Protein AF-K2MWM4-F1 (afdb_monomer_lite)

Organism: NCBI:txid85056

Foldseek 3Di:
DDDDPPDDPVLVVDPVSVVVVVVVVVVVVVVVVVVVVPPPPPVADVVRVVVDDVVVVVVVVVVVVVVVVVVVVVVVVVVVVVVVVVVVVVVVVVVVVVVVVVVVVVVVVVVVVVVVVVVVVVVVVVVVVVVVVVVVVVVVVVVVVVVVVVCVVVVVVVVPDDDDDDDDDDDVVVVVVVVVVVVVVVVVVVVVVVVVCVVVVVVVVVVVVVVVVVVVVVVVVVVVCVVDVDDDPDDDDDPDDDDDDDDDDDDDDDDDDDDDDDDDDDVPVVVVVVVVVVVVVVVVVVVVVVVVVVVVVVVVVVVVVVVVVVVVVVVVVVVVVVVVVVVVVVVVVVVVVVVVVVVVVVVVVVVVVVVVVVVVVVVVVVVVVVVVPPDDDDDDDDDDDDDDDDDDDDDDDDDDDDDDDDDDDDDDDDDDDPDDDPDPPDPPPPDDDDDDDDDDDDD

pLDDT: mean 72.72, std 24.4, range [26.72, 98.31]

Structure (mmCIF, N/CA/C/O backbone):
data_AF-K2MWM4-F1
#
_entry.id   AF-K2MWM4-F1
#
loop_
_atom_site.group_PDB
_atom_site.id
_atom_site.type_symbol
_atom_site.label_atom_id
_atom_site.label_alt_id
_atom_site.label_comp_id
_atom_site.label_asym_id
_atom_site.label_entity_id
_atom_site.label_seq_id
_atom_site.pdbx_PDB_ins_code
_atom_site.Cartn_x
_atom_site.Cartn_y
_atom_site.Cartn_z
_atom_site.occupancy
_atom_site.B_iso_or_equiv
_atom_site.auth_seq_id
_atom_site.auth_comp_id
_atom_site.auth_asym_id
_atom_site.auth_atom_id
_atom_site.pdbx_PDB_model_num
ATOM 1 N N . MET A 1 1 ? 30.649 10.705 -24.856 1.00 32.47 1 MET A N 1
ATOM 2 C CA . MET A 1 1 ? 29.416 11.390 -24.421 1.00 32.47 1 MET A CA 1
ATOM 3 C C . MET A 1 1 ? 29.800 12.470 -23.425 1.00 32.47 1 MET A C 1
ATOM 5 O O . MET A 1 1 ? 30.340 12.138 -22.380 1.00 32.47 1 MET A O 1
ATOM 9 N N . LEU A 1 2 ? 29.621 13.743 -23.781 1.00 37.88 2 LEU A N 1
ATOM 10 C CA . LEU A 1 2 ? 29.809 14.869 -22.864 1.00 37.88 2 LEU A CA 1
ATOM 11 C C . LEU A 1 2 ? 28.541 14.972 -22.007 1.00 37.88 2 LEU A C 1
ATOM 13 O O . LEU A 1 2 ? 27.479 15.295 -22.528 1.00 37.88 2 LEU A O 1
ATOM 17 N N . GLN A 1 3 ? 28.630 14.627 -20.721 1.00 41.56 3 GLN A N 1
ATOM 18 C CA . GLN A 1 3 ? 27.545 14.861 -19.767 1.00 41.56 3 GLN A CA 1
ATOM 19 C C . GLN A 1 3 ? 27.358 16.372 -19.609 1.00 41.56 3 GLN A C 1
ATOM 21 O O . GLN A 1 3 ? 28.237 17.061 -19.091 1.00 41.56 3 GLN A O 1
ATOM 26 N N . HIS A 1 4 ? 26.226 16.890 -20.076 1.00 49.00 4 HIS A N 1
ATOM 27 C CA . HIS A 1 4 ? 25.784 18.232 -19.726 1.00 49.00 4 HIS A CA 1
ATOM 28 C C . HIS A 1 4 ? 25.150 18.179 -18.332 1.00 49.00 4 HIS A C 1
ATOM 30 O O . HIS A 1 4 ? 24.222 17.391 -18.135 1.00 49.00 4 HIS A O 1
ATOM 36 N N . PRO A 1 5 ? 25.618 18.982 -17.361 1.00 56.03 5 PRO A N 1
ATOM 37 C CA . PRO A 1 5 ? 24.891 19.155 -16.113 1.00 56.03 5 PRO A CA 1
ATOM 38 C C . PRO A 1 5 ? 23.517 19.744 -16.451 1.00 56.03 5 PRO A C 1
ATOM 40 O O . PRO A 1 5 ? 23.435 20.794 -17.087 1.00 56.03 5 PRO A O 1
ATOM 43 N N . LEU A 1 6 ? 22.441 19.045 -16.086 1.00 54.03 6 LEU A N 1
ATOM 44 C CA . LEU A 1 6 ? 21.081 19.576 -16.161 1.00 54.03 6 LEU A CA 1
ATOM 45 C C . LEU A 1 6 ? 20.970 20.694 -15.122 1.00 54.03 6 LEU A C 1
ATOM 47 O O . LEU A 1 6 ? 20.983 20.430 -13.925 1.00 54.03 6 LEU A O 1
ATOM 51 N N . ILE A 1 7 ? 20.931 21.937 -15.596 1.00 56.88 7 ILE A N 1
ATOM 52 C CA . ILE A 1 7 ? 20.898 23.137 -14.758 1.00 56.88 7 ILE A CA 1
ATOM 53 C C . ILE A 1 7 ? 19.466 23.365 -14.277 1.00 56.88 7 ILE A C 1
ATOM 55 O O . ILE A 1 7 ? 18.536 23.422 -15.084 1.00 56.88 7 ILE A O 1
ATOM 59 N N . THR A 1 8 ? 19.293 23.553 -12.974 1.00 59.50 8 THR A N 1
ATOM 60 C CA . THR A 1 8 ? 18.023 23.965 -12.367 1.00 59.50 8 THR A CA 1
ATOM 61 C C . THR A 1 8 ? 18.096 25.419 -11.899 1.00 59.50 8 THR A C 1
ATOM 63 O O . THR A 1 8 ? 19.169 25.956 -11.640 1.00 59.50 8 THR A O 1
ATOM 66 N N . ALA A 1 9 ? 16.950 26.099 -11.781 1.00 57.78 9 ALA A N 1
ATOM 67 C CA . ALA A 1 9 ? 16.902 27.505 -11.358 1.00 57.78 9 ALA A CA 1
ATOM 68 C C . ALA A 1 9 ? 17.535 27.751 -9.967 1.00 57.78 9 ALA A C 1
ATOM 70 O O . ALA A 1 9 ? 17.987 28.860 -9.689 1.00 57.78 9 ALA A O 1
ATOM 71 N N . ALA A 1 10 ? 17.615 26.716 -9.122 1.00 61.50 10 ALA A N 1
ATOM 72 C CA . ALA A 1 10 ? 18.251 26.760 -7.807 1.00 61.50 10 ALA A CA 1
ATOM 73 C C . ALA A 1 10 ? 19.788 26.895 -7.873 1.00 61.50 10 ALA A C 1
ATOM 75 O O . ALA A 1 10 ? 20.391 27.477 -6.972 1.00 61.50 10 ALA A O 1
ATOM 76 N N . ASP A 1 11 ? 20.422 26.447 -8.962 1.00 57.59 11 ASP A N 1
ATOM 77 C CA . ASP A 1 11 ? 21.881 26.505 -9.143 1.00 57.59 11 ASP A CA 1
ATOM 78 C C . ASP A 1 11 ? 22.392 27.939 -9.395 1.00 57.59 11 ASP A C 1
ATOM 80 O O . ASP A 1 11 ? 23.582 28.224 -9.254 1.00 57.59 11 ASP A O 1
ATOM 84 N N . TYR A 1 12 ? 21.489 28.872 -9.726 1.00 59.69 12 TYR A N 1
ATOM 85 C CA . TYR A 1 12 ? 21.790 30.297 -9.913 1.00 59.69 12 TYR A CA 1
ATOM 86 C C . TYR A 1 12 ? 21.792 31.105 -8.606 1.00 59.69 12 TYR A C 1
ATOM 88 O O . TYR A 1 12 ? 22.164 32.280 -8.619 1.00 59.69 12 TYR A O 1
ATOM 96 N N . CYS A 1 13 ? 21.401 30.505 -7.476 1.00 63.28 13 CYS A N 1
ATOM 97 C CA . CYS A 1 13 ? 21.394 31.177 -6.175 1.00 63.28 13 CYS A CA 1
ATOM 98 C C . CYS A 1 13 ? 22.791 31.251 -5.531 1.00 63.28 13 CYS A C 1
ATOM 100 O O . CYS A 1 13 ? 23.049 32.164 -4.744 1.00 63.28 13 CYS A O 1
ATOM 102 N N . ASP A 1 14 ? 23.714 30.344 -5.879 1.00 73.31 14 ASP A N 1
ATOM 103 C CA . ASP A 1 14 ? 25.097 30.371 -5.390 1.00 73.31 14 ASP A CA 1
ATOM 104 C C . ASP A 1 14 ? 26.031 31.081 -6.385 1.00 73.31 14 ASP A C 1
ATOM 106 O O . ASP A 1 14 ? 26.360 30.588 -7.470 1.00 73.31 14 ASP A O 1
ATOM 110 N N . ARG A 1 15 ? 26.525 32.255 -5.975 1.00 74.88 15 ARG A N 1
ATOM 111 C CA . ARG A 1 15 ? 27.445 33.097 -6.752 1.00 74.88 15 ARG A CA 1
ATOM 112 C C . ARG A 1 15 ? 28.708 32.351 -7.195 1.00 74.88 15 ARG A C 1
ATOM 114 O O . ARG A 1 15 ? 29.241 32.658 -8.262 1.00 74.88 15 ARG A O 1
ATOM 121 N N . LYS A 1 16 ? 29.218 31.400 -6.403 1.00 76.56 16 LYS A N 1
ATOM 122 C CA . LYS A 1 16 ? 30.435 30.652 -6.760 1.00 76.56 16 LYS A CA 1
ATOM 123 C C . LYS A 1 16 ? 30.171 29.641 -7.873 1.00 76.56 16 LYS A C 1
ATOM 125 O O . LYS A 1 16 ? 31.004 29.513 -8.769 1.00 76.56 16 LYS A O 1
ATOM 130 N N . HIS A 1 17 ? 29.026 28.964 -7.838 1.00 70.44 17 HIS A N 1
ATOM 131 C CA . HIS A 1 17 ? 28.616 28.027 -8.887 1.00 70.44 17 HIS A CA 1
ATOM 132 C C . HIS A 1 17 ? 28.253 28.749 -10.185 1.00 70.44 17 HIS A C 1
ATOM 134 O O . HIS A 1 17 ? 28.667 28.323 -11.260 1.00 70.44 17 HIS A O 1
ATOM 140 N N . LEU A 1 18 ? 27.605 29.913 -10.097 1.00 77.00 18 LEU A N 1
ATOM 141 C CA . LEU A 1 18 ? 27.343 30.745 -11.269 1.00 77.00 18 LEU A CA 1
ATOM 142 C C . LEU A 1 18 ? 28.638 31.197 -11.968 1.00 77.00 18 LEU A C 1
ATOM 144 O O . LEU A 1 18 ? 28.757 31.099 -13.187 1.00 77.00 18 LEU A O 1
ATOM 148 N N . LEU A 1 19 ? 29.636 31.661 -11.209 1.00 79.06 19 LEU A N 1
ATOM 149 C CA . LEU A 1 19 ? 30.910 32.120 -11.774 1.00 79.06 19 LEU A CA 1
ATOM 150 C C . LEU A 1 19 ? 31.757 30.981 -12.359 1.00 79.06 19 LEU A C 1
ATOM 152 O O . LEU A 1 19 ? 32.390 31.173 -13.403 1.00 79.06 19 LEU A O 1
ATOM 156 N N . SER A 1 20 ? 31.768 29.803 -11.723 1.00 79.12 20 SER A N 1
ATOM 157 C CA . SER A 1 20 ? 32.458 28.628 -12.274 1.00 79.12 20 SER A CA 1
ATOM 158 C C . SER A 1 20 ? 31.802 28.174 -13.577 1.00 79.12 20 SER A C 1
ATOM 160 O O . SER A 1 20 ? 32.497 27.868 -14.546 1.00 79.12 20 SER A O 1
ATOM 162 N N . HIS A 1 21 ? 30.473 28.230 -13.639 1.00 78.00 21 HIS A N 1
ATOM 163 C CA . HIS A 1 21 ? 29.710 27.862 -14.818 1.00 78.00 21 HIS A CA 1
ATOM 164 C C . HIS A 1 21 ? 29.907 28.852 -15.974 1.00 78.00 21 HIS A C 1
ATOM 166 O O . HIS A 1 21 ? 30.184 28.428 -17.095 1.00 78.00 21 HIS A O 1
ATOM 172 N N . ILE A 1 22 ? 29.872 30.162 -15.709 1.00 80.88 22 ILE A N 1
ATOM 173 C CA . ILE A 1 22 ? 30.171 31.192 -16.720 1.00 80.88 22 ILE A CA 1
ATOM 174 C C . ILE A 1 22 ? 31.589 31.009 -17.274 1.00 80.88 22 ILE A C 1
ATOM 176 O O . ILE A 1 22 ? 31.790 31.094 -18.482 1.00 80.88 22 ILE A O 1
ATOM 180 N N . SER A 1 23 ? 32.559 30.702 -16.410 1.00 83.25 23 SER A N 1
ATOM 181 C CA . SER A 1 23 ? 33.954 30.478 -16.811 1.00 83.25 23 SER A CA 1
ATOM 182 C C . SER A 1 23 ? 34.134 29.183 -17.614 1.00 83.25 23 SER A C 1
ATOM 184 O O . SER A 1 23 ? 34.940 29.112 -18.541 1.00 83.25 23 SER A O 1
ATOM 186 N N . PHE A 1 24 ? 33.360 28.144 -17.299 1.00 83.00 24 PHE A N 1
ATOM 187 C CA . PHE A 1 24 ? 33.332 26.913 -18.082 1.00 83.00 24 PHE A CA 1
ATOM 188 C C . PHE A 1 24 ? 32.723 27.136 -19.471 1.00 83.00 24 PHE A C 1
ATOM 190 O O . PHE A 1 24 ? 33.293 26.687 -20.467 1.00 83.00 24 PHE A O 1
ATOM 197 N N . LEU A 1 25 ? 31.596 27.852 -19.549 1.00 84.19 25 LEU A N 1
ATOM 198 C CA . LEU A 1 25 ? 30.933 28.190 -20.808 1.00 84.19 25 LEU A CA 1
ATOM 199 C C . LEU A 1 25 ? 31.783 29.127 -21.669 1.00 84.19 25 LEU A C 1
ATOM 201 O O . LEU A 1 25 ? 31.882 28.906 -22.873 1.00 84.19 25 LEU A O 1
ATOM 205 N N . SER A 1 26 ? 32.455 30.116 -21.076 1.00 83.44 26 SER A N 1
ATOM 206 C CA . SER A 1 26 ? 33.374 30.986 -21.816 1.00 83.44 26 SER A CA 1
ATOM 207 C C . SER A 1 26 ? 34.567 30.200 -22.365 1.00 83.44 26 SER A C 1
ATOM 209 O O . SER A 1 26 ? 34.924 30.367 -23.528 1.00 83.44 26 SER A O 1
ATOM 211 N N . GLY A 1 27 ? 35.121 29.258 -21.593 1.00 86.00 27 GLY A N 1
ATOM 212 C CA . GLY A 1 27 ? 36.177 28.361 -22.066 1.00 86.00 27 GLY A CA 1
ATOM 213 C C . GLY A 1 27 ? 35.706 27.358 -23.129 1.00 86.00 27 GLY A C 1
ATOM 214 O O . GLY A 1 27 ? 36.482 26.953 -23.994 1.00 86.00 27 GLY A O 1
ATOM 215 N N . GLN A 1 28 ? 34.445 26.922 -23.092 1.00 82.44 28 GLN A N 1
ATOM 216 C CA . GLN A 1 28 ? 33.827 26.123 -24.162 1.00 82.44 28 GLN A CA 1
ATOM 217 C C . GLN A 1 28 ? 33.668 26.952 -25.442 1.00 82.44 28 GLN A C 1
ATOM 219 O O . GLN A 1 28 ? 34.086 26.501 -26.505 1.00 82.44 28 GLN A O 1
ATOM 224 N N . LEU A 1 29 ? 33.149 28.177 -25.328 1.00 83.19 29 LEU A N 1
ATOM 225 C CA . LEU A 1 29 ? 32.988 29.109 -26.445 1.00 83.19 29 LEU A CA 1
ATOM 226 C C . LEU A 1 29 ? 34.324 29.459 -27.092 1.00 83.19 29 LEU A C 1
ATOM 228 O O . LEU A 1 29 ? 34.442 29.368 -28.304 1.00 83.19 29 LEU A O 1
ATOM 232 N N . GLN A 1 30 ? 35.350 29.763 -26.300 1.00 83.69 30 GLN A N 1
ATOM 233 C CA . GLN A 1 30 ? 36.675 30.094 -26.820 1.00 83.69 30 GLN A CA 1
ATOM 234 C C . GLN A 1 30 ? 37.337 28.898 -27.526 1.00 83.69 30 GLN A C 1
ATOM 236 O O . GLN A 1 30 ? 38.026 29.062 -28.531 1.00 83.69 30 GLN A O 1
ATOM 241 N N . ARG A 1 31 ? 37.093 27.669 -27.046 1.00 81.00 31 ARG A N 1
ATOM 242 C CA . ARG A 1 31 ? 37.523 26.442 -27.736 1.00 81.00 31 ARG A CA 1
ATOM 243 C C . ARG A 1 31 ? 36.744 26.206 -29.027 1.00 81.00 31 ARG A C 1
ATOM 245 O O . ARG A 1 31 ? 37.353 25.834 -30.023 1.00 81.00 31 ARG A O 1
ATOM 252 N N . ALA A 1 32 ? 35.433 26.434 -29.027 1.00 77.62 32 ALA A N 1
ATOM 253 C CA . ALA A 1 32 ? 34.608 26.343 -30.227 1.00 77.62 32 ALA A CA 1
ATOM 254 C C . ALA A 1 32 ? 35.011 27.401 -31.268 1.00 77.62 32 ALA A C 1
ATOM 256 O O . ALA A 1 32 ? 35.114 27.091 -32.448 1.00 77.62 32 ALA A O 1
ATOM 257 N N . GLU A 1 33 ? 35.324 28.618 -30.830 1.00 79.94 33 GLU A N 1
ATOM 258 C CA . GLU A 1 33 ? 35.807 29.704 -31.679 1.00 79.94 33 GLU A CA 1
ATOM 259 C C . GLU A 1 33 ? 37.175 29.379 -32.288 1.00 79.94 33 GLU A C 1
ATOM 261 O O . GLU A 1 33 ? 37.355 29.535 -33.491 1.00 79.94 33 GLU A O 1
ATOM 266 N N . LEU A 1 34 ? 38.111 28.829 -31.507 1.00 79.00 34 LEU A N 1
ATOM 267 C CA . LEU A 1 34 ? 39.388 28.330 -32.030 1.00 79.00 34 LEU A CA 1
ATOM 268 C C . LEU A 1 34 ? 39.204 27.171 -33.017 1.00 79.00 34 LEU A C 1
ATOM 270 O O . LEU A 1 34 ? 39.919 27.097 -34.013 1.00 79.00 34 LEU A O 1
ATOM 274 N N . LEU A 1 35 ? 38.255 26.267 -32.772 1.00 73.44 35 LEU A N 1
ATOM 275 C CA . LEU A 1 35 ? 37.932 25.190 -33.712 1.00 73.44 35 LEU A CA 1
ATOM 276 C C . LEU A 1 35 ? 37.338 25.736 -35.016 1.00 73.44 35 LEU A C 1
ATOM 278 O O . LEU A 1 35 ? 37.680 25.239 -36.083 1.00 73.44 35 LEU A O 1
ATOM 282 N N . LEU A 1 36 ? 36.513 26.782 -34.945 1.00 70.81 36 LEU A N 1
ATOM 283 C CA . LEU A 1 36 ? 35.940 27.454 -36.114 1.00 70.81 36 LEU A CA 1
ATOM 284 C C . LEU A 1 36 ? 36.972 28.297 -36.877 1.00 70.81 36 LEU A C 1
ATOM 286 O O . LEU A 1 36 ? 36.934 28.330 -38.101 1.00 70.81 36 LEU A O 1
ATOM 290 N N . GLN A 1 37 ? 37.914 28.943 -36.185 1.00 71.44 37 GLN A N 1
ATOM 291 C CA . GLN A 1 37 ? 39.010 29.692 -36.811 1.00 71.44 37 GLN A CA 1
ATOM 292 C C . GLN A 1 37 ? 40.040 28.768 -37.480 1.00 71.44 37 GLN A C 1
ATOM 294 O O . GLN A 1 37 ? 40.608 29.128 -38.509 1.00 71.44 37 GLN A O 1
ATOM 299 N N . ASN A 1 38 ? 40.257 27.570 -36.925 1.00 63.03 38 ASN A N 1
ATOM 300 C CA . ASN A 1 38 ? 41.140 26.549 -37.498 1.00 63.03 38 ASN A CA 1
ATOM 301 C C . ASN A 1 38 ? 40.448 25.661 -38.548 1.00 63.03 38 ASN A C 1
ATOM 303 O O . ASN A 1 38 ? 41.125 24.928 -39.270 1.00 63.03 38 ASN A O 1
ATOM 307 N N . ALA A 1 39 ? 39.119 25.724 -38.667 1.00 58.16 39 ALA A N 1
ATOM 308 C CA . ALA A 1 39 ? 38.385 25.105 -39.760 1.00 58.16 39 ALA A CA 1
ATOM 309 C C . ALA A 1 39 ? 38.543 25.975 -41.017 1.00 58.16 39 ALA A C 1
ATOM 311 O O . ALA A 1 39 ? 37.806 26.934 -41.244 1.00 58.16 39 ALA A O 1
ATOM 312 N N . SER A 1 40 ? 39.541 25.656 -41.843 1.00 52.59 40 SER A N 1
ATOM 313 C CA . SER A 1 40 ? 39.706 26.244 -43.174 1.00 52.59 40 SER A CA 1
ATOM 314 C C . SER A 1 40 ? 38.389 26.190 -43.955 1.00 52.59 40 SER A C 1
ATOM 316 O O . SER A 1 40 ? 37.693 25.177 -43.937 1.00 52.59 40 SER A O 1
ATOM 318 N N . ARG A 1 41 ? 38.079 27.288 -44.655 1.00 56.84 41 ARG A N 1
ATOM 319 C CA . ARG A 1 41 ? 36.805 27.661 -45.309 1.00 56.84 41 ARG A CA 1
ATOM 320 C C . ARG A 1 41 ? 36.238 26.698 -46.372 1.00 56.84 41 ARG A C 1
ATOM 322 O O . ARG A 1 41 ? 35.308 27.060 -47.082 1.00 56.84 41 ARG A O 1
ATOM 329 N N . THR A 1 42 ? 36.757 25.487 -46.465 1.00 57.72 42 THR A N 1
ATOM 330 C CA . THR A 1 42 ? 36.296 24.388 -47.313 1.00 57.72 42 THR A CA 1
ATOM 331 C C . THR A 1 42 ? 36.384 23.118 -46.473 1.00 57.72 42 THR A C 1
ATOM 333 O O . THR A 1 42 ? 37.405 22.437 -46.466 1.00 57.72 42 THR A O 1
ATOM 336 N N . MET A 1 43 ? 35.325 22.819 -45.710 1.00 57.53 43 MET A N 1
ATOM 337 C CA . MET A 1 43 ? 35.217 21.571 -44.931 1.00 57.53 43 MET A CA 1
ATOM 338 C C . MET A 1 43 ? 34.998 20.328 -45.812 1.00 57.53 43 MET A C 1
ATOM 340 O O . MET A 1 43 ? 34.788 19.239 -45.290 1.00 57.53 43 MET A O 1
ATOM 344 N N . VAL A 1 44 ? 35.019 20.495 -47.134 1.00 61.22 44 VAL A N 1
ATOM 345 C CA . VAL A 1 44 ? 34.817 19.446 -48.128 1.00 61.22 44 VAL A CA 1
ATOM 346 C C . VAL A 1 44 ? 35.861 19.670 -49.215 1.00 61.22 44 VAL A C 1
ATOM 348 O O . VAL A 1 44 ? 35.976 20.781 -49.735 1.00 61.22 44 VAL A O 1
ATOM 351 N N . SER A 1 45 ? 36.667 18.653 -49.501 1.00 69.31 45 SER A N 1
ATOM 352 C CA . SER A 1 45 ? 37.632 18.697 -50.604 1.00 69.31 45 SER A CA 1
ATOM 353 C C . SER A 1 45 ? 36.902 18.739 -51.955 1.00 69.31 45 SER A C 1
ATOM 355 O O . SER A 1 45 ? 35.813 18.180 -52.086 1.00 69.31 45 SER A O 1
ATOM 357 N N . ASP A 1 46 ? 37.486 19.366 -52.981 1.00 64.88 46 ASP A N 1
ATOM 358 C CA . ASP A 1 46 ? 36.881 19.414 -54.327 1.00 64.88 46 ASP A CA 1
ATOM 359 C C . ASP A 1 46 ? 36.618 17.998 -54.894 1.00 64.88 46 ASP A C 1
ATOM 361 O O . ASP A 1 46 ? 35.637 17.777 -55.607 1.00 64.88 46 ASP A O 1
ATOM 365 N N . GLU A 1 47 ? 37.427 17.004 -54.500 1.00 67.69 47 GLU A N 1
ATOM 366 C CA . GLU A 1 47 ? 37.203 15.579 -54.782 1.00 67.69 47 GLU A CA 1
ATOM 367 C C . GLU A 1 47 ? 35.939 14.995 -54.120 1.00 67.69 47 GLU A C 1
ATOM 369 O O . GLU A 1 47 ? 35.280 14.134 -54.708 1.00 67.69 47 GLU A O 1
ATOM 374 N N . GLU A 1 48 ? 35.606 15.409 -52.895 1.00 65.44 48 GLU A N 1
ATOM 375 C CA . GLU A 1 48 ? 34.392 14.982 -52.183 1.00 65.44 48 GLU A CA 1
ATOM 376 C C . GLU A 1 48 ? 33.151 15.682 -52.743 1.00 65.44 48 GLU A C 1
ATOM 378 O O . GLU A 1 48 ? 32.100 15.053 -52.878 1.00 65.44 48 GLU A O 1
ATOM 383 N N . LEU A 1 49 ? 33.291 16.946 -53.156 1.00 67.12 49 LEU A N 1
ATOM 384 C CA . LEU A 1 49 ? 32.239 17.704 -53.833 1.00 67.12 49 LEU A CA 1
ATOM 385 C C . LEU A 1 49 ? 31.889 17.093 -55.201 1.00 67.12 49 LEU A C 1
ATOM 387 O O . LEU A 1 49 ? 30.719 17.017 -55.563 1.00 67.12 49 LEU A O 1
ATOM 391 N N . ALA A 1 50 ? 32.886 16.594 -55.940 1.00 69.88 50 ALA A N 1
ATOM 392 C CA . ALA A 1 50 ? 32.688 15.938 -57.236 1.00 69.88 50 ALA A CA 1
ATOM 393 C C . ALA A 1 50 ? 31.992 14.564 -57.141 1.00 69.88 50 ALA A C 1
ATOM 395 O O . ALA A 1 50 ? 31.448 14.079 -58.133 1.00 69.88 50 ALA A O 1
ATOM 396 N N . ARG A 1 51 ? 32.011 13.921 -55.965 1.00 73.31 51 ARG A N 1
ATOM 397 C CA . ARG A 1 51 ? 31.325 12.641 -55.691 1.00 73.31 51 ARG A CA 1
ATOM 398 C C . ARG A 1 51 ? 29.947 12.823 -55.052 1.00 73.31 51 ARG A C 1
ATOM 400 O O . ARG A 1 51 ? 29.236 11.836 -54.869 1.00 73.31 51 ARG A O 1
ATOM 407 N N . PHE A 1 52 ? 29.589 14.050 -54.682 1.00 79.25 52 PHE A N 1
ATOM 408 C CA . PHE A 1 52 ? 28.314 14.364 -54.059 1.00 79.25 52 PHE A CA 1
ATOM 409 C C . PHE A 1 52 ? 27.191 14.313 -55.099 1.00 79.25 52 PHE A C 1
ATOM 411 O O . PHE A 1 52 ? 27.140 15.129 -56.018 1.00 79.25 52 PHE A O 1
ATOM 418 N N . ASP A 1 53 ? 26.281 13.353 -54.942 1.00 86.25 53 ASP A N 1
ATOM 419 C CA . ASP A 1 53 ? 25.045 13.295 -55.717 1.00 86.25 53 ASP A CA 1
ATOM 420 C C . ASP A 1 53 ? 23.928 14.016 -54.937 1.00 86.25 53 ASP A C 1
ATOM 422 O O . ASP A 1 53 ? 23.458 13.498 -53.913 1.00 86.25 53 ASP A O 1
ATOM 426 N N . PRO A 1 54 ? 23.489 15.205 -55.389 1.00 85.75 54 PRO A N 1
ATOM 427 C CA . PRO A 1 54 ? 22.482 15.990 -54.687 1.00 85.75 54 PRO A CA 1
ATOM 428 C C . PRO A 1 54 ? 21.122 15.287 -54.623 1.00 85.75 54 PRO A C 1
ATOM 430 O O . PRO A 1 54 ? 20.388 15.496 -53.660 1.00 85.75 54 PRO A O 1
ATOM 433 N N . LEU A 1 55 ? 20.781 14.430 -55.593 1.00 89.00 55 LEU A N 1
ATOM 434 C CA . LEU A 1 55 ? 19.510 13.700 -55.584 1.00 89.00 55 LEU A CA 1
ATOM 435 C C . LEU A 1 55 ? 19.529 12.575 -54.549 1.00 89.00 55 LEU A C 1
ATOM 437 O O . LEU A 1 55 ? 18.543 12.358 -53.843 1.00 89.00 55 LEU A O 1
ATOM 441 N N . LEU A 1 56 ? 20.664 11.885 -54.419 1.00 90.12 56 LEU A N 1
ATOM 442 C CA . LEU A 1 56 ? 20.850 10.854 -53.401 1.00 90.12 56 LEU A CA 1
ATOM 443 C C . LEU A 1 56 ? 20.878 11.467 -51.994 1.00 90.12 56 LEU A C 1
ATOM 445 O O . LEU A 1 56 ? 20.221 10.951 -51.090 1.00 90.12 56 LEU A O 1
ATOM 449 N N . ALA A 1 57 ? 21.571 12.595 -51.815 1.00 88.81 57 ALA A N 1
ATOM 450 C CA . ALA A 1 57 ? 21.577 13.340 -50.558 1.00 88.81 57 ALA A CA 1
ATOM 451 C C . ALA A 1 57 ? 20.175 13.840 -50.178 1.00 88.81 57 ALA A C 1
ATOM 453 O O . ALA A 1 57 ? 19.760 13.645 -49.036 1.00 88.81 57 ALA A O 1
ATOM 454 N N . GLN A 1 58 ? 19.415 14.392 -51.131 1.00 90.94 58 GLN A N 1
ATOM 455 C CA . GLN A 1 58 ? 18.027 14.796 -50.901 1.00 90.94 58 GLN A CA 1
ATOM 456 C C . GLN A 1 58 ? 17.151 13.600 -50.508 1.00 90.94 58 GLN A C 1
ATOM 458 O O . GLN A 1 58 ? 16.425 13.671 -49.524 1.00 90.94 58 GLN A O 1
ATOM 463 N N . GLY A 1 59 ? 17.293 12.455 -51.184 1.00 92.88 59 GLY A N 1
ATOM 464 C CA . GLY A 1 59 ? 16.572 11.236 -50.812 1.00 92.88 59 GLY A CA 1
ATOM 465 C C . GLY A 1 59 ? 16.921 10.718 -49.409 1.00 92.88 59 GLY A C 1
ATOM 466 O O . GLY A 1 59 ? 16.070 10.135 -48.735 1.00 92.88 59 GLY A O 1
ATOM 467 N N . HIS A 1 60 ? 18.154 10.928 -48.935 1.00 92.38 60 HIS A N 1
ATOM 468 C CA . HIS A 1 60 ? 18.525 10.647 -47.546 1.00 92.38 60 HIS A CA 1
ATOM 469 C C . HIS A 1 60 ? 17.915 11.654 -46.565 1.00 92.38 60 HIS A C 1
ATOM 471 O O . HIS A 1 60 ? 17.461 11.233 -45.501 1.00 92.38 60 HIS A O 1
ATOM 477 N N . ILE A 1 61 ? 17.860 12.939 -46.921 1.00 92.94 61 ILE A N 1
ATOM 478 C CA . ILE A 1 61 ? 17.211 13.985 -46.119 1.00 92.94 61 ILE A CA 1
ATOM 479 C C . ILE A 1 61 ? 15.717 13.686 -45.971 1.00 92.94 61 ILE A C 1
ATOM 481 O O . ILE A 1 61 ? 15.249 13.580 -44.843 1.00 92.94 61 ILE A O 1
ATOM 485 N N . ASP A 1 62 ? 14.997 13.408 -47.059 1.00 94.12 62 ASP A N 1
ATOM 486 C CA . ASP A 1 62 ? 13.554 13.126 -47.023 1.00 94.12 62 ASP A CA 1
ATOM 487 C C . ASP A 1 62 ? 13.226 11.889 -46.158 1.00 94.12 62 ASP A C 1
ATOM 489 O O . ASP A 1 62 ? 12.229 11.844 -45.427 1.00 94.12 62 ASP A O 1
ATOM 493 N N . ARG A 1 63 ? 14.091 10.862 -46.196 1.00 95.69 63 ARG A N 1
ATOM 494 C CA . ARG A 1 63 ? 13.977 9.681 -45.319 1.00 95.69 63 ARG A CA 1
ATOM 495 C C . ARG A 1 63 ? 14.218 10.033 -43.856 1.00 95.69 63 ARG A C 1
ATOM 497 O O . ARG A 1 63 ? 13.495 9.532 -42.994 1.00 95.69 63 ARG A O 1
ATOM 504 N N . LEU A 1 64 ? 15.218 10.867 -43.571 1.00 96.38 64 LEU A N 1
ATOM 505 C CA . LEU A 1 64 ? 15.502 11.332 -42.215 1.00 96.38 64 LEU A CA 1
ATOM 506 C C . LEU A 1 64 ? 14.356 12.193 -41.682 1.00 96.38 64 LEU A C 1
ATOM 508 O O . LEU A 1 64 ? 13.913 11.949 -40.564 1.00 96.38 64 LEU A O 1
ATOM 512 N N . GLU A 1 65 ? 13.814 13.108 -42.480 1.00 96.62 65 GLU A N 1
ATOM 513 C CA . GLU A 1 65 ? 12.643 13.919 -42.133 1.00 96.62 65 GLU A CA 1
ATOM 514 C C . GLU A 1 65 ? 11.418 13.046 -41.842 1.00 96.62 65 GLU A C 1
ATOM 516 O O . GLU A 1 65 ? 10.759 13.224 -40.818 1.00 96.62 65 GLU A O 1
ATOM 521 N N . SER A 1 66 ? 11.170 12.029 -42.672 1.00 94.69 66 SER A N 1
ATOM 522 C CA . SER A 1 66 ? 10.096 11.055 -42.443 1.00 94.69 66 SER A CA 1
ATOM 523 C C . SER A 1 66 ? 10.300 10.271 -41.142 1.00 94.69 66 SER A C 1
ATOM 525 O O . SER A 1 66 ? 9.359 10.096 -40.367 1.00 94.69 66 SER A O 1
ATOM 527 N N . SER A 1 67 ? 11.530 9.822 -40.865 1.00 95.38 67 SER A N 1
ATOM 528 C CA . SER A 1 67 ? 11.857 9.122 -39.616 1.00 95.38 67 SER A CA 1
ATOM 529 C C . SER A 1 67 ? 11.737 10.035 -38.391 1.00 95.38 67 SER A C 1
ATOM 531 O O . SER A 1 67 ? 11.234 9.615 -37.352 1.00 95.38 67 SER A O 1
ATOM 533 N N . LEU A 1 68 ? 12.117 11.308 -38.524 1.00 96.88 68 LEU A N 1
ATOM 534 C CA . LEU A 1 68 ? 12.011 12.304 -37.467 1.00 96.88 68 LEU A CA 1
ATOM 535 C C . LEU A 1 68 ? 10.545 12.616 -37.158 1.00 96.88 68 LEU A C 1
ATOM 537 O O . LEU A 1 68 ? 10.181 12.686 -35.987 1.00 96.88 68 LEU A O 1
ATOM 541 N N . ALA A 1 69 ? 9.695 12.737 -38.181 1.00 95.00 69 ALA A N 1
ATOM 542 C CA . ALA A 1 69 ? 8.255 12.911 -38.013 1.00 95.00 69 ALA A CA 1
ATOM 543 C C . ALA A 1 69 ? 7.615 11.707 -37.302 1.00 95.00 69 ALA A C 1
ATOM 545 O O . ALA A 1 69 ? 6.807 11.887 -36.392 1.00 95.00 69 ALA A O 1
ATOM 546 N N . GLN A 1 70 ? 8.017 10.479 -37.652 1.00 93.50 70 GLN A N 1
ATOM 547 C CA . GLN A 1 70 ? 7.556 9.268 -36.961 1.00 93.50 70 GLN A CA 1
ATOM 548 C C . GLN A 1 70 ? 7.968 9.263 -35.483 1.00 93.50 70 GLN A C 1
ATOM 550 O O . GLN A 1 70 ? 7.136 9.006 -34.615 1.00 93.50 70 GLN A O 1
ATOM 555 N N . VAL A 1 71 ? 9.225 9.598 -35.180 1.00 94.38 71 VAL A N 1
ATOM 556 C CA . VAL A 1 71 ? 9.714 9.690 -33.796 1.00 94.38 71 VAL A CA 1
ATOM 557 C C . VAL A 1 71 ? 9.006 10.806 -33.024 1.00 94.38 71 VAL A C 1
ATOM 559 O O . VAL A 1 71 ? 8.673 10.618 -31.855 1.00 94.38 71 VAL A O 1
ATOM 562 N N . ALA A 1 72 ? 8.732 11.949 -33.657 1.00 92.75 72 ALA A N 1
ATOM 563 C CA . ALA A 1 72 ? 7.991 13.044 -33.038 1.00 92.75 72 ALA A CA 1
ATOM 564 C C . ALA A 1 72 ? 6.566 12.617 -32.647 1.00 92.75 72 ALA A C 1
ATOM 566 O O . ALA A 1 72 ? 6.161 12.841 -31.508 1.00 92.75 72 ALA A O 1
ATOM 567 N N . LEU A 1 73 ? 5.849 11.921 -33.538 1.00 95.06 73 LEU A N 1
ATOM 568 C CA . LEU A 1 73 ? 4.515 11.382 -33.250 1.00 95.06 73 LEU A CA 1
ATOM 569 C C . LEU A 1 73 ? 4.538 10.353 -32.113 1.00 95.06 73 LEU A C 1
ATOM 571 O O . LEU A 1 73 ? 3.703 10.412 -31.212 1.00 95.06 73 LEU A O 1
ATOM 575 N N . LEU A 1 74 ? 5.506 9.430 -32.115 1.00 94.50 74 LEU A N 1
ATOM 576 C CA . LEU A 1 74 ? 5.661 8.459 -31.026 1.00 94.50 74 LEU A CA 1
ATOM 577 C C . LEU A 1 74 ? 5.899 9.163 -29.687 1.00 94.50 74 LEU A C 1
ATOM 579 O O . LEU A 1 74 ? 5.256 8.831 -28.693 1.00 94.50 74 LEU A O 1
ATOM 583 N N . ARG A 1 75 ? 6.749 10.193 -29.677 1.00 94.06 75 ARG A N 1
ATOM 584 C CA . ARG A 1 75 ? 7.016 10.993 -28.481 1.00 94.06 75 ARG A CA 1
ATOM 585 C C . ARG A 1 75 ? 5.773 11.735 -27.989 1.00 94.06 75 ARG A C 1
ATOM 587 O O . ARG A 1 75 ? 5.560 11.822 -26.783 1.00 94.06 75 ARG A O 1
ATOM 594 N N . GLU A 1 76 ? 4.942 12.267 -28.881 1.00 95.00 76 GLU A N 1
ATOM 595 C CA . GLU A 1 76 ? 3.673 12.900 -28.499 1.00 95.00 76 GLU A CA 1
ATOM 596 C C . GLU A 1 76 ? 2.709 11.903 -27.847 1.00 95.00 76 GLU A C 1
ATOM 598 O O . GLU A 1 76 ? 2.120 12.211 -26.807 1.00 95.00 76 GLU A O 1
ATOM 603 N N . VAL A 1 77 ? 2.600 10.692 -28.402 1.00 94.88 77 VAL A N 1
ATOM 604 C CA . VAL A 1 77 ? 1.786 9.610 -27.829 1.00 94.88 77 VAL A CA 1
ATOM 605 C C . VAL A 1 77 ? 2.317 9.188 -26.457 1.00 94.88 77 VAL A C 1
ATOM 607 O O . VAL A 1 77 ? 1.536 9.046 -25.515 1.00 94.88 77 VAL A O 1
ATOM 610 N N . GLU A 1 78 ? 3.634 9.042 -26.306 1.00 91.56 78 GLU A N 1
ATOM 611 C CA . GLU A 1 78 ? 4.273 8.739 -25.021 1.00 91.56 78 GLU A CA 1
ATOM 612 C C . GLU A 1 78 ? 4.006 9.832 -23.981 1.00 91.56 78 GLU A C 1
ATOM 614 O O . GLU A 1 78 ? 3.620 9.526 -22.855 1.00 91.56 78 GLU A O 1
ATOM 619 N N . LEU A 1 79 ? 4.129 11.110 -24.353 1.00 94.06 79 LEU A N 1
ATOM 620 C CA . LEU A 1 79 ? 3.813 12.232 -23.464 1.00 94.06 79 LEU A CA 1
ATOM 621 C C . LEU A 1 79 ? 2.327 12.283 -23.090 1.00 94.06 79 LEU A C 1
ATOM 623 O O . LEU A 1 79 ? 1.993 12.682 -21.973 1.00 94.06 79 LEU A O 1
ATOM 627 N N . GLY A 1 80 ? 1.431 11.912 -24.005 1.00 93.31 80 GLY A N 1
ATOM 628 C CA . GLY A 1 80 ? 0.002 11.778 -23.722 1.00 93.31 80 GLY A CA 1
ATOM 629 C C . GLY A 1 80 ? -0.273 10.659 -22.718 1.00 93.31 80 GLY A C 1
ATOM 630 O O . GLY A 1 80 ? -0.974 10.868 -21.730 1.00 93.31 80 GLY A O 1
ATOM 631 N N . ARG A 1 81 ? 0.352 9.494 -22.916 1.00 93.00 81 ARG A N 1
ATOM 632 C CA . ARG A 1 81 ? 0.254 8.355 -21.998 1.00 93.00 81 ARG A CA 1
ATOM 633 C C . ARG A 1 81 ? 0.813 8.684 -20.612 1.00 93.00 81 ARG A C 1
ATOM 635 O O . ARG A 1 81 ? 0.178 8.339 -19.621 1.00 93.00 81 ARG A O 1
ATOM 642 N N . SER A 1 82 ? 1.968 9.344 -20.532 1.00 88.19 82 SER A N 1
ATOM 643 C CA . SER A 1 82 ? 2.569 9.744 -19.253 1.00 88.19 82 SER A CA 1
ATOM 644 C C . SER A 1 82 ? 1.658 10.694 -18.481 1.00 88.19 82 SER A C 1
ATOM 646 O O . SER A 1 82 ? 1.413 10.463 -17.302 1.00 88.19 82 SER A O 1
ATOM 648 N N . ARG A 1 83 ? 1.064 11.687 -19.157 1.00 96.06 83 ARG A N 1
ATOM 649 C CA . ARG A 1 83 ? 0.087 12.596 -18.537 1.00 96.06 83 ARG A CA 1
ATOM 650 C C . ARG A 1 83 ? -1.148 11.862 -18.013 1.00 96.06 83 ARG A C 1
ATOM 652 O O . ARG A 1 83 ? -1.532 12.072 -16.869 1.00 96.06 83 ARG A O 1
ATOM 659 N N . ALA A 1 84 ? -1.719 10.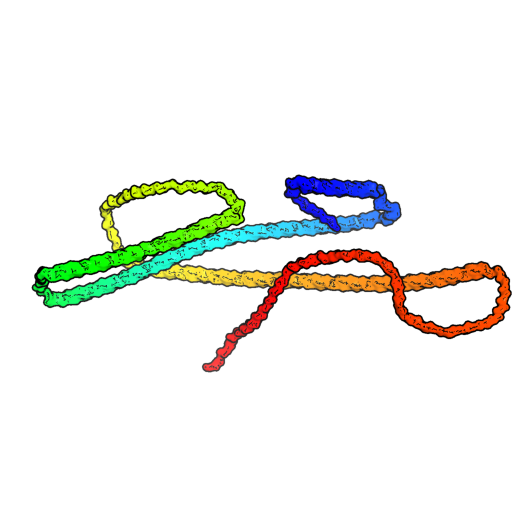949 -18.800 1.00 93.38 84 ALA A N 1
ATOM 660 C CA . ALA A 1 84 ? -2.869 10.154 -18.364 1.00 93.38 84 ALA A CA 1
ATOM 661 C C . ALA A 1 84 ? -2.549 9.281 -17.133 1.00 93.38 84 ALA A C 1
ATOM 663 O O . ALA A 1 84 ? -3.363 9.164 -16.219 1.00 93.38 84 ALA A O 1
ATOM 664 N N . LEU A 1 85 ? -1.349 8.691 -17.077 1.00 90.50 85 LEU A N 1
ATOM 665 C CA . LEU A 1 85 ? -0.900 7.920 -15.914 1.00 90.50 85 LEU A CA 1
ATOM 666 C C . LEU A 1 85 ? -0.670 8.805 -14.682 1.00 90.50 85 LEU A C 1
ATOM 668 O O . LEU A 1 85 ? -1.012 8.402 -13.573 1.00 90.50 85 LEU A O 1
ATOM 672 N N . GLU A 1 86 ? -0.117 10.006 -14.854 1.00 93.88 86 GLU A N 1
ATOM 673 C CA . GLU A 1 86 ? 0.047 10.973 -13.763 1.00 93.88 86 GLU A CA 1
ATOM 674 C C . GLU A 1 86 ? -1.304 11.416 -13.187 1.00 93.88 86 GLU A C 1
ATOM 676 O O . GLU A 1 86 ? -1.467 11.474 -11.966 1.00 93.88 86 GLU A O 1
ATOM 681 N N . GLU A 1 87 ? -2.293 11.676 -14.045 1.00 96.44 87 GLU A N 1
ATOM 682 C CA . GLU A 1 87 ? -3.666 11.977 -13.634 1.00 96.44 87 GLU A CA 1
ATOM 683 C C . GLU A 1 87 ? -4.287 10.814 -12.849 1.00 96.44 87 GLU A C 1
ATOM 685 O O . GLU A 1 87 ? -4.863 11.040 -11.783 1.00 96.44 87 GLU A O 1
ATOM 690 N N . GLU A 1 88 ? -4.112 9.572 -13.309 1.00 94.38 88 GLU A N 1
ATOM 691 C CA . GLU A 1 88 ? -4.584 8.377 -12.599 1.00 94.38 88 GLU A CA 1
ATOM 692 C C . GLU A 1 88 ? -3.956 8.249 -11.210 1.00 94.38 88 GLU A C 1
ATOM 694 O O . GLU A 1 88 ? -4.654 8.071 -10.212 1.00 94.38 88 GLU A O 1
ATOM 699 N N . VAL A 1 89 ? -2.632 8.400 -11.124 1.00 93.69 89 VAL A N 1
ATOM 700 C CA . VAL A 1 89 ? -1.902 8.349 -9.853 1.00 93.69 89 VAL A CA 1
ATOM 701 C C . VAL A 1 89 ? -2.403 9.433 -8.901 1.00 93.69 89 VAL A C 1
ATOM 703 O O . VAL A 1 89 ? -2.562 9.177 -7.707 1.00 93.69 89 VAL A O 1
ATOM 706 N N . ASN A 1 90 ? -2.681 10.634 -9.404 1.00 95.62 90 ASN A N 1
ATOM 707 C CA . ASN A 1 90 ? -3.225 11.711 -8.585 1.00 95.62 90 ASN A CA 1
ATOM 708 C C . ASN A 1 90 ? -4.652 11.408 -8.106 1.00 95.62 90 ASN A C 1
ATOM 710 O O . ASN A 1 90 ? -4.941 11.635 -6.931 1.00 95.62 90 ASN A O 1
ATOM 714 N N . ARG A 1 91 ? -5.516 10.828 -8.951 1.00 96.12 91 ARG A N 1
ATOM 715 C CA . ARG A 1 91 ? -6.856 10.379 -8.531 1.00 96.12 91 ARG A CA 1
ATOM 716 C C . ARG A 1 91 ? -6.778 9.311 -7.444 1.00 96.12 91 ARG A C 1
ATOM 718 O O . ARG A 1 91 ? -7.376 9.485 -6.385 1.00 96.12 91 ARG A O 1
ATOM 725 N N . LEU A 1 92 ? -5.962 8.278 -7.644 1.00 94.44 92 LEU A N 1
ATOM 726 C CA . LEU A 1 92 ? -5.765 7.209 -6.660 1.00 94.44 92 LEU A CA 1
ATOM 727 C C . LEU A 1 92 ? -5.183 7.728 -5.339 1.00 94.44 92 LEU A C 1
ATOM 729 O O . LEU A 1 92 ? -5.543 7.249 -4.265 1.00 94.44 92 LEU A O 1
ATOM 733 N N . ARG A 1 93 ? -4.302 8.736 -5.382 1.00 96.00 93 ARG A N 1
ATOM 734 C CA . ARG A 1 93 ? -3.794 9.398 -4.169 1.00 96.00 93 ARG A CA 1
ATOM 735 C C . ARG A 1 93 ? -4.905 10.101 -3.394 1.00 96.00 93 ARG A C 1
ATOM 737 O O . ARG A 1 93 ? -4.941 9.968 -2.174 1.00 96.00 93 ARG A O 1
ATOM 744 N N . LEU A 1 94 ? -5.800 10.815 -4.076 1.00 97.44 94 LEU A N 1
ATOM 745 C CA . LEU A 1 94 ? -6.940 11.479 -3.437 1.00 97.44 94 LEU A CA 1
ATOM 746 C C . LEU A 1 94 ? -7.924 10.464 -2.843 1.00 97.44 94 LEU A C 1
ATOM 748 O O . LEU A 1 94 ? -8.353 10.624 -1.703 1.00 97.44 94 LEU A O 1
ATOM 752 N N . GLU A 1 95 ? -8.223 9.385 -3.568 1.00 96.56 95 GLU A N 1
ATOM 753 C CA . GLU A 1 95 ? -9.061 8.291 -3.063 1.00 96.56 95 GLU A CA 1
ATOM 754 C C . GLU A 1 95 ? -8.442 7.629 -1.829 1.00 96.56 95 GLU A C 1
ATOM 756 O O . GLU A 1 95 ? -9.128 7.408 -0.831 1.00 96.56 95 GLU A O 1
ATOM 761 N N . ARG A 1 96 ? -7.126 7.381 -1.850 1.00 96.56 96 ARG A N 1
ATOM 762 C CA . ARG A 1 96 ? -6.392 6.864 -0.691 1.00 96.56 96 ARG A CA 1
ATOM 763 C C . ARG A 1 96 ? -6.510 7.796 0.513 1.00 96.56 96 ARG A C 1
ATOM 765 O O . ARG A 1 96 ? -6.724 7.303 1.614 1.00 96.56 96 ARG A O 1
ATOM 772 N N . ILE A 1 97 ? -6.366 9.108 0.324 1.00 96.38 97 ILE A N 1
ATOM 773 C CA . ILE A 1 97 ? -6.506 10.089 1.413 1.00 96.38 97 ILE A CA 1
ATOM 774 C C . ILE A 1 97 ? -7.923 10.036 1.994 1.00 96.38 97 ILE A C 1
ATOM 776 O O . ILE A 1 97 ? -8.074 9.883 3.201 1.00 96.38 97 ILE A O 1
ATOM 780 N N . SER A 1 98 ? -8.954 10.042 1.147 1.00 97.88 98 SER A N 1
ATOM 781 C CA . SER A 1 98 ? -10.348 9.947 1.599 1.00 97.88 98 SER A CA 1
ATOM 782 C C . SER A 1 98 ? -10.642 8.644 2.355 1.00 97.88 98 SER A C 1
ATOM 784 O O . SER A 1 98 ? -11.377 8.639 3.345 1.00 97.88 98 SER A O 1
ATOM 786 N N . LEU A 1 99 ? -10.056 7.524 1.919 1.00 97.06 99 LEU A N 1
ATOM 787 C CA . LEU A 1 99 ? -10.181 6.246 2.618 1.00 97.06 99 LEU A CA 1
ATOM 788 C C . LEU A 1 99 ? -9.491 6.265 3.983 1.00 97.06 99 LEU A C 1
ATOM 790 O O . LEU A 1 99 ? -10.062 5.733 4.930 1.00 97.06 99 LEU A O 1
ATOM 794 N N . ILE A 1 100 ? -8.315 6.888 4.096 1.00 98.06 100 ILE A N 1
ATOM 795 C CA . ILE A 1 100 ? -7.614 7.055 5.377 1.00 98.06 100 ILE A CA 1
ATOM 796 C C . ILE A 1 100 ? -8.480 7.863 6.344 1.00 98.06 100 ILE A C 1
ATOM 798 O O . ILE A 1 100 ? -8.782 7.376 7.425 1.00 98.06 100 ILE A O 1
ATOM 802 N N . GLU A 1 101 ? -8.987 9.022 5.919 1.00 97.62 101 GLU A N 1
ATOM 803 C CA . GLU A 1 101 ? -9.862 9.860 6.753 1.00 97.62 101 GLU A CA 1
ATOM 804 C C . GLU A 1 101 ? -11.109 9.099 7.230 1.00 97.62 101 GLU A C 1
ATOM 806 O O . GLU A 1 101 ? -11.558 9.241 8.370 1.00 97.62 101 GLU A O 1
ATOM 811 N N . ARG A 1 102 ? -11.677 8.250 6.367 1.00 97.88 102 ARG A N 1
ATOM 812 C CA . ARG A 1 102 ? -12.818 7.407 6.728 1.00 97.88 102 ARG A CA 1
ATOM 813 C C . ARG A 1 102 ? -12.447 6.322 7.739 1.00 97.88 102 ARG A C 1
ATOM 815 O O . ARG A 1 102 ? -13.271 6.030 8.605 1.00 97.88 102 ARG A O 1
ATOM 822 N N . VAL A 1 103 ? -11.274 5.705 7.608 1.00 98.12 103 VAL A N 1
ATOM 823 C CA . VAL A 1 103 ? -10.775 4.712 8.570 1.00 98.12 103 VAL A CA 1
ATOM 824 C C . VAL A 1 103 ? -10.538 5.380 9.920 1.00 98.12 103 VAL A C 1
ATOM 826 O O . VAL A 1 103 ? -11.112 4.926 10.904 1.00 98.12 103 VAL A O 1
ATOM 829 N N . ASP A 1 104 ? -9.863 6.527 9.952 1.00 97.50 104 ASP A N 1
ATOM 830 C CA . ASP A 1 104 ? -9.609 7.280 11.186 1.00 97.50 104 ASP A CA 1
ATOM 831 C C . ASP A 1 104 ? -10.921 7.671 11.898 1.00 97.50 104 ASP A C 1
ATOM 833 O O . ASP A 1 104 ? -11.051 7.577 13.125 1.00 97.50 104 ASP A O 1
ATOM 837 N N . ALA A 1 105 ? -11.948 8.057 11.131 1.00 97.62 105 ALA A N 1
ATOM 838 C CA . ALA A 1 105 ? -13.274 8.356 11.668 1.00 97.62 105 ALA A CA 1
ATOM 839 C C . ALA A 1 105 ? -14.000 7.113 12.216 1.00 97.62 105 ALA A C 1
ATOM 841 O O . ALA A 1 105 ? -14.787 7.226 13.161 1.00 97.62 105 ALA A O 1
ATOM 842 N N . LEU A 1 106 ? -13.786 5.937 11.620 1.00 97.31 106 LEU A N 1
ATOM 843 C CA . LEU A 1 106 ? -14.338 4.676 12.116 1.00 97.31 106 LEU A CA 1
ATOM 844 C C . LEU A 1 106 ? -13.607 4.202 13.372 1.00 97.31 106 LEU A C 1
ATOM 846 O O . LEU A 1 106 ? -14.279 3.799 14.317 1.00 97.31 106 LEU A O 1
ATOM 850 N N . ASP A 1 107 ? -12.285 4.323 13.417 1.00 98.12 107 ASP A N 1
ATOM 851 C CA . ASP A 1 107 ? -11.471 3.963 14.580 1.00 98.12 107 ASP A CA 1
ATOM 852 C C . ASP A 1 107 ? -11.807 4.853 15.779 1.00 98.12 107 ASP A C 1
ATOM 854 O O . ASP A 1 107 ? -12.014 4.361 16.887 1.00 98.12 107 ASP A O 1
ATOM 858 N N . SER A 1 108 ? -12.002 6.154 15.544 1.00 97.81 108 SER A N 1
ATOM 859 C CA . SER A 1 108 ? -12.474 7.084 16.577 1.00 97.81 108 SER A CA 1
ATOM 860 C C . SER A 1 108 ? -13.837 6.663 17.142 1.00 97.81 108 SER A C 1
ATOM 862 O O . SER A 1 108 ? -14.029 6.644 18.355 1.00 97.81 108 SER A O 1
ATOM 864 N N . LYS A 1 109 ? -14.782 6.268 16.276 1.00 98.31 109 LYS A N 1
ATOM 865 C CA . LYS A 1 109 ? -16.104 5.767 16.701 1.00 98.31 109 LYS A CA 1
ATOM 866 C C . LYS A 1 109 ? -16.024 4.417 17.410 1.00 98.31 109 LYS A C 1
ATOM 868 O O . LYS A 1 109 ? -16.818 4.146 18.306 1.00 98.31 109 LYS A O 1
ATOM 873 N N . MET A 1 110 ? -15.103 3.553 16.998 1.00 98.06 110 MET A N 1
ATOM 874 C CA . MET A 1 110 ? -14.871 2.274 17.660 1.00 98.06 110 MET A CA 1
ATOM 875 C C . MET A 1 110 ? -14.361 2.509 19.080 1.00 98.06 110 MET A C 1
ATOM 877 O O . MET A 1 110 ? -14.935 1.968 20.019 1.00 98.06 110 MET A O 1
ATOM 881 N N . ALA A 1 111 ? -13.382 3.399 19.250 1.00 97.44 111 ALA A N 1
ATOM 882 C CA . ALA A 1 111 ? -12.851 3.765 20.557 1.00 97.44 111 ALA A CA 1
ATOM 883 C C . ALA A 1 111 ? -13.929 4.353 21.487 1.00 97.44 111 ALA A C 1
ATOM 885 O O . ALA A 1 111 ? -13.984 3.988 22.663 1.00 97.44 111 ALA A O 1
ATOM 886 N N . THR A 1 112 ? -14.826 5.210 20.977 1.00 98.12 112 THR A N 1
ATOM 887 C CA . THR A 1 112 ? -15.941 5.738 21.786 1.00 98.12 112 THR A CA 1
ATOM 888 C C . THR A 1 112 ? -16.912 4.637 22.197 1.00 98.12 112 THR A C 1
ATOM 890 O O . THR A 1 112 ? -17.267 4.547 23.368 1.00 98.12 112 THR A O 1
ATOM 893 N N . LEU A 1 113 ? -17.295 3.754 21.268 1.00 97.94 113 LEU A N 1
ATOM 894 C CA . LEU A 1 113 ? -18.201 2.643 21.568 1.00 97.94 113 LEU A CA 1
ATOM 895 C C . LEU A 1 113 ? -17.579 1.636 22.543 1.00 97.94 113 LEU A C 1
ATOM 897 O O . LEU A 1 113 ? -18.280 1.082 23.384 1.00 97.94 113 LEU A O 1
ATOM 901 N N . GLU A 1 114 ? -16.272 1.396 22.466 1.00 98.25 114 GLU A N 1
ATOM 902 C CA . GLU A 1 114 ? -15.561 0.557 23.432 1.00 98.25 114 GLU A CA 1
ATOM 903 C C . GLU A 1 114 ? -15.521 1.186 24.826 1.00 98.25 114 GLU A C 1
ATOM 905 O O . GLU A 1 114 ? -15.685 0.475 25.820 1.00 98.25 114 GLU A O 1
ATOM 910 N N . ALA A 1 115 ? -15.318 2.503 24.917 1.00 98.00 115 ALA A N 1
ATOM 911 C CA . ALA A 1 115 ? -15.363 3.225 26.183 1.00 98.00 115 ALA A CA 1
ATOM 912 C C . ALA A 1 115 ? -16.768 3.174 26.807 1.00 98.00 115 ALA A C 1
ATOM 914 O O . ALA A 1 115 ? -16.899 2.843 27.986 1.00 98.00 115 ALA A O 1
ATOM 915 N N . GLU A 1 116 ? -17.812 3.411 26.008 1.00 98.19 116 GLU A N 1
ATOM 916 C CA . GLU A 1 116 ? -19.211 3.287 26.435 1.00 98.19 116 GLU A CA 1
ATOM 917 C C . GLU A 1 116 ? -19.538 1.859 26.882 1.00 98.19 116 GLU A C 1
ATOM 919 O O . GLU A 1 116 ? -20.132 1.660 27.940 1.00 98.19 116 GLU A O 1
ATOM 924 N N . ASN A 1 117 ? -19.103 0.843 26.133 1.00 97.50 117 ASN A N 1
ATOM 925 C CA . ASN A 1 117 ? -19.330 -0.552 26.500 1.00 97.50 117 ASN A CA 1
ATOM 926 C C . ASN A 1 117 ? -18.655 -0.886 27.839 1.00 97.50 117 ASN A C 1
ATOM 928 O O . ASN A 1 117 ? -19.312 -1.413 28.732 1.00 97.50 117 ASN A O 1
ATOM 932 N N . LYS A 1 118 ? -17.393 -0.477 28.037 1.00 97.94 118 LYS A N 1
ATOM 933 C CA . LYS A 1 118 ? -16.689 -0.626 29.324 1.00 97.94 118 LYS A CA 1
ATOM 934 C C . LYS A 1 118 ? -17.427 0.073 30.469 1.00 97.94 118 LYS A C 1
ATOM 936 O O . LYS A 1 118 ? -17.544 -0.482 31.562 1.00 97.94 118 LYS A O 1
ATOM 941 N N . GLN A 1 119 ? -17.944 1.276 30.231 1.00 98.25 119 GLN A N 1
ATOM 942 C CA . GLN A 1 119 ? -18.728 2.006 31.224 1.00 98.25 119 GLN A CA 1
ATOM 943 C C . GLN A 1 119 ? -20.009 1.246 31.589 1.00 98.25 119 GLN A C 1
ATOM 945 O O . GLN A 1 119 ? -20.300 1.074 32.773 1.00 98.25 119 GLN A O 1
ATOM 950 N N . MET A 1 120 ? -20.738 0.736 30.595 1.00 97.75 120 MET A N 1
ATOM 951 C CA . MET A 1 120 ? -21.966 -0.032 30.806 1.00 97.75 120 MET A CA 1
ATOM 952 C C . MET A 1 120 ? -21.703 -1.374 31.491 1.00 97.75 120 MET A C 1
ATOM 954 O O . MET A 1 120 ? -22.462 -1.757 32.379 1.00 97.75 120 MET A O 1
ATOM 958 N N . THR A 1 121 ? -20.616 -2.073 31.155 1.00 98.12 121 THR A N 1
ATOM 959 C CA . THR A 1 121 ? -20.234 -3.312 31.848 1.00 98.12 121 THR A CA 1
ATOM 960 C C . THR A 1 121 ? -19.868 -3.052 33.303 1.00 98.12 121 THR A C 1
ATOM 962 O O . THR A 1 121 ? -20.268 -3.817 34.179 1.00 98.12 121 THR A O 1
ATOM 965 N N . ASN A 1 122 ? -19.171 -1.947 33.585 1.00 98.00 122 ASN A N 1
ATOM 966 C CA . ASN A 1 122 ? -18.831 -1.563 34.953 1.00 98.00 122 ASN A CA 1
ATOM 967 C C . ASN A 1 122 ? -20.090 -1.192 35.745 1.00 98.00 122 ASN A C 1
ATOM 969 O O . ASN A 1 122 ? -20.282 -1.692 36.853 1.00 98.00 122 ASN A O 1
ATOM 973 N N . ALA A 1 123 ? -20.988 -0.393 35.161 1.00 98.00 123 ALA A N 1
ATOM 974 C CA . ALA A 1 123 ? -22.267 -0.047 35.776 1.00 98.00 123 ALA A CA 1
ATOM 975 C C . ALA A 1 123 ? -23.121 -1.294 36.059 1.00 98.00 123 ALA A C 1
ATOM 977 O O . ALA A 1 123 ? -23.665 -1.429 37.154 1.00 98.00 123 ALA A O 1
ATOM 978 N N . LEU A 1 124 ? -23.173 -2.242 35.117 1.00 98.00 124 LEU A N 1
ATOM 979 C CA . LEU A 1 124 ? -23.857 -3.520 35.303 1.00 98.00 124 LEU A CA 1
ATOM 980 C C . LEU A 1 124 ? -23.241 -4.326 36.452 1.00 98.00 124 LEU A C 1
ATOM 982 O O . LEU A 1 124 ? -23.976 -4.824 37.300 1.00 98.00 124 LEU A O 1
ATOM 986 N N . SER A 1 125 ? -21.910 -4.425 36.516 1.00 98.12 125 SER A N 1
ATOM 987 C CA . SER A 1 125 ? -21.226 -5.137 37.603 1.00 98.12 125 SER A CA 1
ATOM 988 C C . SER A 1 125 ? -21.494 -4.499 38.972 1.00 98.12 125 SER A C 1
ATOM 990 O O . SER A 1 125 ? -21.768 -5.205 39.940 1.00 98.12 125 SER A O 1
ATOM 992 N N . SER A 1 126 ? -21.517 -3.163 39.049 1.00 97.62 126 SER A N 1
ATOM 993 C CA . SER A 1 126 ? -21.837 -2.436 40.279 1.00 97.62 126 SER A CA 1
ATOM 994 C C . SER A 1 126 ? -23.290 -2.650 40.702 1.00 97.62 126 SER A C 1
ATOM 996 O O . SER A 1 126 ? -23.551 -2.862 41.883 1.00 97.62 126 SER A O 1
ATOM 998 N N . ALA A 1 127 ? -24.231 -2.631 39.755 1.00 97.12 127 ALA A N 1
ATOM 999 C CA . ALA A 1 127 ? -25.637 -2.906 40.032 1.00 97.12 127 ALA A CA 1
ATOM 1000 C C . ALA A 1 127 ? -25.850 -4.354 40.505 1.00 97.12 127 ALA A C 1
ATOM 1002 O O . ALA A 1 127 ? -26.626 -4.592 41.425 1.00 97.12 127 ALA A O 1
ATOM 1003 N N . GLN A 1 128 ? -25.134 -5.322 39.924 1.00 97.75 128 GLN A N 1
ATOM 1004 C CA . GLN A 1 128 ? -25.176 -6.720 40.364 1.00 97.75 128 GLN A CA 1
ATOM 1005 C C . GLN A 1 128 ? -24.667 -6.886 41.800 1.00 97.75 128 GLN A C 1
ATOM 1007 O O . GLN A 1 128 ? -25.309 -7.575 42.589 1.00 97.75 128 GLN A O 1
ATOM 1012 N N . LEU A 1 129 ? -23.558 -6.231 42.159 1.00 98.00 129 LEU A N 1
ATOM 1013 C CA . LEU A 1 129 ? -23.037 -6.261 43.529 1.00 98.00 129 LEU A CA 1
ATOM 1014 C C . LEU A 1 129 ? -24.022 -5.654 44.536 1.00 98.00 129 LEU A C 1
ATOM 1016 O O . LEU A 1 129 ? -24.203 -6.214 45.615 1.00 98.00 129 LEU A O 1
ATOM 1020 N N . GLU A 1 130 ? -24.699 -4.560 44.178 1.00 97.94 130 GLU A N 1
ATOM 1021 C CA . GLU A 1 130 ? -25.712 -3.951 45.047 1.00 97.94 130 GLU A CA 1
ATOM 1022 C C . GLU A 1 130 ? -26.942 -4.856 45.209 1.00 97.94 130 GLU A C 1
ATOM 1024 O O . GLU A 1 130 ? -27.449 -5.015 46.315 1.00 97.94 130 GLU A O 1
ATOM 1029 N N . VAL A 1 131 ? -27.389 -5.529 44.143 1.00 98.00 131 VAL A N 1
ATOM 1030 C CA . VAL A 1 131 ? -28.477 -6.517 44.237 1.00 98.00 131 VAL A CA 1
ATOM 1031 C C . VAL A 1 131 ? -28.099 -7.673 45.166 1.00 98.00 131 VAL A C 1
ATOM 1033 O O . VAL A 1 131 ? -28.914 -8.075 45.995 1.00 98.00 131 VAL A O 1
ATOM 1036 N N . GLU A 1 132 ? -26.877 -8.202 45.073 1.00 97.88 132 GLU A N 1
ATOM 1037 C CA . GLU A 1 132 ? -26.412 -9.257 45.983 1.00 97.88 132 GLU A CA 1
ATOM 1038 C C . GLU A 1 132 ? -26.326 -8.769 47.435 1.00 97.88 132 GLU A C 1
ATOM 1040 O O . GLU A 1 132 ? -26.743 -9.478 48.354 1.00 97.88 132 GLU A O 1
ATOM 1045 N N . ARG A 1 133 ? -25.870 -7.532 47.658 1.00 98.06 133 ARG A N 1
ATOM 1046 C CA . ARG A 1 133 ? -25.886 -6.906 48.984 1.00 98.06 133 ARG A CA 1
ATOM 1047 C C . ARG A 1 133 ? -27.309 -6.810 49.540 1.00 98.06 133 ARG A C 1
ATOM 1049 O O . ARG A 1 133 ? -27.545 -7.238 50.670 1.00 98.06 133 ARG A O 1
ATOM 1056 N N . LEU A 1 134 ? -28.252 -6.293 48.753 1.00 97.44 134 LEU A N 1
ATOM 1057 C CA . LEU A 1 134 ? -29.651 -6.154 49.161 1.00 97.44 134 LEU A CA 1
ATOM 1058 C C . LEU A 1 134 ? -30.295 -7.515 49.456 1.00 97.44 134 LEU A C 1
ATOM 1060 O O . LEU A 1 134 ? -31.027 -7.637 50.433 1.00 97.44 134 LEU A O 1
ATOM 1064 N N . ARG A 1 135 ? -29.967 -8.565 48.691 1.00 97.69 135 ARG A N 1
ATOM 1065 C CA . ARG A 1 135 ? -30.402 -9.945 48.982 1.00 97.69 135 ARG A CA 1
ATOM 1066 C C . ARG A 1 135 ? -29.866 -10.450 50.320 1.00 97.69 135 ARG A C 1
ATOM 1068 O O . ARG A 1 135 ? -30.601 -11.070 51.087 1.00 97.69 135 ARG A O 1
ATOM 1075 N N . LEU A 1 136 ? -28.597 -10.190 50.637 1.00 97.69 136 LEU A N 1
ATOM 1076 C CA . LEU A 1 136 ? -28.030 -10.559 51.938 1.00 97.69 136 LEU A CA 1
ATOM 1077 C C . LEU A 1 136 ? -28.724 -9.810 53.084 1.00 97.69 136 LEU A C 1
ATOM 1079 O O . LEU A 1 136 ? -29.075 -10.428 54.092 1.00 97.69 136 LEU A O 1
ATOM 1083 N N . GLU A 1 137 ? -28.976 -8.511 52.920 1.00 97.38 137 GLU A N 1
ATOM 1084 C CA . GLU A 1 137 ? -29.726 -7.708 53.892 1.00 97.38 137 GLU A CA 1
ATOM 1085 C C . GLU A 1 137 ? -31.167 -8.222 54.060 1.00 97.38 137 GLU A C 1
ATOM 1087 O O . GLU A 1 137 ? -31.615 -8.406 55.194 1.00 97.38 137 GLU A O 1
ATOM 1092 N N . GLU A 1 138 ? -31.857 -8.568 52.969 1.00 97.19 138 GLU A N 1
ATOM 1093 C CA . GLU A 1 138 ? -33.186 -9.187 52.991 1.00 97.19 138 GLU A CA 1
ATOM 1094 C C . GLU A 1 138 ? -33.175 -10.505 53.776 1.00 97.19 138 GLU A C 1
ATOM 1096 O O . GLU A 1 138 ? -33.981 -10.682 54.690 1.00 97.19 138 GLU A O 1
ATOM 1101 N N . THR A 1 139 ? -32.228 -11.414 53.507 1.00 97.00 139 THR A N 1
ATOM 1102 C CA . THR A 1 139 ? -32.135 -12.676 54.265 1.00 97.00 139 THR A CA 1
ATOM 1103 C C . THR A 1 139 ? -31.827 -12.451 55.748 1.00 97.00 139 THR A C 1
ATOM 1105 O O . THR A 1 139 ? -32.328 -13.188 56.600 1.00 97.00 139 THR A O 1
ATOM 1108 N N . SER A 1 140 ? -31.034 -11.430 56.082 1.00 97.44 140 SER A N 1
ATOM 1109 C CA . SER A 1 140 ? -30.732 -11.044 57.464 1.00 97.44 140 SER A CA 1
ATOM 1110 C C . SER A 1 140 ? -31.976 -10.518 58.184 1.00 97.44 140 SER A C 1
ATOM 1112 O O . SER A 1 140 ? -32.295 -10.966 59.290 1.00 97.44 140 SER A O 1
ATOM 1114 N N . LEU A 1 141 ? -32.727 -9.619 57.540 1.00 96.31 141 LEU A N 1
ATOM 1115 C CA . LEU A 1 141 ? -33.994 -9.099 58.054 1.00 96.31 141 LEU A CA 1
ATOM 1116 C C . LEU A 1 141 ? -35.042 -10.204 58.189 1.00 96.31 141 LEU A C 1
ATOM 1118 O O . LEU A 1 141 ? -35.715 -10.269 59.216 1.00 96.31 141 LEU A O 1
ATOM 1122 N N . HIS A 1 142 ? -35.127 -11.112 57.217 1.00 97.19 142 HIS A N 1
ATOM 1123 C CA . HIS A 1 142 ? -36.021 -12.262 57.274 1.00 97.19 142 HIS A CA 1
ATOM 1124 C C . HIS A 1 142 ? -35.704 -13.158 58.477 1.00 97.19 142 HIS A C 1
ATOM 1126 O O . HIS A 1 142 ? -36.601 -13.462 59.256 1.00 97.19 142 HIS A O 1
ATOM 1132 N N . ARG A 1 143 ? -34.424 -13.492 58.718 1.00 96.50 143 ARG A N 1
ATOM 1133 C CA . ARG A 1 143 ? -34.010 -14.243 59.921 1.00 96.50 143 ARG A CA 1
ATOM 1134 C C . ARG A 1 143 ? -34.390 -13.520 61.212 1.00 96.50 143 ARG A C 1
ATOM 1136 O O . ARG A 1 143 ? -34.850 -14.163 62.151 1.00 96.50 143 ARG A O 1
ATOM 1143 N N . ARG A 1 144 ? -34.204 -12.195 61.277 1.00 96.00 144 ARG A N 1
ATOM 1144 C CA . ARG A 1 144 ? -34.600 -11.386 62.444 1.00 96.00 144 ARG A CA 1
ATOM 1145 C C . ARG A 1 144 ? -36.109 -11.425 62.674 1.00 96.00 144 ARG A C 1
ATOM 1147 O O . ARG A 1 144 ? -36.516 -11.580 63.819 1.00 96.00 144 ARG A O 1
ATOM 1154 N N . LEU A 1 145 ? -36.911 -11.310 61.615 1.00 95.44 145 LEU A N 1
ATOM 1155 C CA . LEU A 1 145 ? -38.367 -11.453 61.681 1.00 95.44 145 LEU A CA 1
ATOM 1156 C C . LEU A 1 145 ? -38.757 -12.836 62.205 1.00 95.44 145 LEU A C 1
ATOM 1158 O O . LEU A 1 145 ? -39.500 -12.907 63.171 1.00 95.44 145 LEU A O 1
ATOM 1162 N N . THR A 1 146 ? -38.162 -13.914 61.685 1.00 94.81 146 THR A N 1
ATOM 1163 C CA . THR A 1 146 ? -38.431 -15.274 62.181 1.00 94.81 146 THR A CA 1
ATOM 1164 C C . THR A 1 146 ? -38.112 -15.427 63.671 1.00 94.81 146 THR A C 1
ATOM 1166 O O . THR A 1 146 ? -38.868 -16.065 64.396 1.00 94.81 146 THR A O 1
ATOM 1169 N N . VAL A 1 147 ? -37.012 -14.837 64.156 1.00 92.44 147 VAL A N 1
ATOM 1170 C CA . VAL A 1 147 ? -36.678 -14.844 65.593 1.00 92.44 147 VAL A CA 1
ATOM 1171 C C . VAL A 1 147 ? -37.696 -14.042 66.404 1.00 92.44 147 VAL A C 1
ATOM 1173 O O . VAL A 1 147 ? -38.059 -14.463 67.496 1.00 92.44 147 VAL A O 1
ATOM 1176 N N . ILE A 1 148 ? -38.171 -12.902 65.894 1.00 89.50 148 ILE A N 1
ATOM 1177 C CA . ILE A 1 148 ? -39.220 -12.111 66.553 1.00 89.50 148 ILE A CA 1
ATOM 1178 C C . ILE A 1 148 ? -40.527 -12.904 66.618 1.00 89.50 148 ILE A C 1
ATOM 1180 O O . ILE A 1 148 ? -41.132 -12.943 67.685 1.00 89.50 148 ILE A O 1
ATOM 1184 N N . ASP A 1 149 ? -40.926 -13.565 65.533 1.00 90.38 149 ASP A N 1
ATOM 1185 C CA . ASP A 1 149 ? -42.128 -14.402 65.492 1.00 90.38 149 ASP A CA 1
ATOM 1186 C C . ASP A 1 149 ? -42.019 -15.552 66.509 1.00 90.38 149 ASP A C 1
ATOM 1188 O O . ASP A 1 149 ? -42.912 -15.735 67.335 1.00 90.38 149 ASP A O 1
ATOM 1192 N N . GLN A 1 150 ? -40.873 -16.244 66.559 1.00 87.94 150 GLN A N 1
ATOM 1193 C CA . GLN A 1 150 ? -40.593 -17.275 67.570 1.00 87.94 150 GLN A CA 1
ATOM 1194 C C . GLN A 1 150 ? -40.633 -16.721 69.000 1.00 87.94 150 GLN A C 1
ATOM 1196 O O . GLN A 1 150 ? -41.188 -17.350 69.897 1.00 87.94 150 GLN A O 1
ATOM 1201 N N . LEU A 1 151 ? -40.070 -15.531 69.234 1.00 83.44 151 LEU A N 1
ATOM 1202 C CA . LEU A 1 151 ? -40.116 -14.865 70.537 1.00 83.44 151 LEU A CA 1
ATOM 1203 C C . LEU A 1 151 ? -41.525 -14.401 70.913 1.00 83.44 151 LEU A C 1
ATOM 1205 O O . LEU A 1 151 ? -41.815 -14.317 72.102 1.00 83.44 151 LEU A O 1
ATOM 1209 N N . GLN A 1 152 ? -42.394 -14.080 69.954 1.00 83.25 152 GLN A N 1
ATOM 1210 C CA . GLN A 1 152 ? -43.799 -13.768 70.221 1.00 83.25 152 GLN A CA 1
ATOM 1211 C C . GLN A 1 152 ? -44.583 -15.030 70.586 1.00 83.25 152 GLN A C 1
ATOM 1213 O O . GLN A 1 152 ? -45.308 -15.012 71.582 1.00 83.25 152 GLN A O 1
ATOM 1218 N N . GLU A 1 153 ? -44.379 -16.130 69.855 1.00 81.94 153 GLU A N 1
ATOM 1219 C CA . GLU A 1 153 ? -44.943 -17.446 70.186 1.00 81.94 153 GLU A CA 1
ATOM 1220 C C . GLU A 1 153 ? -44.484 -17.919 71.579 1.00 81.94 153 GLU A C 1
ATOM 1222 O O . GLU A 1 153 ? -45.292 -18.352 72.405 1.00 81.94 153 GLU A O 1
ATOM 1227 N N . ASP A 1 154 ? -43.195 -17.753 71.890 1.00 74.62 154 ASP A N 1
ATOM 1228 C CA . ASP A 1 154 ? -42.611 -18.068 73.196 1.00 74.62 154 ASP A CA 1
ATOM 1229 C C . ASP A 1 154 ? -42.930 -17.023 74.280 1.00 74.62 154 ASP A C 1
ATOM 1231 O O . ASP A 1 154 ? -42.865 -17.321 75.476 1.00 74.62 154 ASP A O 1
ATOM 1235 N N . GLY A 1 155 ? -43.272 -15.796 73.886 1.00 62.62 155 GLY A N 1
ATOM 1236 C CA . GLY A 1 155 ? -43.477 -14.626 74.743 1.00 62.62 155 GLY A CA 1
ATOM 1237 C C . GLY A 1 155 ? -44.678 -14.758 75.673 1.00 62.62 155 GLY A C 1
ATOM 1238 O O . GLY A 1 155 ? -44.685 -14.174 76.760 1.00 62.62 155 GLY A O 1
ATOM 1239 N N . HIS A 1 156 ? -45.627 -15.633 75.339 1.00 59.78 156 HIS A N 1
ATOM 1240 C CA . HIS A 1 156 ? -46.671 -16.078 76.262 1.00 59.78 156 HIS A CA 1
ATOM 1241 C C . HIS A 1 156 ? -46.107 -16.711 77.551 1.00 59.78 156 HIS A C 1
ATOM 1243 O O . HIS A 1 156 ? -46.796 -16.737 78.569 1.00 59.78 156 HIS A O 1
ATOM 1249 N N . ARG A 1 157 ? -44.847 -17.179 77.554 1.00 57.50 157 ARG A N 1
ATOM 1250 C CA . ARG A 1 157 ? -44.157 -17.720 78.742 1.00 57.50 157 ARG A CA 1
ATOM 1251 C C . ARG A 1 157 ? -43.486 -16.658 79.622 1.00 57.50 157 ARG A C 1
ATOM 1253 O O . ARG A 1 157 ? -43.142 -16.967 80.759 1.00 57.50 157 ARG A O 1
ATOM 1260 N N . TYR A 1 158 ? -43.311 -15.426 79.133 1.00 56.41 158 TYR A N 1
ATOM 1261 C CA . TYR A 1 158 ? -42.633 -14.328 79.847 1.00 56.41 158 TYR A CA 1
ATOM 1262 C C . TYR A 1 158 ? -43.524 -13.098 80.091 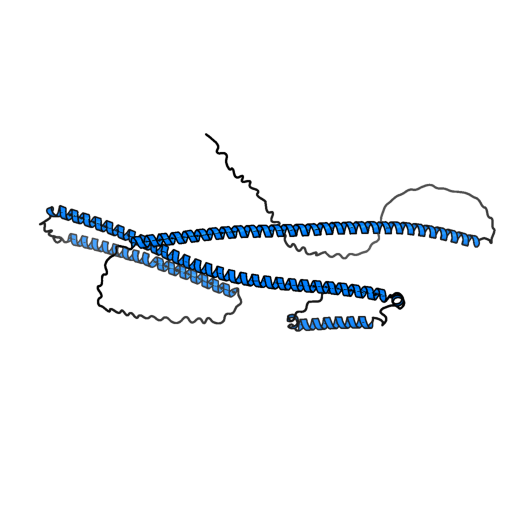1.00 56.41 158 TYR A C 1
ATOM 1264 O O . TYR A 1 158 ? -43.074 -12.093 80.647 1.00 56.41 158 TYR A O 1
ATOM 1272 N N . GLN A 1 159 ? -44.799 -13.172 79.709 1.00 52.47 159 GLN A N 1
ATOM 1273 C CA . GLN A 1 159 ? -45.785 -12.115 79.898 1.00 52.47 159 GLN A CA 1
ATOM 1274 C C . GLN A 1 159 ? -46.031 -11.883 81.407 1.00 52.47 159 GLN A C 1
ATOM 1276 O O . GLN A 1 159 ? -46.747 -12.642 82.054 1.00 52.47 159 GLN A O 1
ATOM 1281 N N . GLY A 1 160 ? -45.388 -10.853 81.980 1.00 58.91 160 GLY A N 1
ATOM 1282 C CA . GLY A 1 160 ? -45.498 -10.470 83.400 1.00 58.91 160 GLY A CA 1
ATOM 1283 C C . GLY A 1 160 ? -44.192 -10.447 84.217 1.00 58.91 160 GLY A C 1
ATOM 1284 O O . GLY A 1 160 ? -44.242 -10.139 85.408 1.00 58.91 160 GLY A O 1
ATOM 1285 N N . LEU A 1 161 ? -43.025 -10.744 83.629 1.00 56.31 161 LEU A N 1
ATOM 1286 C CA . LEU A 1 161 ? -41.733 -10.713 84.336 1.00 56.31 161 LEU A CA 1
ATOM 1287 C C . LEU A 1 161 ? -41.057 -9.329 84.265 1.00 56.31 161 LEU A C 1
ATOM 1289 O O . LEU A 1 161 ? -40.542 -8.927 83.226 1.00 56.31 161 LEU A O 1
ATOM 1293 N N . ASN A 1 162 ? -41.003 -8.620 85.398 1.00 47.09 162 ASN A N 1
ATOM 1294 C CA . ASN A 1 162 ? -40.199 -7.403 85.565 1.00 47.09 162 ASN A CA 1
ATOM 1295 C C . ASN A 1 162 ? -38.735 -7.765 85.865 1.00 47.09 162 ASN A C 1
ATOM 1297 O O . ASN A 1 162 ? -38.429 -8.297 86.934 1.00 47.09 162 ASN A O 1
ATOM 1301 N N . VAL A 1 163 ? -37.816 -7.436 84.953 1.00 59.22 163 VAL A N 1
ATOM 1302 C CA . VAL A 1 163 ? -36.368 -7.558 85.185 1.00 59.22 163 VAL A CA 1
ATOM 1303 C C . VAL A 1 163 ? -35.903 -6.385 86.050 1.00 59.22 163 VAL A C 1
ATOM 1305 O O . VAL A 1 163 ? -35.824 -5.247 85.594 1.00 59.22 163 VAL A O 1
ATOM 1308 N N . ILE A 1 164 ? -35.596 -6.659 87.318 1.00 49.44 164 ILE A N 1
ATOM 1309 C CA . ILE A 1 164 ? -34.995 -5.684 88.234 1.00 49.44 164 ILE A CA 1
ATOM 1310 C C . ILE A 1 164 ? -33.481 -5.698 88.006 1.00 49.44 164 ILE A C 1
ATOM 1312 O O . ILE A 1 164 ? -32.793 -6.633 88.413 1.00 49.44 164 ILE A O 1
ATOM 1316 N N . VAL A 1 165 ? -32.951 -4.655 87.366 1.00 50.53 165 VAL A N 1
ATOM 1317 C CA . VAL A 1 165 ? -31.502 -4.423 87.290 1.00 50.53 165 VAL A CA 1
ATOM 1318 C C . VAL A 1 165 ? -31.022 -3.982 88.673 1.00 50.53 165 VAL A C 1
ATOM 1320 O O . VAL A 1 165 ? -31.278 -2.858 89.105 1.00 50.53 165 VAL A O 1
ATOM 1323 N N . ALA A 1 166 ? -30.360 -4.881 89.402 1.00 48.41 166 ALA A N 1
ATOM 1324 C CA . ALA A 1 166 ? -29.747 -4.550 90.682 1.00 48.41 166 ALA A CA 1
ATOM 1325 C C . ALA A 1 166 ? -28.455 -3.730 90.458 1.00 48.41 166 ALA A C 1
ATOM 1327 O O . ALA A 1 166 ? -27.615 -4.142 89.655 1.00 48.41 166 ALA A O 1
ATOM 1328 N N . PRO A 1 167 ? -28.248 -2.599 91.163 1.00 48.12 167 PRO A N 1
ATOM 1329 C CA . PRO A 1 167 ? -27.000 -1.841 91.085 1.00 48.12 167 PRO A CA 1
ATOM 1330 C C . PRO A 1 167 ? -25.833 -2.651 91.683 1.00 48.12 167 PRO A C 1
ATOM 1332 O O . PRO A 1 167 ? -26.041 -3.315 92.706 1.00 48.12 167 PRO A O 1
ATOM 1335 N N . PRO A 1 168 ? -24.606 -2.585 91.127 1.00 51.47 168 PRO A N 1
ATOM 1336 C CA . PRO A 1 168 ? -23.492 -3.398 91.604 1.00 51.47 168 PRO A CA 1
ATOM 1337 C C . PRO A 1 168 ? -23.104 -2.997 93.030 1.00 51.47 168 PRO A C 1
ATOM 1339 O O . PRO A 1 168 ? -22.802 -1.832 93.303 1.00 51.47 168 PRO A O 1
ATOM 1342 N N . ARG A 1 169 ? -23.107 -3.970 93.944 1.00 48.47 169 ARG A N 1
ATOM 1343 C CA . ARG A 1 169 ? -22.540 -3.819 95.285 1.00 48.47 169 ARG A CA 1
ATOM 1344 C C . ARG A 1 169 ? -21.049 -4.171 95.246 1.00 48.47 169 ARG A C 1
ATOM 1346 O O . ARG A 1 169 ? -20.670 -5.182 94.674 1.00 48.47 169 ARG A O 1
ATOM 1353 N N . GLU A 1 170 ? -20.275 -3.339 95.944 1.00 53.50 170 GLU A N 1
ATOM 1354 C CA . GLU A 1 170 ? -18.888 -3.517 96.413 1.00 53.50 170 GLU A CA 1
ATOM 1355 C C . GLU A 1 170 ? -17.731 -2.899 95.603 1.00 53.50 170 GLU A C 1
ATOM 1357 O O . GLU A 1 170 ? -17.657 -2.921 94.376 1.00 53.50 170 GLU A O 1
ATOM 1362 N N . ALA A 1 171 ? -16.801 -2.307 96.364 1.00 55.19 171 ALA A N 1
ATOM 1363 C CA . ALA A 1 171 ? -15.684 -1.477 95.915 1.00 55.19 171 ALA A CA 1
ATOM 1364 C C . ALA A 1 171 ? -14.603 -2.238 95.122 1.00 55.19 171 ALA A C 1
ATOM 1366 O O . ALA A 1 171 ? -13.867 -1.610 94.363 1.00 55.19 171 ALA A O 1
ATOM 1367 N N . ASN A 1 172 ? -14.550 -3.570 95.224 1.00 53.62 172 ASN A N 1
ATOM 1368 C CA . ASN A 1 172 ? -13.607 -4.399 94.464 1.00 53.62 172 ASN A CA 1
ATOM 1369 C C . ASN A 1 172 ? -13.995 -4.493 92.975 1.00 53.62 172 ASN A C 1
ATOM 1371 O O . ASN A 1 172 ? -13.124 -4.434 92.110 1.00 53.62 172 ASN A O 1
ATOM 1375 N N . GLY A 1 173 ? -15.298 -4.500 92.662 1.00 54.91 173 GLY A N 1
ATOM 1376 C CA . GLY A 1 173 ? -15.790 -4.491 91.280 1.00 54.91 173 GLY A CA 1
ATOM 1377 C C . GLY A 1 173 ? -15.570 -3.155 90.565 1.00 54.91 173 GLY A C 1
ATOM 1378 O O . GLY A 1 173 ? -15.401 -3.130 89.351 1.00 54.91 173 GLY A O 1
ATOM 1379 N N . ARG A 1 174 ? -15.491 -2.031 91.298 1.00 55.25 174 ARG A N 1
ATOM 1380 C CA . ARG A 1 174 ? -15.092 -0.738 90.708 1.00 55.25 174 ARG A CA 1
ATOM 1381 C C . ARG A 1 174 ? -13.641 -0.749 90.241 1.00 55.25 174 ARG A C 1
ATOM 1383 O O . ARG A 1 174 ? -13.362 -0.145 89.218 1.00 55.25 174 ARG A O 1
ATOM 1390 N N . GLN A 1 175 ? -12.748 -1.427 90.958 1.00 58.44 175 GLN A N 1
ATOM 1391 C CA . GLN A 1 175 ? -11.323 -1.453 90.631 1.00 58.44 175 GLN A CA 1
ATOM 1392 C C . GLN A 1 175 ? -11.009 -2.404 89.464 1.00 58.44 175 GLN A C 1
ATOM 1394 O O . GLN A 1 175 ? -10.126 -2.124 88.657 1.00 58.44 175 GLN A O 1
ATOM 1399 N N . GLU A 1 176 ? -11.755 -3.504 89.341 1.00 60.75 176 GLU A N 1
ATOM 1400 C CA . GLU A 1 176 ? -11.738 -4.362 88.148 1.00 60.75 176 GLU A CA 1
ATOM 1401 C C . GLU A 1 176 ? -12.399 -3.673 86.949 1.00 60.75 176 GLU A C 1
ATOM 1403 O O . GLU A 1 176 ? -11.849 -3.714 85.854 1.00 60.75 176 GLU A O 1
ATOM 1408 N N . CYS A 1 177 ? -13.500 -2.944 87.164 1.00 62.62 177 CYS A N 1
ATOM 1409 C CA . CYS A 1 177 ? -14.150 -2.147 86.123 1.00 62.62 177 CYS A CA 1
ATOM 1410 C C . CYS A 1 177 ? -13.225 -1.038 85.595 1.00 62.62 177 CYS A C 1
ATOM 1412 O O . CYS A 1 177 ? -13.082 -0.902 84.384 1.00 62.62 177 CYS A O 1
ATOM 1414 N N . THR A 1 178 ? -12.507 -0.313 86.462 1.00 71.00 178 THR A N 1
ATOM 1415 C CA . THR A 1 178 ? -11.527 0.696 86.019 1.00 71.00 178 THR A CA 1
ATOM 1416 C C . THR A 1 178 ? -10.352 0.074 85.272 1.00 71.00 178 THR A C 1
ATOM 1418 O O . THR A 1 178 ? -9.964 0.603 84.243 1.00 71.00 178 THR A O 1
ATOM 1421 N N . LYS A 1 179 ? -9.832 -1.083 85.711 1.00 75.94 179 LYS A N 1
ATOM 1422 C CA . LYS A 1 179 ? -8.764 -1.790 84.978 1.00 75.94 179 LYS A CA 1
ATOM 1423 C C . LYS A 1 179 ? -9.236 -2.281 83.611 1.00 75.94 179 LYS A C 1
ATOM 1425 O O . LYS A 1 179 ? -8.528 -2.106 82.630 1.00 75.94 179 LYS A O 1
ATOM 1430 N N . SER A 1 180 ? -10.445 -2.838 83.541 1.00 75.75 180 SER A N 1
ATOM 1431 C CA . SER A 1 180 ? -11.042 -3.266 82.274 1.00 75.75 180 SER A CA 1
ATOM 1432 C C . SER A 1 180 ? -11.325 -2.085 81.345 1.00 75.75 180 SER A C 1
ATOM 1434 O O . SER A 1 180 ? -11.193 -2.224 80.136 1.00 75.75 180 SER A O 1
ATOM 1436 N N . MET A 1 181 ? -11.658 -0.913 81.899 1.00 79.56 181 MET A N 1
ATOM 1437 C CA . MET A 1 181 ? -11.842 0.322 81.141 1.00 79.56 181 MET A CA 1
ATOM 1438 C C . MET A 1 181 ? -10.504 0.853 80.612 1.00 79.56 181 MET A C 1
ATOM 1440 O O . MET A 1 181 ? -10.431 1.219 79.444 1.00 79.56 181 MET A O 1
ATOM 1444 N N . ASP A 1 182 ? -9.449 0.834 81.430 1.00 83.00 182 ASP A N 1
ATOM 1445 C CA . ASP A 1 182 ? -8.096 1.233 81.026 1.00 83.00 182 ASP A CA 1
ATOM 1446 C C . ASP A 1 182 ? -7.533 0.292 79.941 1.00 83.00 182 ASP A C 1
ATOM 1448 O O . ASP A 1 182 ? -6.922 0.750 78.974 1.00 83.00 182 ASP A O 1
ATOM 1452 N N . GLU A 1 183 ? -7.782 -1.019 80.046 1.00 85.50 183 GLU A N 1
ATOM 1453 C CA . GLU A 1 183 ? -7.425 -2.012 79.021 1.00 85.50 183 GLU A CA 1
ATOM 1454 C C . GLU A 1 183 ? -8.201 -1.797 77.715 1.00 85.50 183 GLU A C 1
ATOM 1456 O O . GLU A 1 183 ? -7.603 -1.811 76.637 1.00 85.50 183 GLU A O 1
ATOM 1461 N N . LEU A 1 184 ? -9.509 -1.525 77.792 1.00 86.44 184 LEU A N 1
ATOM 1462 C CA . LEU A 1 184 ? -10.329 -1.195 76.621 1.00 86.44 184 LEU A CA 1
ATOM 1463 C C . LEU A 1 184 ? -9.872 0.104 75.957 1.00 86.44 184 LEU A C 1
ATOM 1465 O O . LEU A 1 184 ? -9.799 0.178 74.733 1.00 86.44 184 LEU A O 1
ATOM 1469 N N . GLN A 1 185 ? -9.513 1.111 76.750 1.00 92.06 185 GLN A N 1
ATOM 1470 C CA . GLN A 1 185 ? -9.020 2.391 76.253 1.00 92.06 185 GLN A CA 1
ATOM 1471 C C . GLN A 1 185 ? -7.641 2.254 75.591 1.00 92.06 185 GLN A C 1
ATOM 1473 O O . GLN A 1 185 ? -7.387 2.879 74.557 1.00 92.06 185 GLN A O 1
ATOM 1478 N N . MET A 1 186 ? -6.764 1.401 76.131 1.00 91.75 186 MET A N 1
ATOM 1479 C CA . MET A 1 186 ? -5.499 1.025 75.490 1.00 91.75 186 MET A CA 1
ATOM 1480 C C . MET A 1 186 ? -5.740 0.287 74.163 1.00 91.75 186 MET A C 1
ATOM 1482 O O . MET A 1 186 ? -5.090 0.564 73.155 1.00 91.75 186 MET A O 1
ATOM 1486 N N . GLN A 1 187 ? -6.705 -0.632 74.129 1.00 90.19 187 GLN A N 1
ATOM 1487 C CA . GLN A 1 187 ? -7.032 -1.388 72.922 1.00 90.19 187 GLN A CA 1
ATOM 1488 C C . GLN A 1 187 ? -7.658 -0.496 71.840 1.00 90.19 187 GLN A C 1
ATOM 1490 O O . GLN A 1 187 ? -7.312 -0.615 70.665 1.00 90.19 187 GLN A O 1
ATOM 1495 N N . GLU A 1 188 ? -8.509 0.452 72.231 1.00 91.69 188 GLU A N 1
ATOM 1496 C CA . GLU A 1 188 ? -9.070 1.462 71.335 1.00 91.69 188 GLU A CA 1
ATOM 1497 C C . GLU A 1 188 ? -7.978 2.381 70.770 1.00 91.69 188 GLU A C 1
ATOM 1499 O O . GLU A 1 188 ? -7.959 2.660 69.571 1.00 91.69 188 GLU A O 1
ATOM 1504 N N . THR A 1 189 ? -7.033 2.834 71.600 1.00 91.50 189 THR A N 1
ATOM 1505 C CA . THR A 1 189 ? -5.922 3.677 71.125 1.00 91.50 189 THR A CA 1
ATOM 1506 C C . THR A 1 189 ? -5.017 2.932 70.149 1.00 91.50 189 THR A C 1
ATOM 1508 O O . THR A 1 189 ? -4.646 3.504 69.123 1.00 91.50 189 THR A O 1
ATOM 1511 N N . LEU A 1 190 ? -4.730 1.651 70.391 1.00 93.44 190 LEU A N 1
ATOM 1512 C CA . LEU A 1 190 ? -3.994 0.810 69.443 1.00 93.44 190 LEU A CA 1
ATOM 1513 C C . LEU A 1 190 ? -4.748 0.632 68.117 1.00 93.44 190 LEU A C 1
ATOM 1515 O O . LEU A 1 190 ? -4.142 0.756 67.054 1.00 93.44 190 LEU A O 1
ATOM 1519 N N . GLN A 1 191 ? -6.064 0.406 68.157 1.00 92.19 191 GLN A N 1
ATOM 1520 C CA . GLN A 1 191 ? -6.884 0.291 66.946 1.00 92.19 191 GLN A CA 1
ATOM 1521 C C . GLN A 1 191 ? -6.964 1.608 66.167 1.00 92.19 191 GLN A C 1
ATOM 1523 O O . GLN A 1 191 ? -6.855 1.595 64.943 1.00 92.19 191 GLN A O 1
ATOM 1528 N N . ARG A 1 192 ? -7.083 2.753 66.853 1.00 93.06 192 ARG A N 1
ATOM 1529 C CA . ARG A 1 192 ? -7.046 4.079 66.215 1.00 93.06 192 ARG A CA 1
ATOM 1530 C C . ARG A 1 192 ? -5.706 4.346 65.531 1.00 93.06 192 ARG A C 1
ATOM 1532 O O . ARG A 1 192 ? -5.697 4.875 64.425 1.00 93.06 192 ARG A O 1
ATOM 1539 N N . ILE A 1 193 ? -4.587 3.973 66.158 1.00 91.06 193 ILE A N 1
ATOM 1540 C CA . ILE A 1 193 ? -3.253 4.110 65.551 1.00 91.06 193 ILE A CA 1
ATOM 1541 C C . ILE A 1 193 ? -3.116 3.179 64.343 1.00 91.06 193 ILE A C 1
ATOM 1543 O O . ILE A 1 193 ? -2.651 3.629 63.302 1.00 91.06 193 ILE A O 1
ATOM 1547 N N . SER A 1 194 ? -3.560 1.923 64.447 1.00 93.25 194 SER A N 1
ATOM 1548 C CA . SER A 1 194 ? -3.552 0.982 63.318 1.00 93.25 194 SER A CA 1
ATOM 1549 C C . SER A 1 194 ? -4.351 1.522 62.135 1.00 93.25 194 SER A C 1
ATOM 1551 O O . SER A 1 194 ? -3.837 1.569 61.025 1.00 93.25 194 SER A O 1
ATOM 1553 N N . LEU A 1 195 ? -5.567 2.018 62.384 1.00 92.06 195 LEU A N 1
ATOM 1554 C CA . LEU A 1 195 ? -6.419 2.595 61.349 1.00 92.06 195 LEU A CA 1
ATOM 1555 C C . LEU A 1 195 ? -5.782 3.833 60.703 1.00 92.06 195 LEU A C 1
ATOM 1557 O O . LEU A 1 195 ? -5.847 3.992 59.489 1.00 92.06 195 LEU A O 1
ATOM 1561 N N . LEU A 1 196 ? -5.148 4.705 61.495 1.00 91.56 196 LEU A N 1
ATOM 1562 C CA . LEU A 1 196 ? -4.427 5.866 60.967 1.00 91.56 196 LEU A CA 1
ATOM 1563 C C . LEU A 1 196 ? -3.247 5.453 60.084 1.00 91.56 196 LEU A C 1
ATOM 1565 O O . LEU A 1 196 ? -3.022 6.083 59.056 1.00 91.56 196 LEU A O 1
ATOM 1569 N N . VAL A 1 197 ? -2.507 4.408 60.460 1.00 91.75 197 VAL A N 1
ATOM 1570 C CA . VAL A 1 197 ? -1.427 3.862 59.628 1.00 91.75 197 VAL A CA 1
ATOM 1571 C C . VAL A 1 197 ? -2.006 3.304 58.328 1.00 91.75 197 VAL A C 1
ATOM 1573 O O . VAL A 1 197 ? -1.560 3.712 57.261 1.00 91.75 197 VAL A O 1
ATOM 1576 N N . ASP A 1 198 ? -3.042 2.470 58.390 1.00 89.69 198 ASP A N 1
ATOM 1577 C CA . ASP A 1 198 ? -3.658 1.874 57.198 1.00 89.69 198 ASP A CA 1
ATOM 1578 C C . ASP A 1 198 ? -4.212 2.945 56.240 1.00 89.69 198 ASP A C 1
ATOM 1580 O O . ASP A 1 198 ? -4.011 2.863 55.031 1.00 89.69 198 ASP A O 1
ATOM 1584 N N . MET A 1 199 ? -4.838 4.000 56.774 1.00 87.31 199 MET A N 1
ATOM 1585 C CA . MET A 1 199 ? -5.375 5.102 55.969 1.00 87.31 199 MET A CA 1
ATOM 1586 C C . MET A 1 199 ? -4.302 6.022 55.376 1.00 87.31 199 MET A C 1
ATOM 1588 O O . MET A 1 199 ? -4.528 6.601 54.316 1.00 87.31 199 MET A O 1
ATOM 1592 N N . LEU A 1 200 ? -3.171 6.227 56.060 1.00 87.56 200 LEU A N 1
ATOM 1593 C CA . LEU A 1 200 ? -2.152 7.200 55.643 1.00 87.56 200 LEU A CA 1
ATOM 1594 C C . LEU A 1 200 ? -1.014 6.578 54.832 1.00 87.56 200 LEU A C 1
ATOM 1596 O O . LEU A 1 200 ? -0.387 7.286 54.044 1.00 87.56 200 LEU A O 1
ATOM 1600 N N . MET A 1 201 ? -0.746 5.280 54.984 1.00 90.94 201 MET A N 1
ATOM 1601 C CA . MET A 1 201 ? 0.373 4.627 54.302 1.00 90.94 201 MET A CA 1
ATOM 1602 C C . MET A 1 201 ? 0.199 4.592 52.784 1.00 90.94 201 MET A C 1
ATOM 1604 O O . MET A 1 201 ? 1.137 4.924 52.064 1.00 90.94 201 MET A O 1
ATOM 1608 N N . GLU A 1 202 ? -0.990 4.252 52.287 1.00 86.25 202 GLU A N 1
ATOM 1609 C CA . GLU A 1 202 ? -1.244 4.193 50.845 1.00 86.25 202 GLU A CA 1
ATOM 1610 C C . GLU A 1 202 ? -1.126 5.578 50.169 1.00 86.25 202 GLU A C 1
ATOM 1612 O O . GLU A 1 202 ? -0.353 5.697 49.214 1.00 86.25 202 GLU A O 1
ATOM 1617 N N . PRO A 1 203 ? -1.737 6.665 50.687 1.00 89.12 203 PRO A N 1
ATOM 1618 C CA . PRO A 1 203 ? -1.507 8.015 50.167 1.00 89.12 203 PRO A CA 1
ATOM 1619 C C . PRO A 1 203 ? -0.040 8.463 50.200 1.00 89.12 203 PRO A C 1
ATOM 1621 O O . PRO A 1 203 ? 0.415 9.123 49.265 1.00 89.12 203 PRO A O 1
ATOM 1624 N N . ILE A 1 204 ? 0.716 8.111 51.248 1.00 88.75 204 ILE A N 1
ATOM 1625 C CA . ILE A 1 204 ? 2.148 8.439 51.350 1.00 88.75 204 ILE A CA 1
ATOM 1626 C C . ILE A 1 204 ? 2.951 7.696 50.275 1.00 88.75 204 ILE A C 1
ATOM 1628 O O . ILE A 1 204 ? 3.794 8.310 49.620 1.00 88.75 204 ILE A O 1
ATOM 1632 N N . CYS A 1 205 ? 2.681 6.405 50.060 1.00 87.56 205 CYS A N 1
ATOM 1633 C CA . CYS A 1 205 ? 3.321 5.616 49.008 1.00 87.56 205 CYS A CA 1
ATOM 1634 C C . CYS A 1 205 ? 2.992 6.161 47.612 1.00 87.56 205 CYS A C 1
ATOM 1636 O O . CYS A 1 205 ? 3.905 6.375 46.820 1.00 87.56 205 CYS A O 1
ATOM 1638 N N . ILE A 1 206 ? 1.725 6.492 47.344 1.00 88.56 206 ILE A N 1
ATOM 1639 C CA . ILE A 1 206 ? 1.299 7.089 46.069 1.00 88.56 206 ILE A CA 1
ATOM 1640 C C . ILE A 1 206 ? 1.999 8.434 45.830 1.00 88.56 206 ILE A C 1
ATOM 1642 O O . ILE A 1 206 ? 2.492 8.690 44.732 1.00 88.56 206 ILE A O 1
ATOM 1646 N N . ALA A 1 207 ? 2.079 9.297 46.848 1.00 88.19 207 ALA A N 1
ATOM 1647 C CA . ALA A 1 207 ? 2.765 10.583 46.737 1.00 88.19 207 ALA A CA 1
ATOM 1648 C C . ALA A 1 207 ? 4.275 10.417 46.497 1.00 88.19 207 ALA A C 1
ATOM 1650 O O . ALA A 1 207 ? 4.866 11.173 45.722 1.00 88.19 207 ALA A O 1
ATOM 1651 N N . PHE A 1 208 ? 4.898 9.422 47.134 1.00 92.44 208 PHE A N 1
ATOM 1652 C CA . PHE A 1 208 ? 6.304 9.094 46.920 1.00 92.44 208 PHE A CA 1
ATOM 1653 C C . PHE A 1 208 ? 6.553 8.591 45.493 1.00 92.44 208 PHE A C 1
ATOM 1655 O O . PHE A 1 208 ? 7.432 9.120 44.813 1.00 92.44 208 PHE A O 1
ATOM 1662 N N . ASP A 1 209 ? 5.742 7.650 45.007 1.00 91.19 209 ASP A N 1
ATOM 1663 C CA . ASP A 1 209 ? 5.851 7.104 43.651 1.00 91.19 209 ASP A CA 1
ATOM 1664 C C . ASP A 1 209 ? 5.625 8.187 42.591 1.00 91.19 209 ASP A C 1
ATOM 1666 O O . ASP A 1 209 ? 6.414 8.311 41.653 1.00 91.19 209 ASP A O 1
ATOM 1670 N N . ALA A 1 210 ? 4.618 9.046 42.774 1.00 88.69 210 ALA A N 1
ATOM 1671 C CA . ALA A 1 210 ? 4.386 10.197 41.904 1.00 88.69 210 ALA A CA 1
ATOM 1672 C C . ALA A 1 210 ? 5.583 11.165 41.898 1.00 88.69 210 ALA A C 1
ATOM 1674 O O . ALA A 1 210 ? 5.981 11.656 40.840 1.00 88.69 210 ALA A O 1
ATOM 1675 N N . GLY A 1 211 ? 6.199 11.405 43.061 1.00 88.69 211 GLY A N 1
ATOM 1676 C CA . GLY A 1 211 ? 7.417 12.206 43.180 1.00 88.69 211 GLY A CA 1
ATOM 1677 C C . GLY A 1 211 ? 8.610 11.589 42.443 1.00 88.69 211 GLY A C 1
ATOM 1678 O O . GLY A 1 211 ? 9.327 12.299 41.736 1.00 88.69 211 GLY A O 1
ATOM 1679 N N . VAL A 1 212 ? 8.805 10.271 42.550 1.00 88.75 212 VAL A N 1
ATOM 1680 C CA . VAL A 1 212 ? 9.851 9.540 41.815 1.00 88.75 212 VAL A CA 1
ATOM 1681 C C . VAL A 1 212 ? 9.613 9.632 40.308 1.00 88.75 212 VAL A C 1
ATOM 1683 O O . VAL A 1 212 ? 10.534 9.996 39.575 1.00 88.75 212 VAL A O 1
ATOM 1686 N N . VAL A 1 213 ? 8.384 9.385 39.843 1.00 89.00 213 VAL A N 1
ATOM 1687 C CA . VAL A 1 213 ? 8.010 9.506 38.425 1.00 89.00 213 VAL A CA 1
ATOM 1688 C C . VAL A 1 213 ? 8.298 10.918 37.917 1.00 89.00 213 VAL A C 1
ATOM 1690 O O . VAL A 1 213 ? 9.017 11.072 36.931 1.00 89.00 213 VAL A O 1
ATOM 1693 N N . TRP A 1 214 ? 7.867 11.952 38.640 1.00 89.00 214 TRP A N 1
ATOM 1694 C CA . TRP A 1 214 ? 8.113 13.345 38.267 1.00 89.00 214 TRP A CA 1
ATOM 1695 C C . TRP A 1 214 ? 9.610 13.694 38.191 1.00 89.00 214 TRP A C 1
ATOM 1697 O O . TRP A 1 214 ? 10.062 14.361 37.254 1.00 89.00 214 TRP A O 1
ATOM 1707 N N . ILE A 1 215 ? 10.427 13.212 39.132 1.00 85.62 215 ILE A N 1
ATOM 1708 C CA . ILE A 1 215 ? 11.885 13.402 39.088 1.00 85.62 215 ILE A CA 1
ATOM 1709 C C . ILE A 1 215 ? 12.479 12.714 37.853 1.00 85.62 215 ILE A C 1
ATOM 1711 O O . ILE A 1 215 ? 13.301 13.310 37.155 1.00 85.62 215 ILE A O 1
ATOM 1715 N N . THR A 1 216 ? 12.065 11.483 37.553 1.00 83.75 216 THR A N 1
ATOM 1716 C CA . THR A 1 216 ? 12.580 10.750 36.386 1.00 83.75 216 THR A CA 1
ATOM 1717 C C . THR A 1 216 ? 12.157 11.386 35.062 1.00 83.75 216 THR A C 1
ATOM 1719 O O . THR A 1 216 ? 12.987 11.547 34.169 1.00 83.75 216 THR A O 1
ATOM 1722 N N . GLU A 1 217 ? 10.910 11.842 34.953 1.00 82.06 217 GLU A N 1
ATOM 1723 C CA . GLU A 1 217 ? 10.375 12.507 33.766 1.00 82.06 217 GLU A CA 1
ATOM 1724 C C . GLU A 1 217 ? 11.054 13.864 33.539 1.00 82.06 217 GLU A C 1
ATOM 1726 O O . GLU A 1 217 ? 11.511 14.164 32.436 1.00 82.06 217 GLU A O 1
ATOM 1731 N N . THR A 1 218 ? 11.248 14.662 34.594 1.00 79.88 218 THR A N 1
ATOM 1732 C CA . THR A 1 218 ? 11.977 15.937 34.485 1.00 79.88 218 THR A CA 1
ATOM 1733 C C . THR A 1 218 ? 13.463 15.748 34.163 1.00 79.88 218 THR A C 1
ATOM 1735 O O . THR A 1 218 ? 14.051 16.590 33.479 1.00 79.88 218 THR A O 1
ATOM 1738 N N . GLN A 1 219 ? 14.100 14.663 34.614 1.00 79.75 219 GLN A N 1
ATOM 1739 C CA . GLN A 1 219 ? 15.460 14.310 34.191 1.00 79.75 219 GLN A CA 1
ATOM 1740 C C . GLN A 1 219 ? 15.506 13.887 32.719 1.00 79.75 219 GLN A C 1
ATOM 1742 O O . GLN A 1 219 ? 16.408 14.315 31.998 1.00 79.75 219 GLN A O 1
ATOM 1747 N N . LEU A 1 220 ? 14.519 13.121 32.248 1.00 74.62 220 LEU A N 1
ATOM 1748 C CA . LEU A 1 220 ? 14.411 12.700 30.851 1.00 74.62 220 LEU A CA 1
ATOM 1749 C C . LEU A 1 220 ? 14.155 13.896 29.925 1.00 74.62 220 LEU A C 1
ATOM 1751 O O . LEU A 1 220 ? 14.819 14.028 28.897 1.00 74.62 220 LEU A O 1
ATOM 1755 N N . HIS A 1 221 ? 13.299 14.837 30.332 1.00 75.06 221 HIS A N 1
ATOM 1756 C CA . HIS A 1 221 ? 13.121 16.104 29.624 1.00 75.06 221 HIS A CA 1
ATOM 1757 C C . HIS A 1 221 ? 14.417 16.923 29.571 1.00 75.06 221 HIS A C 1
ATOM 1759 O O . HIS A 1 221 ? 14.794 17.387 28.493 1.00 75.06 221 HIS A O 1
ATOM 1765 N N . ARG A 1 222 ? 15.167 17.040 30.678 1.00 73.94 222 ARG A N 1
ATOM 1766 C CA . ARG A 1 222 ? 16.482 17.715 30.676 1.00 73.94 222 ARG A CA 1
ATOM 1767 C C . ARG A 1 222 ? 17.506 17.027 29.766 1.00 73.94 222 ARG A C 1
ATOM 1769 O O . ARG A 1 222 ? 18.232 17.719 29.059 1.00 73.94 222 ARG A O 1
ATOM 1776 N N . ALA A 1 223 ? 17.550 15.695 29.748 1.00 67.00 223 ALA A N 1
ATOM 1777 C CA . ALA A 1 223 ? 18.439 14.934 28.870 1.00 67.00 223 ALA A CA 1
ATOM 1778 C C . ALA A 1 223 ? 18.035 15.059 27.387 1.00 67.00 223 ALA A C 1
ATOM 1780 O O . ALA A 1 223 ? 18.894 15.212 26.521 1.00 67.00 223 ALA A O 1
ATOM 1781 N N . SER A 1 224 ? 16.733 15.073 27.086 1.00 59.66 224 SER A N 1
ATOM 1782 C CA . SER A 1 224 ? 16.218 15.261 25.722 1.00 59.66 224 SER A CA 1
ATOM 1783 C C . SER A 1 224 ? 16.537 16.653 25.153 1.00 59.66 224 SER A C 1
ATOM 1785 O O . SER A 1 224 ? 16.906 16.768 23.984 1.00 59.66 224 SER A O 1
ATOM 1787 N N . LEU A 1 225 ? 16.516 17.691 26.000 1.00 57.81 225 LEU A N 1
ATOM 1788 C CA . LEU A 1 225 ? 16.920 19.060 25.657 1.00 57.81 225 LEU A CA 1
ATOM 1789 C C . LEU A 1 225 ? 18.439 19.221 25.461 1.00 57.81 225 LEU A C 1
ATOM 1791 O O . LEU A 1 225 ? 18.864 20.191 24.846 1.00 57.81 225 LEU A O 1
ATOM 1795 N N . GLN A 1 226 ? 19.271 18.292 25.947 1.00 54.84 226 GLN A N 1
ATOM 1796 C CA . GLN A 1 226 ? 20.716 18.282 25.661 1.00 54.84 226 GLN A CA 1
ATOM 1797 C C . GLN A 1 226 ? 21.065 17.617 24.319 1.00 54.84 226 GLN A C 1
ATOM 1799 O O . GLN A 1 226 ? 22.126 17.897 23.766 1.00 54.84 226 GLN A O 1
ATOM 1804 N N . ILE A 1 227 ? 20.196 16.753 23.781 1.00 53.56 227 ILE A N 1
ATOM 1805 C CA . ILE A 1 227 ? 20.420 16.054 22.500 1.00 53.56 227 ILE A CA 1
ATOM 1806 C C . ILE A 1 227 ? 19.980 16.920 21.309 1.00 53.56 227 ILE A C 1
ATOM 1808 O O . ILE A 1 227 ? 20.535 16.815 20.215 1.00 53.56 227 ILE A O 1
ATOM 1812 N N . GLN A 1 228 ? 19.021 17.821 21.517 1.00 44.97 228 GLN A N 1
ATOM 1813 C CA . GLN A 1 228 ? 18.628 18.826 20.537 1.00 44.97 228 GLN A CA 1
ATOM 1814 C C . GLN A 1 228 ? 19.178 20.181 20.984 1.00 44.97 228 GLN A C 1
ATOM 1816 O O . GLN A 1 228 ? 18.665 20.765 21.929 1.00 44.97 228 GLN A O 1
ATOM 1821 N N . ASN A 1 229 ? 20.209 20.694 20.303 1.00 45.09 229 ASN A N 1
ATOM 1822 C CA . ASN A 1 229 ? 20.705 22.070 20.458 1.00 45.09 229 ASN A CA 1
ATOM 1823 C C . ASN A 1 229 ? 19.639 23.094 20.009 1.00 45.09 229 ASN A C 1
ATOM 1825 O O . ASN A 1 229 ? 19.804 23.785 19.005 1.00 45.09 229 ASN A O 1
ATOM 1829 N N . ALA A 1 230 ? 18.529 23.169 20.733 1.00 39.62 230 ALA A N 1
ATOM 1830 C CA . ALA A 1 230 ? 17.443 24.104 20.527 1.00 39.62 230 ALA A CA 1
ATOM 1831 C C . ALA A 1 230 ? 17.286 24.921 21.808 1.00 39.62 230 ALA A C 1
ATOM 1833 O O . ALA A 1 230 ? 16.638 24.522 22.774 1.00 39.62 230 ALA A O 1
ATOM 1834 N N . THR A 1 231 ? 17.920 26.088 21.814 1.00 41.12 231 THR A N 1
ATOM 1835 C CA . THR A 1 231 ? 17.678 27.138 22.795 1.00 41.12 231 THR A CA 1
ATOM 1836 C C . THR A 1 231 ? 16.221 27.582 22.652 1.00 41.12 231 THR A C 1
ATOM 1838 O O . THR A 1 231 ? 15.889 28.315 21.724 1.00 41.12 231 THR A O 1
ATOM 1841 N N . VAL A 1 232 ? 15.342 27.130 23.547 1.00 41.53 232 VAL A N 1
ATOM 1842 C CA . VAL A 1 232 ? 14.002 27.708 23.715 1.00 41.53 232 VAL A CA 1
ATOM 1843 C C . VAL A 1 232 ? 14.116 28.814 24.768 1.00 41.53 232 VAL A C 1
ATOM 1845 O O . VAL A 1 232 ? 14.386 28.510 25.932 1.00 41.53 232 VAL A O 1
ATOM 1848 N N . PRO A 1 233 ? 13.967 30.101 24.406 1.00 49.00 233 PRO A N 1
ATOM 1849 C CA . PRO A 1 233 ? 13.941 31.184 25.374 1.00 49.00 233 PRO A CA 1
ATOM 1850 C C . PRO A 1 233 ? 12.554 31.241 26.014 1.00 49.00 233 PRO A C 1
ATOM 1852 O O . PRO A 1 233 ? 11.556 31.387 25.313 1.00 49.00 233 PRO A O 1
ATOM 1855 N N . GLY A 1 234 ? 12.510 31.193 27.343 1.00 45.00 234 GLY A N 1
ATOM 1856 C CA . GLY A 1 234 ? 11.325 31.586 28.102 1.00 45.00 234 GLY A CA 1
ATOM 1857 C C . GLY A 1 234 ? 10.736 30.485 28.970 1.00 45.00 234 GLY A C 1
ATOM 1858 O O . GLY A 1 234 ? 9.630 30.038 28.719 1.00 45.00 234 GLY A O 1
ATOM 1859 N N . TYR A 1 235 ? 11.436 30.125 30.044 1.00 36.56 235 TYR A N 1
ATOM 1860 C CA . TYR A 1 235 ? 10.767 29.813 31.304 1.00 36.56 235 TYR A CA 1
ATOM 1861 C C . TYR A 1 235 ? 11.523 30.529 32.418 1.00 36.56 235 TYR A C 1
ATOM 1863 O O . TYR A 1 235 ? 12.608 30.126 32.836 1.00 36.56 235 TYR A O 1
ATOM 1871 N N . SER A 1 236 ? 10.966 31.667 32.828 1.00 35.03 236 SER A N 1
ATOM 1872 C CA . SER A 1 236 ? 11.323 32.354 34.059 1.00 35.03 236 SER A CA 1
ATOM 1873 C C . SER A 1 236 ? 10.925 31.462 35.231 1.00 35.03 236 SER A C 1
ATOM 1875 O O . SER A 1 236 ? 9.743 31.201 35.451 1.00 35.03 236 SER A O 1
ATOM 1877 N N . ASN A 1 237 ? 11.924 30.989 35.971 1.00 44.41 237 ASN A N 1
ATOM 1878 C CA . ASN A 1 237 ? 11.736 30.510 37.331 1.00 44.41 237 ASN A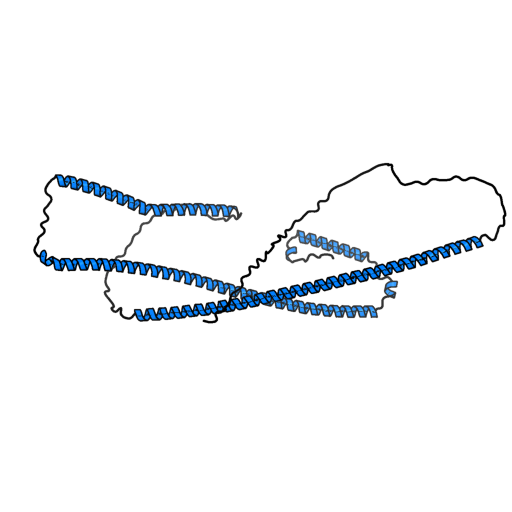 CA 1
ATOM 1879 C C . ASN A 1 237 ? 11.275 31.693 38.184 1.00 44.41 237 ASN A C 1
ATOM 1881 O O . ASN A 1 237 ? 12.105 32.518 38.543 1.00 44.41 237 ASN A O 1
ATOM 1885 N N . ASP A 1 238 ? 9.993 31.740 38.528 1.00 33.09 238 ASP A N 1
ATOM 1886 C CA . ASP A 1 238 ? 9.528 32.471 39.703 1.00 33.09 238 ASP A CA 1
ATOM 1887 C C . ASP A 1 238 ? 8.627 31.549 40.521 1.00 33.09 238 ASP A C 1
ATOM 1889 O O . ASP A 1 238 ? 7.414 31.449 40.349 1.00 33.09 238 ASP A O 1
ATOM 1893 N N . ALA A 1 239 ? 9.285 30.818 41.415 1.00 43.72 239 ALA A N 1
ATOM 1894 C CA . ALA A 1 239 ? 8.658 30.192 42.557 1.00 43.72 239 ALA A CA 1
ATOM 1895 C C . ALA A 1 239 ? 8.482 31.261 43.640 1.00 43.72 239 ALA A C 1
ATOM 1897 O O . ALA A 1 239 ? 9.409 31.493 44.402 1.00 43.72 239 ALA A O 1
ATOM 1898 N N . PHE A 1 240 ? 7.315 31.901 43.719 1.00 39.09 240 PHE A N 1
ATOM 1899 C CA . PHE A 1 240 ? 6.852 32.607 44.921 1.00 39.09 240 PHE A CA 1
ATOM 1900 C C . PHE A 1 240 ? 5.332 32.788 44.854 1.00 39.09 240 PHE A C 1
ATOM 1902 O O . PHE A 1 240 ? 4.830 33.468 43.966 1.00 39.09 240 PHE A O 1
ATOM 1909 N N . GLY A 1 241 ? 4.595 32.204 45.805 1.00 33.34 241 GLY A N 1
ATOM 1910 C CA . GLY A 1 241 ? 3.165 32.495 45.953 1.00 33.34 241 GLY A CA 1
ATOM 1911 C C . GLY A 1 241 ? 2.324 31.408 46.614 1.00 33.34 241 GLY A C 1
ATOM 1912 O O . GLY A 1 241 ? 1.370 30.927 46.018 1.00 33.34 241 GLY A O 1
ATOM 1913 N N . LEU A 1 242 ? 2.645 31.043 47.857 1.00 40.69 242 LEU A N 1
ATOM 1914 C CA . LEU A 1 242 ? 1.653 30.497 48.790 1.00 40.69 242 LEU A CA 1
ATOM 1915 C C . LEU A 1 242 ? 0.505 31.505 48.949 1.00 40.69 242 LEU A C 1
ATOM 1917 O O . LEU A 1 242 ? 0.780 32.621 49.384 1.00 40.69 242 LEU A O 1
ATOM 1921 N N . GLN A 1 243 ? -0.750 31.103 48.715 1.00 33.09 243 GLN A N 1
ATOM 1922 C CA . GLN A 1 243 ? -1.903 31.686 49.413 1.00 33.09 243 GLN A CA 1
ATOM 1923 C C . GLN A 1 243 ? -2.980 30.641 49.725 1.00 33.09 243 GLN A C 1
ATOM 1925 O O . GLN A 1 243 ? -3.590 30.024 48.859 1.00 33.09 243 GLN A O 1
ATOM 1930 N N . THR A 1 244 ? -3.183 30.493 51.027 1.00 38.12 244 THR A N 1
ATOM 1931 C CA . THR A 1 244 ? -4.305 29.899 51.744 1.00 38.12 244 THR A CA 1
ATOM 1932 C C . THR A 1 244 ? -5.554 30.789 51.675 1.00 38.12 244 THR A C 1
ATOM 1934 O O . THR A 1 244 ? -5.465 31.975 51.982 1.00 38.12 244 THR A O 1
ATOM 1937 N N . SER A 1 245 ? -6.717 30.208 51.384 1.00 32.72 245 SER A N 1
ATOM 1938 C CA . SER A 1 245 ? -8.067 30.655 51.798 1.00 32.72 245 SER A CA 1
ATOM 1939 C C . SER A 1 245 ? -8.966 29.412 51.656 1.00 32.72 245 SER A C 1
ATOM 1941 O O . SER A 1 245 ? -8.907 28.752 50.628 1.00 32.72 245 SER A O 1
ATOM 1943 N N . VAL A 1 246 ? -9.607 28.821 52.672 1.00 40.03 246 VAL A N 1
ATOM 1944 C CA . VAL A 1 246 ? -10.562 29.323 53.677 1.00 40.03 246 VAL A CA 1
ATOM 1945 C C . VAL A 1 246 ? -11.617 30.224 53.057 1.00 40.03 246 VAL A C 1
ATOM 1947 O O . VAL A 1 246 ? -11.496 31.438 53.127 1.00 40.03 246 VAL A O 1
ATOM 1950 N N . GLU A 1 247 ? -12.674 29.609 52.527 1.00 36.88 247 GLU A N 1
ATOM 1951 C CA . GLU A 1 247 ? -14.029 30.144 52.657 1.00 36.88 247 GLU A CA 1
ATOM 1952 C C . GLU A 1 247 ? -15.045 29.009 52.481 1.00 36.88 247 GLU A C 1
ATOM 1954 O O . GLU A 1 247 ? -15.141 28.379 51.429 1.00 36.88 247 GLU A O 1
ATOM 1959 N N . GLY A 1 248 ? -15.757 28.695 53.562 1.00 33.97 248 GLY A N 1
ATOM 1960 C CA . GLY A 1 248 ? -16.982 27.917 53.480 1.00 33.97 248 GLY A CA 1
ATOM 1961 C C . GLY A 1 248 ? -18.127 28.819 53.042 1.00 33.97 248 GLY A C 1
ATOM 1962 O O . GLY A 1 248 ? -18.083 30.016 53.289 1.00 33.97 248 GLY A O 1
ATOM 1963 N N . ASN A 1 249 ? -19.160 28.231 52.445 1.00 33.47 249 ASN A N 1
ATOM 1964 C CA . ASN A 1 249 ? -20.542 28.662 52.629 1.00 33.47 249 ASN A CA 1
ATOM 1965 C C . ASN A 1 249 ? -21.485 27.538 52.188 1.00 33.47 249 ASN A C 1
ATOM 1967 O O . ASN A 1 249 ? -21.476 27.095 51.042 1.00 33.47 249 ASN A O 1
ATOM 1971 N N . TYR A 1 250 ? -22.296 27.090 53.145 1.00 39.56 250 TYR A N 1
ATOM 1972 C CA . TYR A 1 250 ? -23.562 26.402 52.909 1.00 39.56 250 TYR A CA 1
ATOM 1973 C C . TYR A 1 250 ? -24.507 27.300 52.090 1.00 39.56 250 TYR A C 1
ATOM 1975 O O . TYR A 1 250 ? -24.371 28.526 52.105 1.00 39.56 250 TYR A O 1
ATOM 1983 N N . PRO A 1 251 ? -25.569 26.713 51.522 1.00 48.97 251 PRO A N 1
ATOM 1984 C CA . PRO A 1 251 ? -26.876 27.201 51.940 1.00 48.97 251 PRO A CA 1
ATOM 1985 C C . PRO A 1 251 ? -27.812 26.056 52.329 1.00 48.97 251 PRO A C 1
ATOM 1987 O O . PRO A 1 251 ? -28.020 25.092 51.598 1.00 48.97 251 PRO A O 1
ATOM 1990 N N . HIS A 1 252 ? -28.388 26.209 53.516 1.00 37.66 252 HIS A N 1
ATOM 1991 C CA . HIS A 1 252 ? -29.617 25.556 53.934 1.00 37.66 252 HIS A CA 1
ATOM 1992 C C . HIS A 1 252 ? -30.785 26.361 53.341 1.00 37.66 252 HIS A C 1
ATOM 1994 O O . HIS A 1 252 ? -30.809 27.585 53.474 1.00 37.66 252 HIS A O 1
ATOM 2000 N N . GLY A 1 253 ? -31.727 25.684 52.693 1.00 35.53 253 GLY A N 1
ATOM 2001 C CA . GLY A 1 253 ? -32.955 26.256 52.149 1.00 35.53 253 GLY A CA 1
ATOM 2002 C C . GLY A 1 253 ? -33.977 25.138 51.993 1.00 35.53 253 GLY A C 1
ATOM 2003 O O . GLY A 1 253 ? -33.797 24.249 51.172 1.00 35.53 253 GLY A O 1
ATOM 2004 N N . ASP A 1 254 ? -34.957 25.178 52.878 1.00 36.00 254 ASP A N 1
ATOM 2005 C CA . ASP A 1 254 ? -35.936 24.164 53.253 1.00 36.00 254 ASP A CA 1
ATOM 2006 C C . ASP A 1 254 ? -37.187 24.172 52.338 1.00 36.00 254 ASP A C 1
ATOM 2008 O O . ASP A 1 254 ? -37.415 25.144 51.614 1.00 36.00 254 ASP A O 1
ATOM 2012 N N . VAL A 1 255 ? -38.029 23.144 52.519 1.00 40.78 255 VAL A N 1
ATOM 2013 C CA . VAL A 1 255 ? -39.485 23.059 52.245 1.00 40.78 255 VAL A CA 1
ATOM 2014 C C . VAL A 1 255 ? -39.985 22.384 50.941 1.00 40.78 255 VAL A C 1
ATOM 2016 O O . VAL A 1 255 ? -39.918 22.945 49.851 1.00 40.78 255 VAL A O 1
ATOM 2019 N N . ASP A 1 256 ? -40.581 21.200 51.168 1.00 38.91 256 ASP A N 1
ATOM 2020 C CA . ASP A 1 256 ? -41.724 20.503 50.534 1.00 38.91 256 ASP A CA 1
ATOM 2021 C C . ASP A 1 256 ? -41.800 20.275 49.011 1.00 38.91 256 ASP A C 1
ATOM 2023 O O . ASP A 1 256 ? -42.046 21.203 48.247 1.00 38.91 256 ASP A O 1
ATOM 2027 N N . ASP A 1 257 ? -41.813 18.994 48.601 1.00 34.25 257 ASP A N 1
ATOM 2028 C CA . ASP A 1 257 ? -42.882 18.471 47.725 1.00 34.25 257 ASP A CA 1
ATOM 2029 C C . ASP A 1 257 ? -43.001 16.933 47.835 1.00 34.25 257 ASP A C 1
ATOM 2031 O O . ASP A 1 257 ? -42.213 16.165 47.274 1.00 34.25 257 ASP A O 1
ATOM 2035 N N . ASP A 1 258 ? -44.003 16.486 48.594 1.00 45.94 258 ASP A N 1
ATOM 2036 C CA . ASP A 1 258 ? -44.520 15.120 48.583 1.00 45.94 258 ASP A CA 1
ATOM 2037 C C . ASP A 1 258 ? -45.346 14.908 47.305 1.00 45.94 258 ASP A C 1
ATOM 2039 O O . ASP A 1 258 ? -46.511 15.298 47.221 1.00 45.94 258 ASP A O 1
ATOM 2043 N N . THR A 1 259 ? -44.799 14.196 46.320 1.00 42.25 259 THR A N 1
ATOM 2044 C CA . THR A 1 259 ? -45.630 13.495 45.328 1.00 42.25 259 THR A CA 1
ATOM 2045 C C . THR A 1 259 ? -45.016 12.156 44.927 1.00 42.25 259 THR A C 1
ATOM 2047 O O . THR A 1 259 ? -44.290 12.009 43.945 1.00 42.25 259 THR A O 1
ATOM 2050 N N . LEU A 1 260 ? -45.371 11.124 45.694 1.00 44.25 260 LEU A N 1
ATOM 2051 C CA . LEU A 1 260 ? -45.268 9.731 45.269 1.00 44.25 260 LEU A CA 1
ATOM 2052 C C . LEU A 1 260 ? -46.168 9.495 44.046 1.00 44.25 260 LEU A C 1
ATOM 2054 O O . LEU A 1 260 ? -47.383 9.684 44.113 1.00 44.25 260 LEU A O 1
ATOM 2058 N N . SER A 1 261 ? -45.581 9.014 42.949 1.00 36.06 261 SER A N 1
ATOM 2059 C CA . SER A 1 261 ? -46.319 8.412 41.831 1.00 36.06 261 SER A CA 1
ATOM 2060 C C . SER A 1 261 ? -46.215 6.881 41.902 1.00 36.06 261 SER A C 1
ATOM 2062 O O . SER A 1 261 ? -45.104 6.361 42.034 1.00 36.06 261 SER A O 1
ATOM 2064 N N . PRO A 1 262 ? -47.335 6.139 41.826 1.00 51.88 262 PRO A N 1
ATOM 2065 C CA . PRO A 1 262 ? -47.355 4.685 41.951 1.00 51.88 262 PRO A CA 1
ATOM 2066 C C . PRO A 1 262 ? -47.242 3.969 40.592 1.00 51.88 262 PRO A C 1
ATOM 2068 O O . PRO A 1 262 ? -47.476 4.556 39.540 1.00 51.88 262 PRO A O 1
ATOM 2071 N N . ALA A 1 263 ? -47.008 2.653 40.668 1.00 37.75 263 ALA A N 1
ATOM 2072 C CA . ALA A 1 263 ? -47.186 1.634 39.622 1.00 37.75 263 ALA A CA 1
ATOM 2073 C C . ALA A 1 263 ? -45.988 1.328 38.697 1.00 37.75 263 ALA A C 1
ATOM 2075 O O . ALA A 1 263 ? -46.010 1.513 37.482 1.00 37.75 263 ALA A O 1
ATOM 2076 N N . VAL A 1 264 ? -44.993 0.661 39.285 1.00 46.88 264 VAL A N 1
ATOM 2077 C CA . VAL A 1 264 ? -44.296 -0.462 38.640 1.00 46.88 264 VAL A CA 1
ATOM 2078 C C . VAL A 1 264 ? -45.320 -1.586 38.470 1.00 46.88 264 VAL A C 1
ATOM 2080 O O . VAL A 1 264 ? -45.810 -2.059 39.484 1.00 46.88 264 VAL A O 1
ATOM 2083 N N . MET A 1 265 ? -45.686 -1.958 37.235 1.00 46.28 265 MET A N 1
ATOM 2084 C CA . MET A 1 265 ? -46.279 -3.261 36.835 1.00 46.28 265 MET A CA 1
ATOM 2085 C C . MET A 1 265 ? -46.507 -3.290 35.304 1.00 46.28 265 MET A C 1
ATOM 2087 O O . MET A 1 265 ? -47.628 -3.392 34.812 1.00 46.28 265 MET A O 1
ATOM 2091 N N . GLY A 1 266 ? -45.423 -3.161 34.528 1.00 47.66 266 GLY A N 1
ATOM 2092 C CA . GLY A 1 266 ? -45.486 -3.255 33.056 1.00 47.66 266 GLY A CA 1
ATOM 2093 C C . GLY A 1 266 ? -44.158 -3.164 32.290 1.00 47.66 266 GLY A C 1
ATOM 2094 O O . GLY A 1 266 ? -44.153 -3.294 31.069 1.00 47.66 266 GLY A O 1
ATOM 2095 N N . VAL A 1 267 ? -43.026 -2.952 32.970 1.00 52.56 267 VAL A N 1
ATOM 2096 C CA . VAL A 1 267 ? -41.750 -2.592 32.318 1.00 52.56 267 VAL A CA 1
ATOM 2097 C C . VAL A 1 267 ? -40.916 -3.812 31.888 1.00 52.56 267 VAL A C 1
ATOM 2099 O O . VAL A 1 267 ? -40.131 -3.712 30.947 1.00 52.56 267 VAL A O 1
ATOM 2102 N N . GLU A 1 268 ? -41.126 -4.990 32.482 1.00 50.53 268 GLU A N 1
ATOM 2103 C CA . GLU A 1 268 ? -40.307 -6.181 32.188 1.00 50.53 268 GLU A CA 1
ATOM 2104 C C . GLU A 1 268 ? -40.547 -6.767 30.784 1.00 50.53 268 GLU A C 1
ATOM 2106 O O . GLU A 1 268 ? -39.611 -7.227 30.134 1.00 50.53 268 GLU A O 1
ATOM 2111 N N . ALA A 1 269 ? -41.771 -6.682 30.251 1.00 50.94 269 ALA A N 1
ATOM 2112 C CA . ALA A 1 269 ? -42.064 -7.170 28.899 1.00 50.94 269 ALA A CA 1
ATOM 2113 C C . ALA A 1 269 ? -41.513 -6.244 27.794 1.00 50.94 269 ALA A C 1
ATOM 2115 O O . ALA A 1 269 ? -41.189 -6.706 26.698 1.00 50.94 269 ALA A O 1
ATOM 2116 N N . PHE A 1 270 ? -41.384 -4.941 28.076 1.00 55.59 270 PHE A N 1
ATOM 2117 C CA . PHE A 1 270 ? -40.835 -3.962 27.132 1.00 55.59 270 PHE A CA 1
ATOM 2118 C C . PHE A 1 270 ? -39.303 -4.017 27.068 1.00 55.59 270 PHE A C 1
ATOM 2120 O O . PHE A 1 270 ? -38.747 -3.953 25.970 1.00 55.59 270 PHE A O 1
ATOM 2127 N N . SER A 1 271 ? -38.620 -4.210 28.202 1.00 66.88 271 SER A N 1
ATOM 2128 C CA . SER A 1 271 ? -37.154 -4.312 28.244 1.00 66.88 271 SER A CA 1
ATOM 2129 C C . SER A 1 271 ? -36.641 -5.596 27.584 1.00 66.88 271 SER A C 1
ATOM 2131 O O . SER A 1 271 ? -35.666 -5.565 26.829 1.00 66.88 271 SER A O 1
ATOM 2133 N N . GLU A 1 272 ? -37.335 -6.721 27.773 1.00 73.94 272 GLU A N 1
ATOM 2134 C CA . GLU A 1 272 ? -36.952 -7.992 27.156 1.00 73.94 272 GLU A CA 1
ATOM 2135 C C . GLU A 1 272 ? -37.176 -7.984 25.632 1.00 73.94 272 GLU A C 1
ATOM 2137 O O . GLU A 1 272 ? -36.358 -8.496 24.861 1.00 73.94 272 GLU A O 1
ATOM 2142 N N . ALA A 1 273 ? -38.258 -7.351 25.164 1.00 77.12 273 ALA A N 1
ATOM 2143 C CA . ALA A 1 273 ? -38.519 -7.168 23.737 1.00 77.12 273 ALA A CA 1
ATOM 2144 C C . ALA A 1 273 ? -37.476 -6.254 23.067 1.00 77.12 273 ALA A C 1
ATOM 2146 O O . ALA A 1 273 ? -37.049 -6.523 21.939 1.00 77.12 273 ALA A O 1
ATOM 2147 N N . GLN A 1 274 ? -37.029 -5.211 23.769 1.00 83.31 274 GLN A N 1
ATOM 2148 C CA . GLN A 1 274 ? -35.999 -4.289 23.298 1.00 83.31 274 GLN A CA 1
ATOM 2149 C C . GLN A 1 274 ? -34.627 -4.972 23.197 1.00 83.31 274 GLN A C 1
ATOM 2151 O O . GLN A 1 274 ? -34.011 -4.934 22.132 1.00 83.31 274 GLN A O 1
ATOM 2156 N N . LEU A 1 275 ? -34.215 -5.721 24.226 1.00 80.88 275 LEU A N 1
ATOM 2157 C CA . LEU A 1 275 ? -32.979 -6.516 24.213 1.00 80.88 275 LEU A CA 1
ATOM 2158 C C . LEU A 1 275 ? -32.978 -7.580 23.105 1.00 80.88 275 LEU A C 1
ATOM 2160 O O . LEU A 1 275 ? -31.973 -7.783 22.422 1.00 80.88 275 LEU A O 1
ATOM 2164 N N . ARG A 1 276 ? -34.116 -8.245 22.860 1.00 85.06 276 ARG A N 1
ATOM 2165 C CA . ARG A 1 276 ? -34.245 -9.211 21.753 1.00 85.06 276 ARG A CA 1
ATOM 2166 C C . ARG A 1 276 ? -34.117 -8.546 20.382 1.00 85.06 276 ARG A C 1
ATOM 2168 O O . ARG A 1 276 ? -33.581 -9.168 19.462 1.00 85.06 276 ARG A O 1
ATOM 2175 N N . ASN A 1 277 ? -34.589 -7.312 20.226 1.00 89.31 277 ASN A N 1
ATOM 2176 C CA . ASN A 1 277 ? -34.416 -6.551 18.990 1.00 89.31 277 ASN A CA 1
ATOM 2177 C C . ASN A 1 277 ? -32.970 -6.079 18.808 1.00 89.31 277 ASN A C 1
ATOM 2179 O O . ASN A 1 277 ? -32.420 -6.248 17.721 1.00 89.31 277 ASN A O 1
ATOM 2183 N N . GLU A 1 278 ? -32.319 -5.584 19.857 1.00 90.12 278 GLU A N 1
ATOM 2184 C CA . GLU A 1 278 ? -30.903 -5.201 19.812 1.00 90.12 278 GLU A CA 1
ATOM 2185 C C . GLU A 1 278 ? -30.000 -6.391 19.487 1.00 90.12 278 GLU A C 1
ATOM 2187 O O . GLU A 1 278 ? -29.116 -6.290 18.639 1.00 90.12 278 GLU A O 1
ATOM 2192 N N . LEU A 1 279 ? -30.283 -7.561 20.061 1.00 89.31 279 LEU A N 1
ATOM 2193 C CA . LEU A 1 279 ? -29.545 -8.787 19.783 1.00 89.31 279 LEU A CA 1
ATOM 2194 C C . LEU A 1 279 ? -29.764 -9.293 18.346 1.00 89.31 279 LEU A C 1
ATOM 2196 O O . LEU A 1 279 ? -28.833 -9.805 17.723 1.00 89.31 279 LEU A O 1
ATOM 2200 N N . LYS A 1 280 ? -30.964 -9.111 17.774 1.00 92.50 280 LYS A N 1
ATOM 2201 C CA . LYS A 1 280 ? -31.209 -9.360 16.341 1.00 92.50 280 LYS A CA 1
ATOM 2202 C C . LYS A 1 280 ? -30.415 -8.398 15.459 1.00 92.50 280 LYS A C 1
ATOM 2204 O O . LYS A 1 280 ? -29.803 -8.841 14.492 1.00 92.50 280 LYS A O 1
ATOM 2209 N N . VAL A 1 281 ? -30.385 -7.111 15.803 1.00 93.50 281 VAL A N 1
ATOM 2210 C CA . VAL A 1 281 ? -29.611 -6.100 15.070 1.00 93.50 281 VAL A CA 1
ATOM 2211 C C . VAL A 1 281 ? -28.111 -6.386 15.165 1.00 93.50 281 VAL A C 1
ATOM 2213 O O . VAL A 1 281 ? -27.417 -6.313 14.155 1.00 93.50 281 VAL A O 1
ATOM 2216 N N . ALA A 1 282 ? -27.603 -6.769 16.338 1.00 90.38 282 ALA A N 1
ATOM 2217 C CA . ALA A 1 282 ? -26.206 -7.148 16.530 1.00 90.38 282 ALA A CA 1
ATOM 2218 C C . ALA A 1 282 ? -25.835 -8.394 15.711 1.00 90.38 282 ALA A C 1
ATOM 2220 O O . ALA A 1 282 ? -24.828 -8.382 15.009 1.00 90.38 282 ALA A O 1
ATOM 2221 N N . ARG A 1 283 ? -26.682 -9.434 15.715 1.00 92.94 283 ARG A N 1
ATOM 2222 C CA . ARG A 1 283 ? -26.490 -10.628 14.871 1.00 92.94 283 ARG A CA 1
ATOM 2223 C C . ARG A 1 283 ? -26.465 -10.287 13.386 1.00 92.94 283 ARG A C 1
ATOM 2225 O O . ARG A 1 283 ? -25.617 -10.802 12.663 1.00 92.94 283 ARG A O 1
ATOM 2232 N N . GLU A 1 284 ? -27.350 -9.403 12.937 1.00 92.81 284 GLU A N 1
ATOM 2233 C CA . GLU A 1 284 ? -27.370 -8.973 11.541 1.00 92.81 284 GLU A CA 1
ATOM 2234 C C . GLU A 1 284 ? -26.120 -8.156 11.183 1.00 92.81 284 GLU A C 1
ATOM 2236 O O . GLU A 1 284 ? -25.529 -8.369 10.127 1.00 92.81 284 GLU A O 1
ATOM 2241 N N . ARG A 1 285 ? -25.637 -7.292 12.087 1.00 91.31 285 ARG A N 1
ATOM 2242 C CA . ARG A 1 285 ? -24.356 -6.583 11.913 1.00 91.31 285 ARG A CA 1
ATOM 2243 C C . ARG A 1 285 ? -23.176 -7.550 11.823 1.00 91.31 285 ARG A C 1
ATOM 2245 O O . ARG A 1 285 ? -22.332 -7.371 10.949 1.00 91.31 285 ARG A O 1
ATOM 2252 N N . CYS A 1 286 ? -23.133 -8.586 12.663 1.00 90.44 286 CYS A N 1
ATOM 2253 C CA . CYS A 1 286 ? -22.116 -9.637 12.576 1.00 90.44 286 CYS A CA 1
ATOM 2254 C C . CYS A 1 286 ? -22.186 -10.374 11.233 1.00 90.44 286 CYS A C 1
ATOM 2256 O O . CYS A 1 286 ? -21.161 -10.530 10.578 1.00 90.44 286 CYS A O 1
ATOM 2258 N N . ARG A 1 287 ? -23.390 -10.737 10.773 1.00 95.38 287 ARG A N 1
ATOM 2259 C CA . ARG A 1 287 ? -23.592 -11.391 9.472 1.00 95.38 287 ARG A CA 1
ATOM 2260 C C . ARG A 1 287 ? -23.082 -10.532 8.313 1.00 95.38 287 ARG A C 1
ATOM 2262 O O . ARG A 1 287 ? -22.402 -11.030 7.421 1.00 95.38 287 ARG A O 1
ATOM 2269 N N . VAL A 1 288 ? -23.375 -9.232 8.332 1.00 93.50 288 VAL A N 1
ATOM 2270 C CA . VAL A 1 288 ? -22.888 -8.284 7.317 1.00 93.50 288 VAL A CA 1
ATOM 2271 C C . VAL A 1 288 ? -21.365 -8.139 7.383 1.00 93.50 288 VAL A C 1
ATOM 2273 O O . VAL A 1 288 ? -20.711 -8.119 6.342 1.00 93.50 288 VAL A O 1
ATOM 2276 N N . ALA A 1 289 ? -20.780 -8.082 8.581 1.00 90.56 289 ALA A N 1
ATOM 2277 C CA . ALA A 1 289 ? -19.330 -8.023 8.752 1.00 90.56 289 ALA A CA 1
ATOM 2278 C C . ALA A 1 289 ? -18.634 -9.295 8.234 1.00 90.56 289 ALA A C 1
ATOM 2280 O O . ALA A 1 289 ? -17.599 -9.206 7.575 1.00 90.56 289 ALA A O 1
ATOM 2281 N N . GLU A 1 290 ? -19.219 -10.474 8.456 1.00 89.56 290 GLU A N 1
ATOM 2282 C CA . GLU A 1 290 ? -18.722 -11.740 7.910 1.00 89.56 290 GLU A CA 1
ATOM 2283 C C . GLU A 1 290 ? -18.773 -11.761 6.380 1.00 89.56 290 GLU A C 1
ATOM 2285 O O . GLU A 1 290 ? -17.775 -12.109 5.748 1.00 89.56 290 GLU A O 1
ATOM 2290 N N . GLN A 1 291 ? -19.874 -11.296 5.780 1.00 94.31 291 GLN A N 1
ATOM 2291 C CA . GLN A 1 291 ? -19.990 -11.156 4.324 1.00 94.31 291 GLN A CA 1
ATOM 2292 C C . GLN A 1 291 ? -18.960 -10.173 3.754 1.00 94.31 291 GLN A C 1
ATOM 2294 O O . GLN A 1 291 ? -18.373 -10.426 2.701 1.00 94.31 291 GLN A O 1
ATOM 2299 N N . GLN A 1 292 ? -18.701 -9.058 4.443 1.00 87.00 292 GLN A N 1
ATOM 2300 C CA . GLN A 1 292 ? -17.664 -8.110 4.032 1.00 87.00 292 GLN A CA 1
ATOM 2301 C C . GLN A 1 292 ? -16.265 -8.714 4.144 1.00 87.00 292 GLN A C 1
ATOM 2303 O O . GLN A 1 292 ? -15.468 -8.568 3.218 1.00 87.00 292 GLN A O 1
ATOM 2308 N N . ARG A 1 293 ? -15.975 -9.444 5.225 1.00 91.62 293 ARG A N 1
ATOM 2309 C CA . ARG A 1 293 ? -14.710 -10.168 5.394 1.00 91.62 293 ARG A CA 1
ATOM 2310 C C . ARG A 1 293 ? -14.498 -11.182 4.273 1.00 91.62 293 ARG A C 1
ATOM 2312 O O . ARG A 1 293 ? -13.400 -11.271 3.730 1.00 91.62 293 ARG A O 1
ATOM 2319 N N . GLU A 1 294 ? -15.536 -11.926 3.911 1.00 92.94 294 GLU A N 1
ATOM 2320 C CA . GLU A 1 294 ? -15.475 -12.928 2.847 1.00 92.94 294 GLU A CA 1
ATOM 2321 C C . GLU A 1 294 ? -15.270 -12.280 1.474 1.00 92.94 294 GLU A C 1
ATOM 2323 O O . GLU A 1 294 ? -14.395 -12.698 0.718 1.00 92.94 294 GLU A O 1
ATOM 2328 N N . ARG A 1 295 ? -15.953 -11.160 1.207 1.00 94.88 295 ARG A N 1
ATOM 2329 C CA . ARG A 1 295 ? -15.710 -10.340 0.015 1.00 94.88 295 ARG A CA 1
ATOM 2330 C C . ARG A 1 295 ? -14.267 -9.833 -0.054 1.00 94.88 295 ARG A C 1
ATOM 2332 O O . ARG A 1 295 ? -13.647 -9.932 -1.108 1.00 94.88 295 ARG A O 1
ATOM 2339 N N . MET A 1 296 ? -13.723 -9.299 1.043 1.00 88.00 296 MET A N 1
ATOM 2340 C CA . MET A 1 296 ? -12.328 -8.840 1.073 1.00 88.00 296 MET A CA 1
ATOM 2341 C C . MET A 1 296 ? -11.347 -9.991 0.855 1.00 88.00 296 MET A C 1
ATOM 2343 O O . MET A 1 296 ? -10.353 -9.813 0.160 1.00 88.00 296 MET A O 1
ATOM 2347 N N . LYS A 1 297 ? -11.632 -11.177 1.402 1.00 90.00 297 LYS A N 1
ATOM 2348 C CA . LYS A 1 297 ? -10.818 -12.375 1.183 1.00 90.00 297 LYS A CA 1
ATOM 2349 C C . LYS A 1 297 ? -10.781 -12.765 -0.297 1.00 90.00 297 LYS A C 1
ATOM 2351 O O . LYS A 1 297 ? -9.700 -13.049 -0.803 1.00 90.00 297 LYS A O 1
ATOM 2356 N N . CYS A 1 298 ? -11.921 -12.737 -0.992 1.00 91.88 298 CYS A N 1
ATOM 2357 C CA . CYS A 1 298 ? -11.971 -12.987 -2.435 1.00 91.88 298 CYS A CA 1
ATOM 2358 C C . CYS A 1 298 ? -11.171 -11.941 -3.223 1.00 91.88 298 CYS A C 1
ATOM 2360 O O . CYS A 1 298 ? -10.333 -12.316 -4.036 1.00 91.88 298 CYS A O 1
ATOM 2362 N N . LEU A 1 299 ? -11.355 -10.649 -2.930 1.00 90.94 299 LEU A N 1
ATOM 2363 C CA . LEU A 1 299 ? -10.611 -9.573 -3.599 1.00 90.94 299 LEU A CA 1
ATOM 2364 C C . LEU A 1 299 ? -9.097 -9.692 -3.383 1.00 90.94 299 LEU A C 1
ATOM 2366 O O . LEU A 1 299 ? -8.319 -9.498 -4.310 1.00 90.94 299 LEU A O 1
ATOM 2370 N N . LEU A 1 300 ? -8.669 -10.055 -2.172 1.00 93.12 300 LEU A N 1
ATOM 2371 C CA . LEU A 1 300 ? -7.258 -10.278 -1.870 1.00 93.12 300 LEU A CA 1
ATOM 2372 C C . LEU A 1 300 ? -6.690 -11.466 -2.660 1.00 93.12 300 LEU A C 1
ATOM 2374 O O . LEU A 1 300 ? -5.580 -11.378 -3.173 1.00 93.12 300 LEU A O 1
ATOM 2378 N N . GLN A 1 301 ? -7.448 -12.556 -2.795 1.00 92.00 301 GLN A N 1
ATOM 2379 C CA . GLN A 1 301 ? -7.043 -13.699 -3.619 1.00 92.00 301 GLN A CA 1
ATOM 2380 C C . GLN A 1 301 ? -6.955 -13.337 -5.107 1.00 92.00 301 GLN A C 1
ATOM 2382 O O . GLN A 1 301 ? -6.037 -13.788 -5.790 1.00 92.00 301 GLN A O 1
ATOM 2387 N N . GLU A 1 302 ? -7.878 -12.518 -5.610 1.00 92.50 302 GLU A N 1
ATOM 2388 C CA . GLU A 1 302 ? -7.856 -12.026 -6.991 1.00 92.50 302 GLU A CA 1
ATOM 2389 C C . GLU A 1 302 ? -6.647 -11.123 -7.254 1.00 92.50 302 GLU A C 1
ATOM 2391 O O . GLU A 1 302 ? -5.941 -11.326 -8.241 1.00 92.50 302 GLU A O 1
ATOM 2396 N N . GLU A 1 303 ? -6.349 -10.182 -6.356 1.00 86.12 303 GLU A N 1
ATOM 2397 C CA . GLU A 1 303 ? -5.171 -9.313 -6.473 1.00 86.12 303 GLU A CA 1
ATOM 2398 C C . GLU A 1 303 ? -3.860 -10.094 -6.310 1.00 86.12 303 GLU A C 1
ATOM 2400 O O . GLU A 1 303 ? -2.902 -9.875 -7.056 1.00 86.12 303 GLU A O 1
ATOM 2405 N N . GLN A 1 304 ? -3.815 -11.083 -5.414 1.00 89.19 304 GLN A N 1
ATOM 2406 C CA . GLN A 1 304 ? -2.674 -11.992 -5.328 1.00 89.19 304 GLN A CA 1
ATOM 2407 C C . GLN A 1 304 ? -2.478 -12.747 -6.649 1.00 89.19 304 GLN A C 1
ATOM 2409 O O . GLN A 1 304 ? -1.380 -12.760 -7.1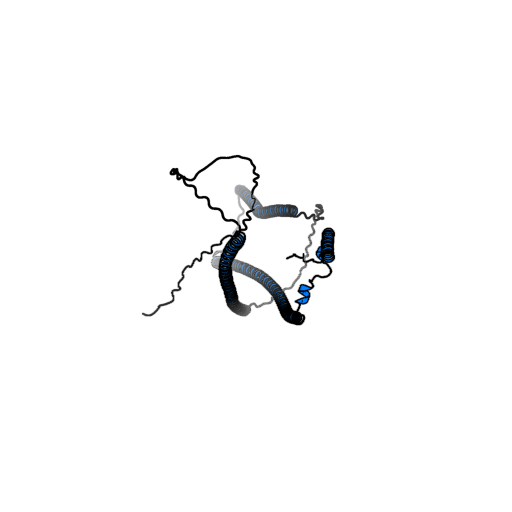99 1.00 89.19 304 GLN A O 1
ATOM 2414 N N . LYS A 1 305 ? -3.543 -13.310 -7.221 1.00 92.25 305 LYS A N 1
ATOM 2415 C CA . LYS A 1 305 ? -3.455 -14.003 -8.509 1.00 92.25 305 LYS A CA 1
ATOM 2416 C C . LYS A 1 305 ? -3.001 -13.065 -9.631 1.00 92.25 305 LYS A C 1
ATOM 2418 O O . LYS A 1 305 ? -2.151 -13.433 -10.435 1.00 92.25 305 LYS A O 1
ATOM 2423 N N . ARG A 1 306 ? -3.514 -11.834 -9.660 1.00 91.88 306 ARG A N 1
ATOM 2424 C CA . ARG A 1 306 ? -3.134 -10.808 -10.640 1.00 91.88 306 ARG A CA 1
ATOM 2425 C C . ARG A 1 306 ? -1.653 -10.449 -10.553 1.00 91.88 306 ARG A C 1
ATOM 2427 O O . ARG A 1 306 ? -0.991 -10.320 -11.579 1.00 91.88 306 ARG A O 1
ATOM 2434 N N . THR A 1 307 ? -1.133 -10.294 -9.338 1.00 86.88 307 THR A N 1
ATOM 2435 C CA . THR A 1 307 ? 0.288 -9.996 -9.117 1.00 86.88 307 THR A CA 1
ATOM 2436 C C . THR A 1 307 ? 1.181 -11.179 -9.479 1.00 86.88 307 THR A C 1
ATOM 2438 O O . THR A 1 307 ? 2.214 -10.978 -10.114 1.00 86.88 307 THR A O 1
ATOM 2441 N N . GLU A 1 308 ? 0.764 -12.408 -9.169 1.00 93.25 308 GLU A N 1
ATOM 2442 C CA . GLU A 1 308 ? 1.454 -13.627 -9.599 1.00 93.25 308 GLU A CA 1
ATOM 2443 C C . GLU A 1 308 ? 1.482 -13.766 -11.126 1.00 93.25 308 GLU A C 1
ATOM 2445 O O . GLU A 1 308 ? 2.521 -14.103 -11.693 1.00 93.25 308 GLU A O 1
ATOM 2450 N N . ASP A 1 309 ? 0.370 -13.491 -11.807 1.00 92.88 309 ASP A N 1
ATOM 2451 C CA . ASP A 1 309 ? 0.290 -13.576 -13.266 1.00 92.88 309 ASP A CA 1
ATOM 2452 C C . ASP A 1 309 ? 1.131 -12.478 -13.938 1.00 92.88 309 ASP A C 1
ATOM 2454 O O . ASP A 1 309 ? 1.909 -12.778 -14.843 1.00 92.88 309 ASP A O 1
ATOM 2458 N N . MET A 1 310 ? 1.111 -11.247 -13.416 1.00 91.38 310 MET A N 1
ATOM 2459 C CA . MET A 1 310 ? 2.008 -10.176 -13.867 1.00 91.38 310 MET A CA 1
ATOM 2460 C C . MET A 1 310 ? 3.488 -10.538 -13.655 1.00 91.38 310 MET A C 1
ATOM 2462 O O . MET A 1 310 ? 4.317 -10.290 -14.530 1.00 91.38 310 MET A O 1
ATOM 2466 N N . ALA A 1 311 ? 3.840 -11.151 -12.522 1.00 89.06 311 ALA A N 1
ATOM 2467 C CA . ALA A 1 311 ? 5.207 -11.597 -12.265 1.00 89.06 311 ALA A CA 1
ATOM 2468 C C . ALA A 1 311 ? 5.642 -12.704 -13.242 1.00 89.06 311 ALA A C 1
ATOM 2470 O O . ALA A 1 311 ? 6.774 -12.684 -13.731 1.00 89.06 311 ALA A O 1
ATOM 2471 N N . LYS A 1 312 ? 4.746 -13.643 -13.581 1.00 94.38 312 LYS A N 1
ATOM 2472 C CA . LYS A 1 312 ? 5.004 -14.667 -14.608 1.00 94.38 312 LYS A CA 1
ATOM 2473 C C . LYS A 1 312 ? 5.205 -14.043 -15.987 1.00 94.38 312 LYS A C 1
ATOM 2475 O O . LYS A 1 312 ? 6.134 -14.440 -16.684 1.00 94.38 312 LYS A O 1
ATOM 2480 N N . GLU A 1 313 ? 4.383 -13.069 -16.374 1.00 94.75 313 GLU A N 1
ATOM 2481 C CA . GLU A 1 313 ? 4.535 -12.352 -17.647 1.00 94.75 313 GLU A CA 1
ATOM 2482 C C . GLU A 1 313 ? 5.874 -11.611 -17.717 1.00 94.75 313 GLU A C 1
ATOM 2484 O O . GLU A 1 313 ? 6.599 -11.739 -18.703 1.00 94.75 313 GLU A O 1
ATOM 2489 N N . GLN A 1 314 ? 6.253 -10.896 -16.653 1.00 90.12 314 GLN A N 1
ATOM 2490 C CA . GLN A 1 314 ? 7.547 -10.211 -16.573 1.00 90.12 314 GLN A CA 1
ATOM 2491 C C . GLN A 1 314 ? 8.721 -11.192 -16.656 1.00 90.12 314 GLN A C 1
ATOM 2493 O O . GLN A 1 314 ? 9.702 -10.929 -17.353 1.00 90.12 314 GLN A O 1
ATOM 2498 N N . TYR A 1 315 ? 8.615 -12.346 -15.993 1.00 93.69 315 TYR A N 1
ATOM 2499 C CA . TYR A 1 315 ? 9.620 -13.400 -16.084 1.00 93.69 315 TYR A CA 1
ATOM 2500 C C . TYR A 1 315 ? 9.742 -13.951 -17.512 1.00 93.69 315 TYR A C 1
ATOM 2502 O O . TYR A 1 315 ? 10.851 -14.088 -18.025 1.00 93.69 315 TYR A O 1
ATOM 2510 N N . GLN A 1 316 ? 8.617 -14.208 -18.185 1.00 96.00 316 GLN A N 1
ATOM 2511 C CA . GLN A 1 316 ? 8.604 -14.675 -19.574 1.00 96.00 316 GLN A CA 1
ATOM 2512 C C . GLN A 1 316 ? 9.208 -13.643 -20.532 1.00 96.00 316 GLN A C 1
ATOM 2514 O O . GLN A 1 316 ? 10.005 -14.008 -21.393 1.00 96.00 316 GLN A O 1
ATOM 2519 N N . GLN A 1 317 ? 8.887 -12.357 -20.366 1.00 93.94 317 GLN A N 1
ATOM 2520 C CA . GLN A 1 317 ? 9.490 -11.279 -21.155 1.00 93.94 317 GLN A CA 1
ATOM 2521 C C . GLN A 1 317 ? 11.006 -11.220 -20.949 1.00 93.94 317 GLN A C 1
ATOM 2523 O O . GLN A 1 317 ? 11.761 -11.128 -21.917 1.00 93.94 317 GLN A O 1
ATOM 2528 N N . LEU A 1 318 ? 11.470 -11.329 -19.701 1.00 95.56 318 LEU A N 1
ATOM 2529 C CA . LEU A 1 318 ? 12.898 -11.336 -19.394 1.00 95.56 318 LEU A CA 1
ATOM 2530 C C . LEU A 1 318 ? 13.606 -12.550 -20.008 1.00 95.56 318 LEU A C 1
ATOM 2532 O O . LEU A 1 318 ? 14.704 -12.414 -20.548 1.00 95.56 318 LEU A O 1
ATOM 2536 N N . GLN A 1 319 ? 12.970 -13.722 -19.966 1.00 95.75 319 GLN A N 1
ATOM 2537 C CA . GLN A 1 319 ? 13.492 -14.929 -20.594 1.00 95.75 319 GLN A CA 1
ATOM 2538 C C . GLN A 1 319 ? 13.593 -14.772 -22.119 1.00 95.75 319 GLN A C 1
ATOM 2540 O O . GLN A 1 319 ? 14.637 -15.084 -22.686 1.00 95.75 319 GLN A O 1
ATOM 2545 N N . GLN A 1 320 ? 12.572 -14.212 -22.775 1.00 95.62 320 GLN A N 1
ATOM 2546 C CA . GLN A 1 320 ? 12.601 -13.942 -24.218 1.00 95.62 320 GLN A CA 1
ATOM 2547 C C . GLN A 1 320 ? 13.727 -12.974 -24.600 1.00 95.62 320 GLN A C 1
ATOM 2549 O O . GLN A 1 320 ? 14.450 -13.224 -25.562 1.00 95.62 320 GLN A O 1
ATOM 2554 N N . VAL A 1 321 ? 13.921 -11.894 -23.834 1.00 95.69 321 VAL A N 1
ATOM 2555 C CA . VAL A 1 321 ? 15.024 -10.943 -24.061 1.00 95.69 321 VAL A CA 1
ATOM 2556 C C . VAL A 1 321 ? 16.381 -11.622 -23.868 1.00 95.69 321 VAL A C 1
ATOM 2558 O O . VAL A 1 321 ? 17.309 -11.388 -24.642 1.00 95.69 321 VAL A O 1
ATOM 2561 N N . HIS A 1 322 ? 16.511 -12.486 -22.860 1.00 95.19 322 HIS A N 1
ATOM 2562 C CA . HIS A 1 322 ? 17.735 -13.251 -22.644 1.00 95.19 322 HIS A CA 1
ATOM 2563 C C . HIS A 1 322 ? 18.031 -14.196 -23.816 1.00 95.19 322 HIS A C 1
ATOM 2565 O O . HIS A 1 322 ? 19.151 -14.204 -24.323 1.00 95.19 322 HIS A O 1
ATOM 2571 N N . GLU A 1 323 ? 17.035 -14.950 -24.280 1.00 96.38 323 GLU A N 1
ATOM 2572 C CA . GLU A 1 323 ? 17.161 -15.849 -25.431 1.00 96.38 323 GLU A CA 1
ATOM 2573 C C . GLU A 1 323 ? 17.534 -15.076 -26.704 1.00 96.38 323 GLU A C 1
ATOM 2575 O O . GLU A 1 323 ? 18.474 -15.461 -27.400 1.00 96.38 323 GLU A O 1
ATOM 2580 N N . GLN A 1 324 ? 16.891 -13.933 -26.966 1.00 96.38 324 GLN A N 1
ATOM 2581 C CA . GLN A 1 324 ? 17.243 -13.043 -28.078 1.00 96.38 324 GLN A CA 1
ATOM 2582 C C . GLN A 1 324 ? 18.693 -12.558 -27.987 1.00 96.38 324 GLN A C 1
ATOM 2584 O O . GLN A 1 324 ? 19.438 -12.682 -28.955 1.00 96.38 324 GLN A O 1
ATOM 2589 N N . MET A 1 325 ? 19.136 -12.090 -26.818 1.00 96.31 325 MET A N 1
ATOM 2590 C CA . MET A 1 325 ? 20.519 -11.650 -26.609 1.00 96.31 325 MET A CA 1
ATOM 2591 C C . MET A 1 325 ? 21.522 -12.789 -26.838 1.00 96.31 325 MET A C 1
ATOM 2593 O O . MET A 1 325 ? 22.590 -12.579 -27.418 1.00 96.31 325 MET A O 1
ATOM 2597 N N . VAL A 1 326 ? 21.202 -14.006 -26.390 1.00 97.38 326 VAL A N 1
ATOM 2598 C CA . VAL A 1 326 ? 22.042 -15.188 -26.623 1.00 97.38 326 VAL A CA 1
ATOM 2599 C C . VAL A 1 326 ? 22.115 -15.507 -28.116 1.00 97.38 326 VAL A C 1
ATOM 2601 O O . VAL A 1 326 ? 23.216 -15.736 -28.622 1.00 97.38 326 VAL A O 1
ATOM 2604 N N . HIS A 1 327 ? 20.990 -15.462 -28.832 1.00 97.25 327 HIS A N 1
ATOM 2605 C CA . HIS A 1 327 ? 20.948 -15.668 -30.279 1.00 97.25 327 HIS A CA 1
ATOM 2606 C C . HIS A 1 327 ? 21.727 -14.595 -31.047 1.00 97.25 327 HIS A C 1
ATOM 2608 O O . HIS A 1 327 ? 22.532 -14.931 -31.915 1.00 97.25 327 HIS A O 1
ATOM 2614 N N . GLU A 1 328 ? 21.569 -13.317 -30.702 1.00 96.44 328 GLU A N 1
ATOM 2615 C CA . GLU A 1 328 ? 22.325 -12.217 -31.310 1.00 96.44 328 GLU A CA 1
ATOM 2616 C C . GLU A 1 328 ? 23.825 -12.362 -31.056 1.00 96.44 328 GLU A C 1
ATOM 2618 O O . GLU A 1 328 ? 24.633 -12.246 -31.979 1.00 96.44 328 GLU A O 1
ATOM 2623 N N . ARG A 1 329 ? 24.219 -12.693 -29.820 1.00 95.44 329 ARG A N 1
ATOM 2624 C CA . ARG A 1 329 ? 25.621 -12.938 -29.471 1.00 95.44 329 ARG A CA 1
ATOM 2625 C C . ARG A 1 329 ? 26.203 -14.107 -30.265 1.00 95.44 329 ARG A C 1
ATOM 2627 O O . ARG A 1 329 ? 27.336 -14.004 -30.736 1.00 95.44 329 ARG A O 1
ATOM 2634 N N . GLN A 1 330 ? 25.461 -15.206 -30.406 1.00 95.94 330 GLN A N 1
ATOM 2635 C CA . GLN A 1 330 ? 25.872 -16.350 -31.224 1.00 95.94 330 GLN A CA 1
ATOM 2636 C C . GLN A 1 330 ? 26.031 -15.943 -32.690 1.00 95.94 330 GLN A C 1
ATOM 2638 O O . GLN A 1 330 ? 27.079 -16.197 -33.277 1.00 95.94 330 GLN A O 1
ATOM 2643 N N . HIS A 1 331 ? 25.057 -15.225 -33.248 1.00 96.19 331 HIS A N 1
ATOM 2644 C CA . HIS A 1 331 ? 25.106 -14.744 -34.624 1.00 96.19 331 HIS A CA 1
ATOM 2645 C C . HIS A 1 331 ? 26.304 -13.813 -34.879 1.00 96.19 331 HIS A C 1
ATOM 2647 O O . HIS A 1 331 ? 27.017 -13.975 -35.870 1.00 96.19 331 HIS A O 1
ATOM 2653 N N . ILE A 1 332 ? 26.572 -12.862 -33.976 1.00 96.06 332 ILE A N 1
ATOM 2654 C CA . ILE A 1 332 ? 27.738 -11.968 -34.064 1.00 96.06 332 ILE A CA 1
ATOM 2655 C C . ILE A 1 332 ? 29.032 -12.780 -34.022 1.00 96.06 332 ILE A C 1
ATOM 2657 O O . ILE A 1 332 ? 29.923 -12.560 -34.840 1.00 96.06 332 ILE A O 1
ATOM 2661 N N . MET A 1 333 ? 29.138 -13.734 -33.096 1.00 95.69 333 MET A N 1
ATOM 2662 C CA . MET A 1 333 ? 30.314 -14.590 -32.974 1.00 95.69 333 MET A CA 1
ATOM 2663 C C . MET A 1 333 ? 30.543 -15.418 -34.244 1.00 95.69 333 MET A C 1
ATOM 2665 O O . MET A 1 333 ? 31.662 -15.454 -34.748 1.00 95.69 333 MET A O 1
ATOM 2669 N N . GLU A 1 334 ? 29.498 -16.023 -34.808 1.00 96.56 334 GLU A N 1
ATOM 2670 C CA . GLU A 1 334 ? 29.589 -16.749 -36.078 1.00 96.56 334 GLU A CA 1
ATOM 2671 C C . GLU A 1 334 ? 29.990 -15.838 -37.241 1.00 96.56 334 GLU A C 1
ATOM 2673 O O . GLU A 1 334 ? 30.836 -16.211 -38.054 1.00 96.56 334 GLU A O 1
ATOM 2678 N N . SER A 1 335 ? 29.417 -14.634 -37.321 1.00 97.12 335 SER A N 1
ATOM 2679 C CA . SER A 1 335 ? 29.769 -13.647 -38.343 1.00 97.12 335 SER A CA 1
ATOM 2680 C C . SER A 1 335 ? 31.239 -13.239 -38.242 1.00 97.12 335 SER A C 1
ATOM 2682 O O . SER A 1 335 ? 31.938 -13.207 -39.254 1.00 97.12 335 SER A O 1
ATOM 2684 N N . LEU A 1 336 ? 31.729 -12.982 -37.025 1.00 96.44 336 LEU A N 1
ATOM 2685 C CA . LEU A 1 336 ? 33.131 -12.651 -36.773 1.00 96.44 336 LEU A CA 1
ATOM 2686 C C . LEU A 1 336 ? 34.060 -13.809 -37.144 1.00 96.44 336 LEU A C 1
ATOM 2688 O O . LEU A 1 336 ? 35.089 -13.578 -37.773 1.00 96.44 336 LEU A O 1
ATOM 2692 N N . VAL A 1 337 ? 33.703 -15.052 -36.806 1.00 96.50 337 VAL A N 1
ATOM 2693 C CA . VAL A 1 337 ? 34.482 -16.238 -37.201 1.00 96.50 337 VAL A CA 1
ATOM 2694 C C . VAL A 1 337 ? 34.576 -16.331 -38.724 1.00 96.50 337 VAL A C 1
ATOM 2696 O O . VAL A 1 337 ? 35.680 -16.462 -39.251 1.00 96.50 337 VAL A O 1
ATOM 2699 N N . ARG A 1 338 ? 33.457 -16.174 -39.445 1.00 96.06 338 ARG A N 1
ATOM 2700 C CA . ARG A 1 338 ? 33.453 -16.187 -40.919 1.00 96.06 338 ARG A CA 1
ATOM 2701 C C . ARG A 1 338 ? 34.323 -15.072 -41.505 1.00 96.06 338 ARG A C 1
ATOM 2703 O O . ARG A 1 338 ? 35.091 -15.331 -42.431 1.00 96.06 338 ARG A O 1
ATOM 2710 N N . GLU A 1 339 ? 34.240 -13.858 -40.959 1.00 96.88 339 GLU A N 1
ATOM 2711 C CA . GLU A 1 339 ? 35.047 -12.718 -41.414 1.00 96.88 339 GLU A CA 1
ATOM 2712 C C . GLU A 1 339 ? 36.547 -12.953 -41.171 1.00 96.88 339 GLU A C 1
ATOM 2714 O O . GLU A 1 339 ? 37.371 -12.701 -42.053 1.00 96.88 339 GLU A O 1
ATOM 2719 N N . VAL A 1 340 ? 36.921 -13.480 -40.000 1.00 97.56 340 VAL A N 1
ATOM 2720 C CA . VAL A 1 340 ? 38.314 -13.827 -39.682 1.00 97.56 340 VAL A CA 1
ATOM 2721 C C . VAL A 1 340 ? 38.821 -14.926 -40.613 1.00 97.56 340 VAL A C 1
ATOM 2723 O O . VAL A 1 340 ? 39.908 -14.787 -41.173 1.00 97.56 340 VAL A O 1
ATOM 2726 N N . GLU A 1 341 ? 38.041 -15.980 -40.852 1.00 96.81 341 GLU A N 1
ATOM 2727 C CA . GLU A 1 341 ? 38.397 -17.044 -41.796 1.00 96.81 341 GLU A CA 1
ATOM 2728 C C . GLU A 1 341 ? 38.574 -16.519 -43.227 1.00 96.81 341 GLU A C 1
ATOM 2730 O O . GLU A 1 341 ? 39.467 -16.957 -43.957 1.00 96.81 341 GLU A O 1
ATOM 2735 N N . GLU A 1 342 ? 37.730 -15.586 -43.666 1.00 96.25 342 GLU A N 1
ATOM 2736 C CA . GLU A 1 342 ? 37.865 -14.943 -44.970 1.00 96.25 342 GLU A CA 1
ATOM 2737 C C . GLU A 1 342 ? 39.124 -14.072 -45.050 1.00 96.25 342 GLU A C 1
ATOM 2739 O O . GLU A 1 342 ? 39.908 -14.221 -45.991 1.00 96.25 342 GLU A O 1
ATOM 2744 N N . LYS A 1 343 ? 39.392 -13.241 -44.035 1.00 94.94 343 LYS A N 1
ATOM 2745 C CA . LYS A 1 343 ? 40.627 -12.444 -43.954 1.00 94.94 343 LYS A CA 1
ATOM 2746 C C . LYS A 1 343 ? 41.871 -13.324 -43.923 1.00 94.94 343 LYS A C 1
ATOM 2748 O O . LYS A 1 343 ? 42.836 -13.021 -44.621 1.00 94.94 343 LYS A O 1
ATOM 2753 N N . MET A 1 344 ? 41.846 -14.440 -43.194 1.00 95.25 344 MET A N 1
ATOM 2754 C CA . MET A 1 344 ? 42.932 -15.422 -43.202 1.00 95.25 344 MET A CA 1
ATOM 2755 C C . MET A 1 344 ? 43.128 -16.014 -44.599 1.00 95.25 344 MET A C 1
ATOM 2757 O O . MET A 1 344 ? 44.248 -16.020 -45.110 1.00 95.25 344 MET A O 1
ATOM 2761 N N . ARG A 1 345 ? 42.053 -16.461 -45.263 1.00 96.19 345 ARG A N 1
ATOM 2762 C CA . ARG A 1 345 ? 42.119 -16.984 -46.639 1.00 96.19 345 ARG A CA 1
ATOM 2763 C C . ARG A 1 345 ? 42.682 -15.954 -47.620 1.00 96.19 345 ARG A C 1
ATOM 2765 O O . ARG A 1 345 ? 43.521 -16.314 -48.448 1.00 96.19 345 ARG A O 1
ATOM 2772 N N . ASN A 1 346 ? 42.270 -14.695 -47.515 1.00 95.31 346 ASN A N 1
ATOM 2773 C CA . ASN A 1 346 ? 42.770 -13.610 -48.356 1.00 95.31 346 ASN A CA 1
ATOM 2774 C C . ASN A 1 346 ? 44.248 -13.313 -48.074 1.00 95.31 346 ASN A C 1
ATOM 2776 O O . ASN A 1 346 ? 45.036 -13.280 -49.014 1.00 95.31 346 ASN A O 1
ATOM 2780 N N . ALA A 1 347 ? 44.666 -13.258 -46.807 1.00 94.50 347 ALA A N 1
ATOM 2781 C CA . ALA A 1 347 ? 46.072 -13.097 -46.437 1.00 94.50 347 ALA A CA 1
ATOM 2782 C C . ALA A 1 347 ? 46.958 -14.236 -46.980 1.00 94.50 347 ALA A C 1
ATOM 2784 O O . ALA A 1 347 ? 48.062 -13.988 -47.467 1.00 94.50 347 ALA A O 1
ATOM 2785 N N . PHE A 1 348 ? 46.473 -15.485 -46.972 1.00 95.56 348 PHE A N 1
ATOM 2786 C CA . PHE A 1 348 ? 47.183 -16.605 -47.602 1.00 95.56 348 PHE A CA 1
ATOM 2787 C C . PHE A 1 348 ? 47.288 -16.451 -49.125 1.00 95.56 348 PHE A C 1
ATOM 2789 O O . PHE A 1 348 ? 48.348 -16.725 -49.697 1.00 95.56 348 PHE A O 1
ATOM 2796 N N . ARG A 1 349 ? 46.218 -16.008 -49.797 1.00 95.12 349 ARG A N 1
ATOM 2797 C CA . ARG A 1 349 ? 46.240 -15.727 -51.244 1.00 95.12 349 ARG A CA 1
ATOM 2798 C C . ARG A 1 349 ? 47.230 -14.612 -51.570 1.00 95.12 349 ARG A C 1
ATOM 2800 O O . ARG A 1 349 ? 48.066 -14.793 -52.456 1.00 95.12 349 ARG A O 1
ATOM 2807 N N . ASP A 1 350 ? 47.200 -13.523 -50.813 1.00 94.56 350 ASP A N 1
ATOM 2808 C CA . ASP A 1 350 ? 48.099 -12.383 -50.979 1.00 94.56 350 ASP A CA 1
ATOM 2809 C C . ASP A 1 350 ? 49.554 -12.771 -50.725 1.00 94.56 350 ASP A C 1
ATOM 2811 O O . ASP A 1 350 ? 50.426 -12.436 -51.528 1.00 94.56 350 ASP A O 1
ATOM 2815 N N . GLY A 1 351 ? 49.821 -13.565 -49.685 1.00 94.94 351 GLY A N 1
ATOM 2816 C CA . GLY A 1 351 ? 51.147 -14.116 -49.408 1.00 94.94 351 GLY A CA 1
ATOM 2817 C C . GLY A 1 351 ? 51.681 -14.969 -50.563 1.00 94.94 351 GLY A C 1
ATOM 2818 O O . GLY A 1 351 ? 52.833 -14.817 -50.971 1.00 94.94 351 GLY A O 1
ATOM 2819 N N . ARG A 1 352 ? 50.836 -15.817 -51.167 1.00 92.88 352 ARG A N 1
ATOM 2820 C CA . ARG A 1 352 ? 51.204 -16.634 -52.341 1.00 92.88 352 ARG A CA 1
ATOM 2821 C C . ARG A 1 352 ? 51.442 -15.781 -53.587 1.00 92.88 352 ARG A C 1
ATOM 2823 O O . ARG A 1 352 ? 52.390 -16.040 -54.331 1.00 92.88 352 ARG A O 1
ATOM 2830 N N . LEU A 1 353 ? 50.620 -14.757 -53.815 1.00 93.19 353 LEU A N 1
ATOM 2831 C CA . LEU A 1 353 ? 50.800 -13.805 -54.915 1.00 93.19 353 LEU A CA 1
ATOM 2832 C C . LEU A 1 353 ? 52.075 -12.975 -54.745 1.00 93.19 353 LEU A C 1
ATOM 2834 O O . LEU A 1 353 ? 52.786 -12.734 -55.720 1.00 93.19 353 LEU A O 1
ATOM 2838 N N . TYR A 1 354 ? 52.383 -12.553 -53.520 1.00 94.25 354 TYR A N 1
ATOM 2839 C CA . TYR A 1 354 ? 53.618 -11.850 -53.193 1.00 94.25 354 TYR A CA 1
ATOM 2840 C C . TYR A 1 354 ? 54.841 -12.737 -53.438 1.00 94.25 354 TYR A C 1
ATOM 2842 O O . TYR A 1 354 ? 55.783 -12.325 -54.111 1.00 94.25 354 TYR A O 1
ATOM 2850 N N . GLU A 1 355 ? 54.805 -13.992 -52.987 1.00 92.62 355 GLU A N 1
ATOM 2851 C CA . GLU A 1 355 ? 55.888 -14.950 -53.212 1.00 92.62 355 GLU A CA 1
ATOM 2852 C C . GLU A 1 355 ? 56.111 -15.228 -54.712 1.00 92.62 355 GLU A C 1
ATOM 2854 O O . GLU A 1 355 ? 57.252 -15.323 -55.170 1.00 92.62 355 GLU A O 1
ATOM 2859 N N . LYS A 1 356 ? 55.031 -15.325 -55.502 1.00 93.88 356 LYS A N 1
ATOM 2860 C CA . LYS A 1 356 ? 55.107 -15.450 -56.966 1.00 93.88 356 LYS A CA 1
ATOM 2861 C C . LYS A 1 356 ? 55.759 -14.217 -57.600 1.00 93.88 356 LYS A C 1
ATOM 2863 O O . LYS A 1 356 ? 56.725 -14.383 -58.344 1.00 93.88 356 LYS A O 1
ATOM 2868 N N . ARG A 1 357 ? 55.309 -13.007 -57.245 1.00 92.50 357 ARG A N 1
ATOM 2869 C CA . ARG A 1 357 ? 55.907 -11.741 -57.712 1.00 92.50 357 ARG A CA 1
ATOM 2870 C C . ARG A 1 357 ? 57.391 -11.651 -57.364 1.00 92.50 357 ARG A C 1
ATOM 2872 O O . ARG A 1 357 ? 58.200 -11.316 -58.220 1.00 92.50 357 ARG A O 1
ATOM 2879 N N . LEU A 1 358 ? 57.772 -12.040 -56.149 1.00 91.94 358 LEU A N 1
ATOM 2880 C CA . LEU A 1 358 ? 59.168 -12.043 -55.713 1.00 91.94 358 LEU A CA 1
ATOM 2881 C C . LEU A 1 358 ? 60.031 -13.027 -56.524 1.00 91.94 358 LEU A C 1
ATOM 2883 O O . LEU A 1 358 ? 61.187 -12.733 -56.838 1.00 91.94 358 LEU A O 1
ATOM 2887 N N . ARG A 1 359 ? 59.498 -14.207 -56.874 1.00 91.56 359 ARG A N 1
ATOM 2888 C CA . ARG A 1 359 ? 60.190 -15.163 -57.757 1.00 91.56 359 ARG A CA 1
ATOM 2889 C C . ARG A 1 359 ? 60.352 -14.607 -59.169 1.00 91.56 359 ARG A C 1
ATOM 2891 O O . ARG A 1 359 ? 61.440 -14.723 -59.729 1.00 91.56 359 ARG A O 1
ATOM 2898 N N . GLU A 1 360 ? 59.306 -14.005 -59.724 1.00 92.50 360 GLU A N 1
ATOM 2899 C CA . GLU A 1 360 ? 59.333 -13.367 -61.045 1.00 92.50 360 GLU A CA 1
ATOM 2900 C C . GLU A 1 360 ? 60.340 -12.213 -61.081 1.00 92.50 360 GLU A C 1
ATOM 2902 O O . GLU A 1 360 ? 61.184 -12.173 -61.971 1.00 92.50 360 GLU A O 1
ATOM 2907 N N . GLU A 1 361 ? 60.358 -11.355 -60.061 1.00 90.94 361 GLU A N 1
ATOM 2908 C CA . GLU A 1 361 ? 61.324 -10.263 -59.932 1.00 90.94 361 GLU A CA 1
ATOM 2909 C C . GLU A 1 361 ? 62.767 -10.784 -59.833 1.00 90.94 361 GLU A C 1
ATOM 2911 O O . GLU A 1 361 ? 63.665 -10.273 -60.504 1.00 90.94 361 GLU A O 1
ATOM 2916 N N . LYS A 1 362 ? 63.012 -11.849 -59.053 1.00 89.19 362 LYS A N 1
ATOM 2917 C CA . LYS A 1 362 ? 64.329 -12.509 -58.988 1.00 89.19 362 LYS A CA 1
ATOM 2918 C C . LYS A 1 362 ? 64.740 -13.103 -60.337 1.00 89.19 362 LYS A C 1
ATOM 2920 O O . LYS A 1 362 ? 65.905 -12.988 -60.720 1.00 89.19 362 LYS A O 1
ATOM 2925 N N . LEU A 1 363 ? 63.815 -13.731 -61.064 1.00 88.88 363 LEU A N 1
ATOM 2926 C CA . LEU A 1 363 ? 64.067 -14.252 -62.412 1.00 88.88 363 LEU A CA 1
ATOM 2927 C C . LEU A 1 363 ? 64.345 -13.121 -63.408 1.00 88.88 363 LEU A C 1
ATOM 2929 O O . LEU A 1 363 ? 65.254 -13.242 -64.227 1.00 88.88 363 LEU A O 1
ATOM 2933 N N . GLN A 1 364 ? 63.627 -12.006 -63.310 1.00 84.88 364 GLN A N 1
ATOM 2934 C CA . GLN A 1 364 ? 63.820 -10.833 -64.154 1.00 84.88 364 GLN A CA 1
ATOM 2935 C C . GLN A 1 364 ? 65.166 -10.163 -63.873 1.00 84.88 364 GLN A C 1
ATOM 2937 O O . GLN A 1 364 ? 65.921 -9.913 -64.806 1.00 84.88 364 GLN A O 1
ATOM 2942 N N . LYS A 1 365 ? 65.543 -9.996 -62.599 1.00 83.50 365 LYS A N 1
ATOM 2943 C CA . LYS A 1 365 ? 66.881 -9.541 -62.186 1.00 83.50 365 LYS A CA 1
ATOM 2944 C C . LYS A 1 365 ? 67.988 -10.457 -62.718 1.00 83.50 365 LYS A C 1
ATOM 2946 O O . LYS A 1 365 ? 69.009 -9.960 -63.188 1.00 83.50 365 LYS A O 1
ATOM 2951 N N . ARG A 1 366 ? 67.786 -11.783 -62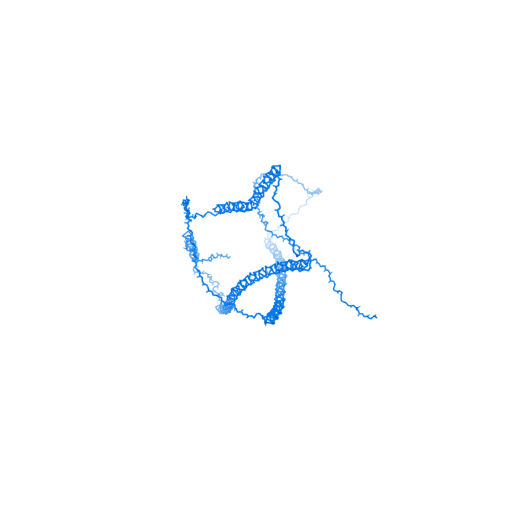.720 1.00 79.69 366 ARG A N 1
ATOM 2952 C CA . ARG A 1 366 ? 68.716 -12.752 -63.341 1.00 79.69 366 ARG A CA 1
ATOM 2953 C C . ARG A 1 366 ? 68.796 -12.619 -64.864 1.00 79.69 366 ARG A C 1
ATOM 2955 O O . ARG A 1 366 ? 69.882 -12.710 -65.418 1.00 79.69 366 ARG A O 1
ATOM 2962 N N . ARG A 1 367 ? 67.677 -12.377 -65.550 1.00 77.38 367 ARG A N 1
ATOM 2963 C CA . ARG A 1 367 ? 67.666 -12.143 -67.006 1.00 77.38 367 ARG A CA 1
ATOM 2964 C C . ARG A 1 367 ? 68.346 -10.828 -67.386 1.00 77.38 367 ARG A C 1
ATOM 2966 O O . ARG A 1 367 ? 69.126 -10.817 -68.328 1.00 77.38 367 ARG A O 1
ATOM 2973 N N . VAL A 1 368 ? 68.099 -9.756 -66.634 1.00 74.25 368 VAL A N 1
ATOM 2974 C CA . VAL A 1 368 ? 68.739 -8.448 -66.844 1.00 74.25 368 VAL A CA 1
ATOM 2975 C C . VAL A 1 368 ? 70.239 -8.514 -66.537 1.00 74.25 368 VAL A C 1
ATOM 2977 O O . VAL A 1 368 ? 71.035 -7.943 -67.271 1.00 74.25 368 VAL A O 1
ATOM 2980 N N . SER A 1 369 ? 70.666 -9.262 -65.515 1.00 67.88 369 SER A N 1
ATOM 2981 C CA . SER A 1 369 ? 72.102 -9.485 -65.259 1.00 67.88 369 SER A CA 1
ATOM 2982 C C . SER A 1 369 ? 72.766 -10.390 -66.305 1.00 67.88 369 SER A C 1
ATOM 2984 O O . SER A 1 369 ? 73.897 -10.116 -66.693 1.00 67.88 369 SER A O 1
ATOM 2986 N N . ALA A 1 370 ? 72.067 -11.397 -66.839 1.00 60.44 370 ALA A N 1
ATOM 2987 C CA . ALA A 1 370 ? 72.561 -12.214 -67.951 1.00 60.44 370 ALA A CA 1
ATOM 2988 C C . ALA A 1 370 ? 72.640 -11.438 -69.283 1.00 60.44 370 ALA A C 1
ATOM 2990 O O . ALA A 1 370 ? 73.534 -11.682 -70.088 1.00 60.44 370 ALA A O 1
ATOM 2991 N N . SER A 1 371 ? 71.753 -10.464 -69.520 1.00 57.06 371 SER A N 1
ATOM 2992 C CA . SER A 1 371 ? 71.838 -9.598 -70.704 1.00 57.06 371 SER A CA 1
ATOM 2993 C C . SER A 1 371 ? 72.976 -8.573 -70.617 1.00 57.06 371 SER A C 1
ATOM 2995 O O . SER A 1 371 ? 73.411 -8.075 -71.649 1.00 57.06 371 SER A O 1
ATOM 2997 N N . HIS A 1 372 ? 73.488 -8.291 -69.412 1.00 53.94 372 HIS A N 1
ATOM 2998 C CA . HIS A 1 372 ? 74.677 -7.458 -69.186 1.00 53.94 372 HIS A CA 1
ATOM 2999 C C . HIS A 1 372 ? 75.992 -8.266 -69.174 1.00 53.94 372 HIS A C 1
ATOM 3001 O O . HIS A 1 372 ? 77.059 -7.665 -69.098 1.00 53.94 372 HIS A O 1
ATOM 3007 N N . SER A 1 373 ? 75.949 -9.605 -69.279 1.00 50.09 373 SER A N 1
ATOM 3008 C CA . SER A 1 373 ? 77.145 -10.468 -69.312 1.00 50.09 373 SER A CA 1
ATOM 3009 C C . SER A 1 373 ? 77.486 -11.041 -70.695 1.00 50.09 373 SER A C 1
ATOM 3011 O O . SER A 1 373 ? 78.402 -11.853 -70.803 1.00 50.09 373 SER A O 1
ATOM 3013 N N . ASN A 1 374 ? 76.810 -10.621 -71.770 1.00 43.44 374 ASN A N 1
ATOM 3014 C CA . ASN A 1 374 ? 77.191 -10.975 -73.147 1.00 43.44 374 ASN A CA 1
ATOM 3015 C C . ASN A 1 374 ? 78.298 -10.050 -73.686 1.00 43.44 374 ASN A C 1
ATOM 3017 O O . ASN A 1 374 ? 78.162 -9.410 -74.724 1.00 43.44 374 ASN A O 1
ATOM 3021 N N . GLY A 1 375 ? 79.412 -10.004 -72.958 1.00 43.91 375 GLY A N 1
ATOM 3022 C CA . GLY A 1 375 ? 80.625 -9.295 -73.341 1.00 43.91 375 GLY A CA 1
ATOM 3023 C C . GLY A 1 375 ? 81.776 -9.655 -72.409 1.00 43.91 375 GLY A C 1
ATOM 3024 O O . GLY A 1 375 ? 82.047 -8.923 -71.466 1.00 43.91 375 GLY A O 1
ATOM 3025 N N . GLY A 1 376 ? 82.441 -10.788 -72.655 1.00 36.84 376 GLY A N 1
ATOM 3026 C CA . GLY A 1 376 ? 83.699 -11.131 -71.980 1.00 36.84 376 GLY A CA 1
ATOM 3027 C C . GLY A 1 376 ? 83.878 -12.621 -71.702 1.00 36.84 376 GLY A C 1
ATOM 3028 O O . GLY A 1 376 ? 83.456 -13.126 -70.668 1.00 36.84 376 GLY A O 1
ATOM 3029 N N . ALA A 1 377 ? 84.529 -13.319 -72.630 1.00 43.31 377 ALA A N 1
ATOM 3030 C CA . ALA A 1 377 ? 85.036 -14.676 -72.455 1.00 43.31 377 ALA A CA 1
ATOM 3031 C C . ALA A 1 377 ? 86.193 -14.736 -71.436 1.00 43.31 377 ALA A C 1
ATOM 3033 O O . ALA A 1 377 ? 86.933 -13.766 -71.284 1.00 43.31 377 ALA A O 1
ATOM 3034 N N . GLY A 1 378 ? 86.422 -15.904 -70.822 1.00 36.00 378 GLY A N 1
ATOM 3035 C CA . GLY A 1 378 ? 87.676 -16.175 -70.111 1.00 36.00 378 GLY A CA 1
ATOM 3036 C C . GLY A 1 378 ? 87.685 -17.456 -69.278 1.00 36.00 378 GLY A C 1
ATOM 3037 O O . GLY A 1 378 ? 87.268 -17.459 -68.127 1.00 36.00 378 GLY A O 1
ATOM 3038 N N . PHE A 1 379 ? 88.193 -18.539 -69.864 1.00 46.75 379 PHE A N 1
ATOM 3039 C CA . PHE A 1 379 ? 88.574 -19.782 -69.187 1.00 46.75 379 PHE A CA 1
ATOM 3040 C C . PHE A 1 379 ? 89.603 -19.547 -68.067 1.00 46.75 379 PHE A C 1
ATOM 3042 O O . PHE A 1 379 ? 90.589 -18.855 -68.297 1.00 46.75 379 PHE A O 1
ATOM 3049 N N . ALA A 1 380 ? 89.475 -20.253 -66.936 1.00 39.16 380 ALA A N 1
ATOM 3050 C CA . ALA A 1 380 ? 90.628 -20.763 -66.183 1.00 39.16 380 ALA A CA 1
ATOM 3051 C C . ALA A 1 380 ? 90.215 -21.905 -65.241 1.00 39.16 380 ALA A C 1
ATOM 3053 O O . ALA A 1 380 ? 89.517 -21.730 -64.246 1.00 39.16 380 ALA A O 1
ATOM 3054 N N . GLN A 1 381 ? 90.678 -23.097 -65.594 1.00 41.25 381 GLN A N 1
ATOM 3055 C CA . GLN A 1 381 ? 90.599 -24.340 -64.847 1.00 41.25 381 GLN A CA 1
ATOM 3056 C C . GLN A 1 381 ? 91.875 -24.476 -64.005 1.00 41.25 381 GLN A C 1
ATOM 3058 O O . GLN A 1 381 ? 92.965 -24.491 -64.570 1.00 41.25 381 GLN A O 1
ATOM 3063 N N . GLN A 1 382 ? 91.776 -24.652 -62.683 1.00 38.69 382 GLN A N 1
ATOM 3064 C CA . GLN A 1 382 ? 92.887 -25.214 -61.908 1.00 38.69 382 GLN A CA 1
ATOM 3065 C C . GLN A 1 382 ? 92.400 -26.012 -60.692 1.00 38.69 382 GLN A C 1
ATOM 3067 O O . GLN A 1 382 ? 91.680 -25.527 -59.825 1.00 38.69 382 GLN A O 1
ATOM 3072 N N . ARG A 1 383 ? 92.791 -27.290 -60.678 1.00 40.44 383 ARG A N 1
ATOM 3073 C CA . ARG A 1 383 ? 92.619 -28.263 -59.593 1.00 40.44 383 ARG A CA 1
ATOM 3074 C C . ARG A 1 383 ? 93.736 -28.081 -58.555 1.00 40.44 383 ARG A C 1
ATOM 3076 O O . ARG A 1 383 ? 94.887 -28.044 -58.973 1.00 40.44 383 ARG A O 1
ATOM 3083 N N . ARG A 1 384 ? 93.441 -28.198 -57.250 1.00 38.12 384 ARG A N 1
ATOM 3084 C CA . ARG A 1 384 ? 93.833 -29.355 -56.397 1.00 38.12 384 ARG A CA 1
ATOM 3085 C C . ARG A 1 384 ? 93.491 -29.170 -54.904 1.00 38.12 384 ARG A C 1
ATOM 3087 O O . ARG A 1 384 ? 93.880 -28.194 -54.290 1.00 38.12 384 ARG A O 1
ATOM 3094 N N . ALA A 1 385 ? 92.887 -30.237 -54.371 1.00 36.78 385 ALA A N 1
ATOM 3095 C CA . ALA A 1 385 ? 93.172 -30.934 -53.108 1.00 36.78 385 ALA A CA 1
ATOM 3096 C C . ALA A 1 385 ? 93.032 -30.229 -51.737 1.00 36.78 385 ALA A C 1
ATOM 3098 O O . ALA A 1 385 ? 93.916 -29.507 -51.300 1.00 36.78 385 ALA A O 1
ATOM 3099 N N . GLY A 1 386 ? 92.036 -30.705 -50.974 1.00 35.00 386 GLY A N 1
ATOM 3100 C CA . GLY A 1 386 ? 92.287 -31.447 -49.729 1.00 35.00 386 GLY A CA 1
ATOM 3101 C C . GLY A 1 386 ? 92.117 -30.704 -48.400 1.00 35.00 386 GLY A C 1
ATOM 3102 O O . GLY A 1 386 ? 93.022 -29.996 -47.982 1.00 35.00 386 GLY A O 1
ATOM 3103 N N . LYS A 1 387 ? 91.031 -31.004 -47.671 1.00 32.53 387 LYS A N 1
ATOM 3104 C CA . LYS A 1 387 ? 91.016 -31.672 -46.344 1.00 32.53 387 LYS A CA 1
ATOM 3105 C C . LYS A 1 387 ? 89.647 -31.502 -45.661 1.00 32.53 387 LYS A C 1
ATOM 3107 O O . LYS A 1 387 ? 89.133 -30.398 -45.547 1.00 32.53 387 LYS A O 1
ATOM 3112 N N . LEU A 1 388 ? 89.096 -32.627 -45.200 1.00 42.66 388 LEU A N 1
ATOM 3113 C CA . LEU A 1 388 ? 88.072 -32.721 -44.148 1.00 42.66 388 LEU A CA 1
ATOM 3114 C C . LEU A 1 388 ? 88.667 -32.259 -42.800 1.00 42.66 388 LEU A C 1
ATOM 3116 O O . LEU A 1 388 ? 89.888 -32.335 -42.626 1.00 42.66 388 LEU A O 1
ATOM 3120 N N . PRO A 1 389 ? 87.827 -31.846 -41.835 1.00 48.91 389 PRO A N 1
ATOM 3121 C CA . PRO A 1 389 ? 87.444 -32.813 -40.805 1.00 48.91 389 PRO A CA 1
ATOM 3122 C C . PRO A 1 389 ? 85.968 -32.779 -40.378 1.00 48.91 389 PRO A C 1
ATOM 3124 O O . PRO A 1 389 ? 85.192 -31.879 -40.687 1.00 48.91 389 PRO A O 1
ATOM 3127 N N . GLN A 1 390 ? 85.640 -33.858 -39.671 1.00 35.06 390 GLN A N 1
ATOM 3128 C CA . GLN A 1 390 ? 84.416 -34.196 -38.959 1.00 35.06 390 GLN A CA 1
ATOM 3129 C C . GLN A 1 390 ? 84.053 -33.215 -37.835 1.00 35.06 390 GLN A C 1
ATOM 3131 O O . GLN A 1 390 ? 84.932 -32.726 -37.137 1.00 35.06 390 GLN A O 1
ATOM 3136 N N . GLY A 1 391 ? 82.741 -33.118 -37.589 1.00 31.92 391 GLY A N 1
ATOM 3137 C CA . GLY A 1 391 ? 82.138 -33.358 -36.273 1.00 31.92 391 GLY A CA 1
ATOM 3138 C C . GLY A 1 391 ? 82.189 -32.234 -35.239 1.00 31.92 391 GLY A C 1
ATOM 3139 O O . GLY A 1 391 ? 83.247 -31.920 -34.720 1.00 31.92 391 GLY A O 1
ATOM 3140 N N . ALA A 1 392 ? 81.013 -31.746 -34.841 1.00 31.62 392 ALA A N 1
ATOM 3141 C CA . ALA A 1 392 ? 80.562 -31.764 -33.446 1.00 31.62 392 ALA A CA 1
ATOM 3142 C C . ALA A 1 392 ? 79.137 -31.199 -33.351 1.00 31.62 392 ALA A C 1
ATOM 3144 O O . ALA A 1 392 ? 78.842 -30.099 -33.811 1.00 31.62 392 ALA A O 1
ATOM 3145 N N . SER A 1 393 ? 78.264 -32.005 -32.759 1.00 35.12 393 SER A N 1
ATOM 3146 C CA . SER A 1 393 ? 77.016 -31.612 -32.115 1.00 35.12 393 SER A CA 1
ATOM 3147 C C . SER A 1 393 ? 77.262 -30.663 -30.933 1.00 35.12 393 SER A C 1
ATOM 3149 O O . SER A 1 393 ? 78.406 -30.461 -30.538 1.00 35.12 393 SER A O 1
ATOM 3151 N N . MET A 1 394 ? 76.151 -30.233 -30.326 1.00 33.62 394 MET A N 1
ATOM 3152 C CA . MET A 1 394 ? 75.931 -29.593 -29.015 1.00 33.62 394 MET A CA 1
ATOM 3153 C C . MET A 1 394 ? 75.275 -28.224 -29.241 1.00 33.62 394 MET A C 1
ATOM 3155 O O . MET A 1 394 ? 75.769 -27.407 -30.002 1.00 33.62 394 MET A O 1
ATOM 3159 N N . GLY A 1 395 ? 74.090 -27.951 -28.711 1.00 29.19 395 GLY A N 1
ATOM 3160 C CA . GLY A 1 395 ? 73.629 -28.347 -27.386 1.00 29.19 395 GLY A CA 1
ATOM 3161 C C . GLY A 1 395 ? 73.513 -27.066 -26.568 1.00 29.19 395 GLY A C 1
ATOM 3162 O O . GLY A 1 395 ? 74.453 -26.286 -26.513 1.00 29.19 395 GLY A O 1
ATOM 3163 N N . LEU A 1 396 ? 72.311 -26.852 -26.053 1.00 36.41 396 LEU A N 1
ATOM 3164 C CA . LEU A 1 396 ? 71.839 -25.765 -25.201 1.00 36.41 396 LEU A CA 1
ATOM 3165 C C . LEU A 1 396 ? 72.764 -25.377 -24.026 1.00 36.41 396 LEU A C 1
ATOM 3167 O O . LEU A 1 396 ? 73.584 -26.178 -23.592 1.00 36.41 396 LEU A O 1
ATOM 3171 N N . GLU A 1 397 ? 72.452 -24.191 -23.475 1.00 31.61 397 GLU A N 1
ATOM 3172 C CA . GLU A 1 397 ? 72.775 -23.661 -22.130 1.00 31.61 397 GLU A CA 1
ATOM 3173 C C . GLU A 1 397 ? 74.154 -22.998 -21.929 1.00 31.61 397 GLU A C 1
ATOM 3175 O O . GLU A 1 397 ? 75.148 -23.447 -22.477 1.00 31.61 397 GLU A O 1
ATOM 3180 N N . VAL A 1 398 ? 74.363 -21.939 -21.131 1.00 32.91 398 VAL A N 1
ATOM 3181 C CA . VAL A 1 398 ? 73.576 -20.911 -20.403 1.00 32.91 398 VAL A CA 1
ATOM 3182 C C . VAL A 1 398 ? 74.637 -19.946 -19.802 1.00 32.91 398 VAL A C 1
ATOM 3184 O O . VAL A 1 398 ? 75.763 -20.374 -19.567 1.00 32.91 398 VAL A O 1
ATOM 3187 N N . GLU A 1 399 ? 74.259 -18.690 -19.495 1.00 30.16 399 GLU A N 1
ATOM 3188 C CA . GLU A 1 399 ? 74.968 -17.722 -18.609 1.00 30.16 399 GLU A CA 1
ATOM 3189 C C . GLU A 1 399 ? 76.305 -17.106 -19.107 1.00 30.16 399 GLU A C 1
ATOM 3191 O O . GLU A 1 399 ? 77.128 -17.767 -19.717 1.00 30.16 399 GLU A O 1
ATOM 3196 N N . LYS A 1 400 ? 76.646 -15.819 -18.908 1.00 35.16 400 LYS A N 1
ATOM 3197 C CA . LYS A 1 400 ? 76.437 -14.897 -17.769 1.00 35.16 400 LYS A CA 1
ATOM 3198 C C . LYS A 1 400 ? 76.583 -13.425 -18.230 1.00 35.16 400 LYS A C 1
ATOM 3200 O O . LYS A 1 400 ? 77.462 -13.122 -19.024 1.00 35.16 400 LYS A O 1
ATOM 3205 N N . GLN A 1 401 ? 75.650 -12.548 -17.838 1.00 30.59 401 GLN A N 1
ATOM 3206 C CA . GLN A 1 401 ? 75.803 -11.423 -16.881 1.00 30.59 401 GLN A CA 1
ATOM 3207 C C . GLN A 1 401 ? 76.612 -10.193 -17.337 1.00 30.59 401 GLN A C 1
ATOM 3209 O O . GLN A 1 401 ? 77.803 -10.308 -17.574 1.00 30.59 401 GLN A O 1
ATOM 3214 N N . LEU A 1 402 ? 75.947 -9.024 -17.327 1.00 31.30 402 LEU A N 1
ATOM 3215 C CA . LEU A 1 402 ? 76.350 -7.696 -16.799 1.00 31.30 402 LEU A CA 1
ATOM 3216 C C . LEU A 1 402 ? 75.085 -6.795 -16.926 1.00 31.30 402 LEU A C 1
ATOM 3218 O O . LEU A 1 402 ? 74.647 -6.531 -18.038 1.00 31.30 402 LEU A O 1
ATOM 3222 N N . THR A 1 403 ? 74.243 -6.623 -15.895 1.00 30.27 403 THR A N 1
ATOM 3223 C CA . THR A 1 403 ? 74.281 -5.697 -14.727 1.00 30.27 403 THR A CA 1
ATOM 3224 C C . THR A 1 403 ? 73.727 -4.283 -14.966 1.00 30.27 403 THR A C 1
ATOM 3226 O O . THR A 1 403 ? 74.079 -3.638 -15.944 1.00 30.27 403 THR A O 1
ATOM 3229 N N . ALA A 1 404 ? 72.980 -3.819 -13.944 1.00 30.95 404 ALA A N 1
ATOM 3230 C CA . ALA A 1 404 ? 72.360 -2.503 -13.683 1.00 30.95 404 ALA A CA 1
ATOM 3231 C C . ALA A 1 404 ? 71.021 -2.269 -14.413 1.00 30.95 404 ALA A C 1
ATOM 3233 O O . ALA A 1 404 ? 70.979 -2.265 -15.632 1.00 30.95 404 ALA A O 1
ATOM 3234 N N . GLY A 1 405 ? 69.855 -2.141 -13.762 1.00 28.81 405 GLY A N 1
ATOM 3235 C CA . GLY A 1 405 ? 69.477 -1.475 -12.495 1.00 28.81 405 GLY A CA 1
ATOM 3236 C C . GLY A 1 405 ? 68.454 -0.385 -12.886 1.00 28.81 405 GLY A C 1
ATOM 3237 O O . GLY A 1 405 ? 68.633 0.229 -13.926 1.00 28.81 405 GLY A O 1
ATOM 3238 N N . SER A 1 406 ? 67.327 -0.077 -12.247 1.00 31.73 406 SER A N 1
ATOM 3239 C CA . SER A 1 406 ? 66.688 -0.381 -10.965 1.00 31.73 406 SER A CA 1
ATOM 3240 C C . SER A 1 406 ? 65.185 -0.082 -11.162 1.00 31.73 406 SER A C 1
ATOM 3242 O O . SER A 1 406 ? 64.834 0.848 -11.878 1.00 31.73 406 SER A O 1
ATOM 3244 N N . ARG A 1 407 ? 64.272 -0.953 -10.722 1.00 32.72 407 ARG A N 1
ATOM 3245 C CA . ARG A 1 407 ? 63.370 -0.758 -9.565 1.00 32.72 407 ARG A CA 1
ATOM 3246 C C . ARG A 1 407 ? 62.751 0.642 -9.397 1.00 32.72 407 ARG A C 1
ATOM 3248 O O . ARG A 1 407 ? 63.425 1.549 -8.928 1.00 32.72 407 ARG A O 1
ATOM 3255 N N . SER A 1 408 ? 61.423 0.701 -9.514 1.00 30.97 408 SER A N 1
ATOM 3256 C CA . SER A 1 408 ? 60.570 1.245 -8.447 1.00 30.97 408 SER A CA 1
ATOM 3257 C C . SER A 1 408 ? 59.199 0.562 -8.458 1.00 30.97 408 SER A C 1
ATOM 3259 O O . SER A 1 408 ? 58.396 0.729 -9.372 1.00 30.97 408 SER A O 1
ATOM 3261 N N . SER A 1 409 ? 58.992 -0.243 -7.425 1.00 33.31 409 SER A N 1
ATOM 3262 C CA . SER A 1 409 ? 57.728 -0.745 -6.902 1.00 33.31 409 SER A CA 1
ATOM 3263 C C . SER A 1 409 ? 56.955 0.364 -6.187 1.00 33.31 409 SER A C 1
ATOM 3265 O O . SER A 1 409 ? 57.575 1.097 -5.418 1.00 33.31 409 SER A O 1
ATOM 3267 N N . SER A 1 410 ? 55.629 0.393 -6.331 1.00 31.88 410 SER A N 1
ATOM 3268 C CA . SER A 1 410 ? 54.704 0.652 -5.213 1.00 31.88 410 SER A CA 1
ATOM 3269 C C . SER A 1 410 ? 53.255 0.401 -5.641 1.00 31.88 410 SER A C 1
ATOM 3271 O O . SER A 1 410 ? 52.660 1.185 -6.374 1.00 31.88 410 SER A O 1
ATOM 3273 N N . ASP A 1 411 ? 52.756 -0.745 -5.194 1.00 30.61 411 ASP A N 1
ATOM 3274 C CA . ASP A 1 411 ? 51.483 -0.968 -4.512 1.00 30.61 411 ASP A CA 1
ATOM 3275 C C . ASP A 1 411 ? 50.175 -0.410 -5.082 1.00 30.61 411 ASP A C 1
ATOM 3277 O O . ASP A 1 411 ? 49.762 0.736 -4.913 1.00 30.61 411 ASP A O 1
ATOM 3281 N N . SER A 1 412 ? 49.451 -1.389 -5.618 1.00 39.41 412 SER A N 1
ATOM 3282 C CA . SER A 1 412 ? 48.019 -1.601 -5.498 1.00 39.41 412 SER A CA 1
ATOM 3283 C C . SER A 1 412 ? 47.428 -1.214 -4.136 1.00 39.41 412 SER A C 1
ATOM 3285 O O . SER A 1 412 ? 47.711 -1.833 -3.112 1.00 39.41 412 SER A O 1
ATOM 3287 N N . THR A 1 413 ? 46.466 -0.298 -4.168 1.00 34.69 413 THR A N 1
ATOM 3288 C CA . THR A 1 413 ? 45.359 -0.228 -3.205 1.00 34.69 413 THR A CA 1
ATOM 3289 C C . THR A 1 413 ? 44.059 -0.199 -4.005 1.00 34.69 413 THR A C 1
ATOM 3291 O O . THR A 1 413 ? 43.493 0.847 -4.304 1.00 34.69 413 THR A O 1
ATOM 3294 N N . GLY A 1 414 ? 43.616 -1.385 -4.427 1.00 32.75 414 GLY A N 1
ATOM 3295 C CA . GLY A 1 414 ? 42.260 -1.599 -4.921 1.00 32.75 414 GLY A CA 1
ATOM 3296 C C . GLY A 1 414 ? 41.342 -1.781 -3.721 1.00 32.75 414 GLY A C 1
ATOM 3297 O O . GLY A 1 414 ? 41.405 -2.807 -3.047 1.00 32.75 414 GLY A O 1
ATOM 3298 N N . GLY A 1 415 ? 40.542 -0.758 -3.423 1.00 30.56 415 GLY A N 1
ATOM 3299 C CA . GLY A 1 415 ? 39.554 -0.786 -2.353 1.00 30.56 415 GLY A CA 1
ATOM 3300 C C . GLY A 1 415 ? 38.521 -1.884 -2.583 1.00 30.56 415 GLY A C 1
ATOM 3301 O O . GLY A 1 415 ? 37.769 -1.857 -3.555 1.00 30.56 415 GLY A O 1
ATOM 3302 N N . ALA A 1 416 ? 38.478 -2.838 -1.657 1.00 36.03 416 ALA A N 1
ATOM 3303 C CA . ALA A 1 416 ? 37.355 -3.737 -1.481 1.00 36.03 416 ALA A CA 1
ATOM 3304 C C . ALA A 1 416 ? 36.211 -2.957 -0.816 1.00 36.03 416 ALA A C 1
ATOM 3306 O O . ALA A 1 416 ? 36.275 -2.637 0.369 1.00 36.03 416 ALA A O 1
ATOM 3307 N N . ALA A 1 417 ? 35.161 -2.657 -1.578 1.00 31.31 417 ALA A N 1
ATOM 3308 C CA . ALA A 1 417 ? 33.857 -2.321 -1.026 1.00 31.31 417 ALA A CA 1
ATOM 3309 C C . ALA A 1 417 ? 33.014 -3.602 -1.011 1.00 31.31 417 ALA A C 1
ATOM 3311 O O . ALA A 1 417 ? 32.420 -3.992 -2.014 1.00 31.31 417 ALA A O 1
ATOM 3312 N N . ALA A 1 418 ? 33.004 -4.276 0.138 1.00 35.72 418 ALA A N 1
ATOM 3313 C CA . ALA A 1 418 ? 32.026 -5.302 0.456 1.00 35.72 418 ALA A CA 1
ATOM 3314 C C . ALA A 1 418 ? 30.689 -4.611 0.779 1.00 35.72 418 ALA A C 1
ATOM 3316 O O . ALA A 1 418 ? 30.442 -4.205 1.912 1.00 35.72 418 ALA A O 1
ATOM 3317 N N . GLY A 1 419 ? 29.853 -4.431 -0.244 1.00 32.34 419 GLY A N 1
ATOM 3318 C CA . GLY A 1 419 ? 28.422 -4.168 -0.101 1.00 32.34 419 GLY A CA 1
ATOM 3319 C C . GLY A 1 419 ? 27.685 -5.503 -0.069 1.00 32.34 419 GLY A C 1
ATOM 3320 O O . GLY A 1 419 ? 27.864 -6.327 -0.962 1.00 32.34 419 GLY A O 1
ATOM 3321 N N . GLY A 1 420 ? 26.940 -5.738 1.007 1.00 36.62 420 GLY A N 1
ATOM 3322 C CA . GLY A 1 420 ? 26.400 -7.038 1.374 1.00 36.62 420 GLY A CA 1
ATOM 3323 C C . GLY A 1 420 ? 25.413 -7.654 0.383 1.00 36.62 420 GLY A C 1
ATOM 3324 O O . GLY A 1 420 ? 24.620 -6.978 -0.265 1.00 36.62 420 GLY A O 1
ATOM 3325 N N . LEU A 1 421 ? 25.414 -8.983 0.374 1.00 29.17 421 LEU A N 1
ATOM 3326 C CA . LEU A 1 421 ? 24.272 -9.784 -0.035 1.00 29.17 421 LEU A CA 1
ATOM 3327 C C . LEU A 1 421 ? 24.129 -10.894 1.005 1.00 29.17 421 LEU A C 1
ATOM 3329 O O . LEU A 1 421 ? 24.804 -11.920 0.970 1.00 29.17 421 LEU A O 1
ATOM 3333 N N . VAL A 1 422 ? 23.299 -10.609 2.008 1.00 33.28 422 VAL A N 1
ATOM 3334 C CA . VAL A 1 422 ? 22.819 -11.599 2.969 1.00 33.28 422 VAL A CA 1
ATOM 3335 C C . VAL A 1 422 ? 21.939 -12.565 2.183 1.00 33.28 422 VAL A C 1
ATOM 3337 O O . VAL A 1 422 ? 20.852 -12.211 1.732 1.00 33.28 422 VAL A O 1
ATOM 3340 N N . PHE A 1 423 ? 22.441 -13.778 1.986 1.00 26.72 423 PHE A N 1
ATOM 3341 C CA . PHE A 1 423 ? 21.676 -14.903 1.470 1.00 26.72 423 PHE A CA 1
ATOM 3342 C C . PHE A 1 423 ? 20.694 -15.340 2.569 1.00 26.72 423 PHE A C 1
ATOM 3344 O O . PHE A 1 423 ? 21.067 -16.051 3.500 1.00 26.72 423 PHE A O 1
ATOM 3351 N N . PHE A 1 424 ? 19.439 -14.895 2.496 1.00 30.20 424 PHE A N 1
ATOM 3352 C CA . PHE A 1 424 ? 18.358 -15.562 3.217 1.00 30.20 424 PHE A CA 1
ATOM 3353 C C . PHE A 1 424 ? 17.963 -16.807 2.422 1.00 30.20 424 PHE A C 1
ATOM 3355 O O . PHE A 1 424 ? 17.212 -16.742 1.451 1.00 30.20 424 PHE A O 1
ATOM 3362 N N . SER A 1 425 ? 18.492 -17.956 2.837 1.00 29.14 425 SER A N 1
ATOM 3363 C CA . SER A 1 425 ? 17.958 -19.258 2.450 1.00 29.14 425 SER A CA 1
ATOM 3364 C C . SER A 1 425 ? 16.562 -19.411 3.052 1.00 29.14 425 SER A C 1
ATOM 3366 O O . SER A 1 425 ? 16.419 -19.636 4.253 1.00 29.14 425 SER A O 1
ATOM 3368 N N . PHE A 1 426 ? 15.523 -19.298 2.227 1.00 28.66 426 PHE A N 1
ATOM 3369 C CA . PHE A 1 426 ? 14.187 -19.752 2.597 1.00 28.66 426 PHE A CA 1
ATOM 3370 C C . PHE A 1 426 ? 14.161 -21.281 2.475 1.00 28.66 426 PHE A C 1
ATOM 3372 O O . PHE A 1 426 ? 14.047 -21.837 1.383 1.00 28.66 426 PHE A O 1
ATOM 3379 N N . SER A 1 427 ? 14.310 -21.973 3.606 1.00 29.08 427 SER A N 1
ATOM 3380 C CA . SER A 1 427 ? 13.972 -23.393 3.709 1.00 29.08 427 SER A CA 1
ATOM 3381 C C . SER A 1 427 ? 12.471 -23.556 3.480 1.00 29.08 427 SER A C 1
ATOM 3383 O O . SER A 1 427 ? 11.662 -23.207 4.339 1.00 29.08 427 SER A O 1
ATOM 3385 N N . ALA A 1 428 ? 12.098 -24.111 2.328 1.00 32.91 428 ALA A N 1
ATOM 3386 C CA . ALA A 1 428 ? 10.765 -24.641 2.092 1.00 32.91 428 ALA A CA 1
ATOM 3387 C C . ALA A 1 428 ? 10.567 -25.879 2.981 1.00 32.9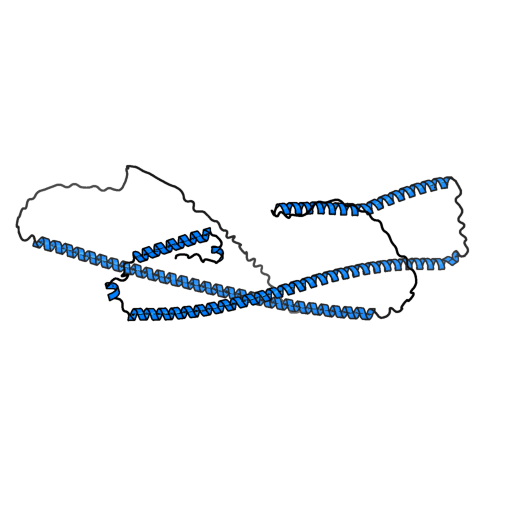1 428 ALA A C 1
ATOM 3389 O O . ALA A 1 428 ? 10.955 -26.993 2.631 1.00 32.91 428 ALA A O 1
ATOM 3390 N N . ASN A 1 429 ? 9.984 -25.675 4.162 1.00 30.36 429 ASN A N 1
ATOM 3391 C CA . ASN A 1 429 ? 9.537 -26.761 5.021 1.00 30.36 429 ASN A CA 1
ATOM 3392 C C . ASN A 1 429 ? 8.176 -27.242 4.498 1.00 30.36 429 ASN A C 1
ATOM 3394 O O . ASN A 1 429 ? 7.119 -26.753 4.892 1.00 30.36 429 ASN A O 1
ATOM 3398 N N . HIS A 1 430 ? 8.208 -28.170 3.542 1.00 34.09 430 HIS A N 1
ATOM 3399 C CA . HIS A 1 430 ? 7.021 -28.856 3.047 1.00 34.09 430 HIS A CA 1
ATOM 3400 C C . HIS A 1 430 ? 6.610 -29.914 4.085 1.00 34.09 430 HIS A C 1
ATOM 3402 O O . HIS A 1 430 ? 6.995 -31.079 4.003 1.00 34.09 430 HIS A O 1
ATOM 3408 N N . GLN A 1 431 ? 5.851 -29.510 5.107 1.00 32.28 431 GLN A N 1
ATOM 3409 C CA . GLN A 1 431 ? 5.120 -30.471 5.929 1.00 32.28 431 GLN A CA 1
ATOM 3410 C C . GLN A 1 431 ? 3.833 -30.866 5.203 1.00 32.28 431 GLN A C 1
ATOM 3412 O O . GLN A 1 431 ? 2.885 -30.094 5.079 1.00 32.28 431 GLN A O 1
ATOM 3417 N N . ASN A 1 432 ? 3.855 -32.100 4.705 1.00 37.09 432 ASN A N 1
ATOM 3418 C CA . ASN A 1 432 ? 2.694 -32.883 4.312 1.00 37.09 432 ASN A CA 1
ATOM 3419 C C . ASN A 1 432 ? 1.654 -32.896 5.440 1.00 37.09 432 ASN A C 1
ATOM 3421 O O . ASN A 1 432 ? 1.861 -33.572 6.444 1.00 37.09 432 ASN A O 1
ATOM 3425 N N . ASN A 1 433 ? 0.508 -32.255 5.226 1.00 32.25 433 ASN A N 1
ATOM 3426 C CA . ASN A 1 433 ? -0.731 -32.635 5.894 1.00 32.25 433 ASN A CA 1
ATOM 3427 C C . ASN A 1 433 ? -1.732 -33.068 4.822 1.00 32.25 433 ASN A C 1
ATOM 3429 O O . ASN A 1 433 ? -2.313 -32.249 4.114 1.00 32.25 433 ASN A O 1
ATOM 3433 N N . LYS A 1 434 ? -1.882 -34.390 4.688 1.00 37.22 434 LYS A N 1
ATOM 3434 C CA . LYS A 1 434 ? -3.009 -35.018 3.995 1.00 37.22 434 LYS A CA 1
ATOM 3435 C C . LYS A 1 434 ? -4.286 -34.760 4.806 1.00 37.22 434 LYS A C 1
ATOM 3437 O O . LYS A 1 434 ? -4.265 -35.035 6.006 1.00 37.22 434 LYS A O 1
ATOM 3442 N N . PRO A 1 435 ? -5.400 -34.339 4.192 1.00 38.03 435 PRO A N 1
ATOM 3443 C CA . PRO A 1 435 ? -6.709 -34.515 4.797 1.00 38.03 435 PRO A CA 1
ATOM 3444 C C . PRO A 1 435 ? -7.168 -35.961 4.548 1.00 38.03 435 PRO A C 1
ATOM 3446 O O . PRO A 1 435 ? -7.232 -36.416 3.407 1.00 38.03 435 PRO A O 1
ATOM 3449 N N . ASN A 1 436 ? -7.438 -36.696 5.626 1.00 36.28 436 ASN A N 1
ATOM 3450 C CA . ASN A 1 436 ? -8.250 -37.909 5.575 1.00 36.28 436 ASN A CA 1
ATOM 3451 C C . ASN A 1 436 ? -9.717 -37.469 5.587 1.00 36.28 436 ASN A C 1
ATOM 3453 O O . ASN A 1 436 ? -10.214 -37.058 6.633 1.00 36.28 436 ASN A O 1
ATOM 3457 N N . GLU A 1 437 ? -10.393 -37.588 4.449 1.00 37.31 437 GLU A N 1
ATOM 3458 C CA . GLU A 1 437 ? -11.850 -37.663 4.393 1.00 37.31 437 GLU A CA 1
ATOM 3459 C C . GLU A 1 437 ? -12.270 -39.074 3.970 1.00 37.31 437 GLU A C 1
ATOM 3461 O O . GLU A 1 437 ? -11.825 -39.603 2.955 1.00 37.31 437 GLU A O 1
ATOM 3466 N N . GLU A 1 438 ? -13.111 -39.639 4.836 1.00 43.91 438 GLU A N 1
ATOM 3467 C CA . GLU A 1 438 ? -14.225 -40.549 4.570 1.00 43.91 438 GLU A CA 1
ATOM 3468 C C . GLU A 1 438 ? -13.984 -41.893 3.867 1.00 43.91 438 GLU A C 1
ATOM 3470 O O . GLU A 1 438 ? -13.911 -41.975 2.651 1.00 43.91 438 GLU A O 1
ATOM 3475 N N . GLU A 1 439 ? -14.148 -42.980 4.632 1.00 35.22 439 GLU A N 1
ATOM 3476 C CA . GLU A 1 439 ? -15.063 -44.058 4.226 1.00 35.22 439 GLU A CA 1
ATOM 3477 C C . GLU A 1 439 ? -15.810 -44.609 5.451 1.00 35.22 439 GLU A C 1
ATOM 3479 O O . GLU A 1 439 ? -15.406 -45.570 6.102 1.00 35.22 439 GLU A O 1
ATOM 3484 N N . GLY A 1 440 ? -16.944 -43.981 5.765 1.00 39.81 440 GLY A N 1
ATOM 3485 C CA . GLY A 1 440 ? -18.008 -44.590 6.553 1.00 39.81 440 GLY A CA 1
ATOM 3486 C C . GLY A 1 440 ? -19.013 -45.264 5.622 1.00 39.81 440 GLY A C 1
ATOM 3487 O O . GLY A 1 440 ? -19.933 -44.617 5.127 1.00 39.81 440 GLY A O 1
ATOM 3488 N N . LYS A 1 441 ? -18.864 -46.574 5.391 1.00 49.84 441 LYS A N 1
ATOM 3489 C CA . LYS A 1 441 ? -19.910 -47.426 4.803 1.00 49.84 441 LYS A CA 1
ATOM 3490 C C . LYS A 1 441 ? -20.038 -48.748 5.566 1.00 49.84 441 LYS A C 1
ATOM 3492 O O . LYS A 1 441 ? -19.177 -49.608 5.459 1.00 49.84 441 LYS A O 1
ATOM 3497 N N . LYS A 1 442 ? -21.218 -48.890 6.187 1.00 48.50 442 LYS A N 1
ATOM 3498 C CA . LYS A 1 442 ? -21.970 -50.117 6.525 1.00 48.50 442 LYS A CA 1
ATOM 3499 C C . LYS A 1 442 ? -21.358 -51.070 7.564 1.00 48.50 442 LYS A C 1
ATOM 3501 O O . LYS A 1 442 ? -20.466 -51.836 7.233 1.00 48.50 442 LYS A O 1
ATOM 3506 N N . THR A 1 443 ? -21.979 -51.136 8.745 1.00 48.06 443 THR A N 1
ATOM 3507 C CA . THR A 1 443 ? -23.040 -52.111 9.109 1.00 48.06 443 THR A CA 1
ATOM 3508 C C . THR A 1 443 ? -23.704 -51.699 10.407 1.00 48.06 443 THR A C 1
ATOM 3510 O O . THR A 1 443 ? -22.953 -51.255 11.303 1.00 48.06 443 THR A O 1
#

Radius of gyration: 57.92 Å; chains: 1; bounding box: 141×85×170 Å

Sequence (443 aa):
MLQHPLITAADYCDRKHLLSHISFLSGQLQRAELLLQNASRTMVSDEELARFDPLLAQGHIDRLESSLAQVALLREVELGRSRALEEEVNRLRLERISLIERVDALDSKMATLEAENKQMTNALSSAQLEVERLRLEETSLHRRLTVIDQLQEDGHRYQGLNVIVAPPREANGRQECTKSMDELQMQETLQRISLLVDMLMEPICIAFDAGVVWITETQLHRASLQIQNATVPGYSNDAFGLQTSVEGNYPHGDVDDDTLSPAVMGVEAFSEAQLRNELKVARERCRVAEQQRERMKCLLQEEQKRTEDMAKEQYQQLQQVHEQMVHERQHIMESLVREVEEKMRNAFRDGRLYEKRLREEKLQKRRVSASHSNGGAGFAQQRRAGKLPQGASMGLEVEKQLTAGSRSSSDSTGGAAAGGLVFFSFSANHQNNKPNEEEGKKT

Secondary structure (DSSP, 8-state):
--------GGGGS-HHHHHHHHHHHHHHHHHHHHHHHHS-S-SS-HHHHTT--HHHHHHHHHHHHHHHHHHHHHHHHHHHHHHHHHHHHHHHHHHHHHHHHHHHHHHHHHHHHHHHHHHHHHHHHHHHHHHHHHHHHHHHHHHHHHHHHHHHHHHTTTTT-----PPPP-HHHHHHHHHHHHHHHHHHHHHHHHHHHHHHHHHHHHHHHHHHHHHHHHHHHHHHHHHS-------------------------------PPP---SSHHHHHHHHHHHHHHHHHHHHHHHHHHHHHHHHHHHHHHHHHHHHHHHHHHHHHHHHHHHHHHHHHHHHHHHHHHHHHHHHHHHHHHHHHHHHHHHHHHHHHHHHT-SS--------------------------------------------------------------------